Protein AF-A0A0C3FW76-F1 (afdb_monomer)

pLDDT: mean 71.13, std 19.55, range [26.67, 96.94]

Nearest PDB structures (foldseek):
  6m8p-assembly1_A  TM=1.975E-01  e=1.756E+00  Homo sapiens
  6sgw-assembly1_E  TM=1.936E-01  e=2.739E+00  Mycolicibacterium smegmatis MC2 155
  7mwb-assembly2_C  TM=1.853E-01  e=3.490E+00  Homo sapiens
  3rjo-assembly1_A  TM=1.837E-01  e=3.490E+00  Homo sapiens

Foldseek 3Di:
DLVVLVVVLVPQDPPDVVSVVVNVVSLVVLVVVLVVVCVPPPCNQVSCPDPSNLLSCPQPLAQPPDDPPDDLVVRLVSLLVGDQVSLVSLLVNLQVVVQVPDPVSVLSSLSSLLSQLPLVRHPPLSNLSSLVSQLVCLLVLNCPSNLVSLLVDALQSLLSNLLSNLLLLLVLLVVLQVVVVVVVVVPCPPPPDDDDDPPPPPPPPPVPPQRPSRVVSVVVSVVCRPPLSSLLSVLVSLLSSLQSDDSNLVSNVQSVVLVSLLSLLDHNVQRLVLQNPQPPPPPDDDDDDDDDPDPDDSPSRGHRDPVSSLVSLQVLLVVQPDPVSVVVQDDPSLLSSLVSQVSSLCSNVNDPPDPPVPCPVVSVSSCSNSDDPD

Solvent-accessible surface area (backbone atoms only — not comparable to full-atom values): 21822 Å² total; per-residue (Å²): 108,68,70,56,54,52,56,55,54,77,69,50,61,90,86,44,74,67,43,51,53,50,50,50,51,51,46,51,53,50,52,50,50,52,52,59,53,53,67,41,80,92,47,38,69,64,53,64,70,34,70,70,46,54,75,62,53,73,60,65,96,54,46,73,94,61,60,98,85,60,53,75,65,59,49,50,56,27,50,65,70,41,57,70,71,58,54,50,50,45,54,51,35,54,64,71,54,75,56,66,83,46,73,71,47,38,43,55,51,39,48,47,39,61,57,42,49,40,37,88,71,38,57,67,70,50,20,54,41,27,47,51,42,52,49,53,29,27,52,66,70,61,38,68,52,48,42,54,47,47,63,74,47,52,41,69,55,32,20,52,51,40,23,51,48,51,51,56,48,49,52,44,51,52,52,47,39,51,51,54,51,54,51,64,72,65,48,77,90,79,68,91,67,93,75,93,74,91,75,72,82,69,77,83,72,76,79,67,83,69,50,70,54,57,50,53,49,51,58,49,44,64,69,47,61,89,40,64,63,39,54,50,28,46,47,49,50,52,28,61,37,24,65,61,41,67,58,38,18,52,13,30,55,64,7,27,53,70,47,57,50,57,58,71,64,54,41,86,92,45,69,65,62,76,79,67,53,68,83,71,76,74,77,70,81,91,80,76,95,71,97,66,93,67,88,78,82,60,70,64,76,72,48,58,54,67,68,56,47,50,54,52,45,57,53,47,50,58,45,68,78,33,69,72,51,45,71,74,42,61,66,74,60,42,54,52,46,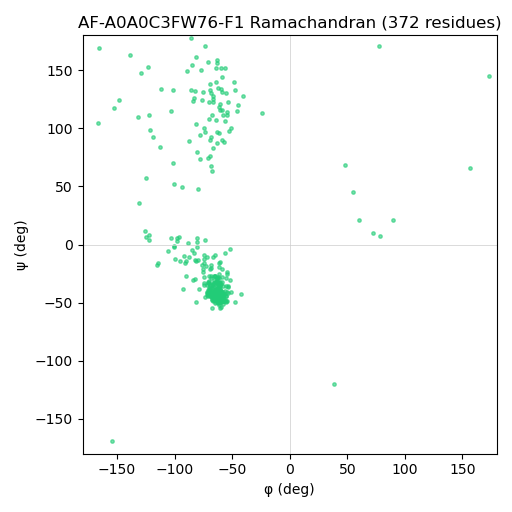28,54,47,39,39,51,30,48,39,38,59,67,45,55,101,83,56,88,57,88,88,42,59,71,60,45,55,51,53,43,56,58,36,57,71,90,126

Structure (mmCIF, N/CA/C/O backbone):
data_AF-A0A0C3FW76-F1
#
_entry.id   AF-A0A0C3FW76-F1
#
loop_
_atom_site.group_PDB
_atom_site.id
_atom_site.type_symbol
_atom_site.label_atom_id
_atom_site.label_alt_id
_atom_site.label_comp_id
_atom_site.label_asym_id
_atom_site.label_entity_id
_atom_site.label_seq_id
_atom_site.pdbx_PDB_ins_code
_atom_site.Cartn_x
_atom_site.Cartn_y
_atom_site.Cartn_z
_atom_site.occupancy
_atom_site.B_iso_or_equiv
_atom_site.auth_seq_id
_atom_site.auth_comp_id
_atom_site.auth_asym_id
_atom_site.auth_atom_id
_atom_site.pdbx_PDB_model_num
ATOM 1 N N . MET A 1 1 ? 11.621 -28.404 -26.883 1.00 52.16 1 MET A N 1
ATOM 2 C CA . MET A 1 1 ? 12.895 -27.700 -27.166 1.00 52.16 1 MET A CA 1
ATOM 3 C C . MET A 1 1 ? 13.364 -26.833 -25.994 1.00 52.16 1 MET A C 1
ATOM 5 O O . MET A 1 1 ? 14.410 -27.140 -25.447 1.00 52.16 1 MET A O 1
ATOM 9 N N . LEU A 1 2 ? 12.594 -25.836 -25.526 1.00 52.56 2 LEU A N 1
ATOM 10 C CA . LEU A 1 2 ? 12.964 -25.011 -24.352 1.00 52.56 2 LEU A CA 1
ATOM 11 C C . LEU A 1 2 ? 13.252 -25.849 -23.088 1.00 52.56 2 LEU A C 1
ATOM 13 O O . LEU A 1 2 ? 14.273 -25.655 -22.439 1.00 52.56 2 LEU A O 1
ATOM 17 N N . LEU A 1 3 ? 12.415 -26.850 -22.793 1.00 51.12 3 LEU A N 1
ATOM 18 C CA . LEU A 1 3 ? 12.628 -27.783 -21.675 1.00 51.12 3 LEU A CA 1
ATOM 19 C C . LEU A 1 3 ? 13.934 -28.600 -21.800 1.00 51.12 3 LEU A C 1
ATOM 21 O O . LEU A 1 3 ? 14.580 -28.885 -20.801 1.00 51.12 3 LEU A O 1
ATOM 25 N N . HIS A 1 4 ? 14.346 -28.937 -23.027 1.00 54.16 4 HIS A N 1
ATOM 26 C CA . HIS A 1 4 ? 15.610 -29.638 -23.289 1.00 54.16 4 HIS A CA 1
ATOM 27 C C . HIS A 1 4 ? 16.816 -28.722 -23.055 1.00 54.16 4 HIS A C 1
ATOM 29 O O . HIS A 1 4 ? 17.802 -29.153 -22.469 1.00 54.16 4 HIS A O 1
ATOM 35 N N . ILE A 1 5 ? 16.720 -27.444 -23.441 1.00 57.62 5 ILE A N 1
ATOM 36 C CA . ILE A 1 5 ? 17.766 -26.454 -23.152 1.00 57.62 5 ILE A CA 1
ATOM 37 C C . ILE A 1 5 ? 17.902 -26.242 -21.634 1.00 57.62 5 ILE A C 1
ATOM 39 O O . ILE A 1 5 ? 19.020 -26.156 -21.134 1.00 57.62 5 ILE A O 1
ATOM 43 N N . TYR A 1 6 ? 16.786 -26.236 -20.890 1.00 55.84 6 TYR A N 1
ATOM 44 C CA . TYR A 1 6 ? 16.785 -26.188 -19.421 1.00 55.84 6 TYR A CA 1
ATOM 45 C C . TYR A 1 6 ? 17.556 -27.350 -18.788 1.00 55.84 6 TYR A C 1
ATOM 47 O O . TYR A 1 6 ? 18.461 -27.101 -17.995 1.00 55.84 6 TYR A O 1
ATOM 55 N N . ILE A 1 7 ? 17.246 -28.586 -19.188 1.00 56.12 7 ILE A N 1
ATOM 56 C CA . ILE A 1 7 ? 17.915 -29.790 -18.679 1.00 56.12 7 ILE A CA 1
ATOM 57 C C . ILE A 1 7 ? 19.425 -29.714 -18.943 1.00 56.12 7 ILE A C 1
ATOM 59 O O . ILE A 1 7 ? 20.211 -29.863 -18.011 1.00 56.12 7 ILE A O 1
ATOM 63 N N . VAL A 1 8 ? 19.826 -29.381 -20.176 1.00 59.31 8 VAL A N 1
ATOM 64 C CA . VAL A 1 8 ? 21.244 -29.276 -20.567 1.00 59.31 8 VAL A CA 1
ATOM 65 C C . VAL A 1 8 ? 21.976 -28.179 -19.784 1.00 59.31 8 VAL A C 1
ATOM 67 O O . VAL A 1 8 ? 23.116 -28.361 -19.372 1.00 59.31 8 VAL A O 1
ATOM 70 N N . PHE A 1 9 ? 21.336 -27.042 -19.515 1.00 60.16 9 PHE A N 1
ATOM 71 C CA . PHE A 1 9 ? 21.971 -25.933 -18.795 1.00 60.16 9 PHE A CA 1
ATOM 72 C C . PHE A 1 9 ? 22.229 -26.221 -17.327 1.00 60.16 9 PHE A C 1
ATOM 74 O O . PHE A 1 9 ? 23.281 -25.853 -16.812 1.00 60.16 9 PHE A O 1
ATOM 81 N N . THR A 1 10 ? 21.280 -26.880 -16.657 1.00 53.62 10 THR A N 1
ATOM 82 C CA . THR A 1 10 ? 21.437 -27.281 -15.254 1.00 53.62 10 THR A CA 1
ATOM 83 C C . THR A 1 10 ? 22.498 -28.362 -15.066 1.00 53.62 10 THR A C 1
ATOM 85 O O . THR A 1 10 ? 23.013 -28.511 -13.965 1.00 53.62 10 THR A O 1
ATOM 88 N N . THR A 1 11 ? 22.844 -29.095 -16.129 1.00 60.34 11 THR A N 1
ATOM 89 C CA . THR A 1 11 ? 23.863 -30.154 -16.100 1.00 60.34 11 THR A CA 1
ATOM 90 C C . THR A 1 11 ? 25.271 -29.678 -16.455 1.00 60.34 11 THR A C 1
ATOM 92 O O . THR A 1 11 ? 26.219 -30.435 -16.281 1.00 60.34 11 THR A O 1
ATOM 95 N N . LEU A 1 12 ? 25.433 -28.446 -16.947 1.00 58.28 12 LEU A N 1
ATOM 96 C CA . LEU A 1 12 ? 26.745 -27.889 -17.285 1.00 58.28 12 LEU A CA 1
ATOM 97 C C . LEU A 1 12 ? 27.405 -27.297 -16.020 1.00 58.28 12 LEU A C 1
ATOM 99 O O . LEU A 1 12 ? 26.805 -26.418 -15.390 1.00 58.28 12 LEU A O 1
ATOM 103 N N . PRO A 1 13 ? 28.620 -27.716 -15.628 1.00 54.94 13 PRO A N 1
ATOM 104 C CA . PRO A 1 13 ? 29.335 -27.132 -14.493 1.00 54.94 13 PRO A CA 1
ATOM 105 C C . PRO A 1 13 ? 29.841 -25.705 -14.797 1.00 54.94 13 PRO A C 1
ATOM 107 O O . PRO A 1 13 ? 29.938 -25.289 -15.948 1.00 54.94 13 PRO A O 1
ATOM 110 N N . ASP A 1 14 ? 30.086 -24.892 -13.763 1.00 55.69 14 ASP A N 1
ATOM 111 C CA . ASP A 1 14 ? 30.631 -23.518 -13.899 1.00 55.69 14 ASP A CA 1
ATOM 112 C C . ASP A 1 14 ? 32.172 -23.484 -13.908 1.00 55.69 14 ASP A C 1
ATOM 114 O O . ASP A 1 14 ? 32.782 -22.420 -13.977 1.00 55.69 14 ASP A O 1
ATOM 118 N N . THR A 1 15 ? 32.820 -24.645 -13.817 1.00 52.66 15 THR A N 1
ATOM 119 C CA . THR A 1 15 ? 34.261 -24.757 -13.559 1.00 52.66 15 THR A CA 1
ATOM 120 C C . THR A 1 15 ? 35.118 -24.806 -14.822 1.00 52.66 15 THR A C 1
ATOM 122 O O . THR A 1 15 ? 36.321 -24.571 -14.732 1.00 52.66 15 THR A O 1
ATOM 125 N N . ALA A 1 16 ? 34.532 -25.067 -15.996 1.00 59.91 16 ALA A N 1
ATOM 126 C CA . ALA A 1 16 ? 35.257 -25.128 -17.261 1.00 59.91 16 ALA A CA 1
ATOM 127 C C . ALA A 1 16 ? 34.884 -23.955 -18.194 1.00 59.91 16 ALA A C 1
ATOM 129 O O . ALA A 1 16 ? 33.702 -23.680 -18.414 1.00 59.91 16 ALA A O 1
ATOM 130 N N . PRO A 1 17 ? 35.868 -23.275 -18.816 1.00 58.31 17 PRO A N 1
ATOM 131 C CA . PRO A 1 17 ? 35.611 -22.130 -19.693 1.00 58.31 17 PRO A CA 1
ATOM 132 C C . PRO A 1 17 ? 34.795 -22.496 -20.943 1.00 58.31 17 PRO A C 1
ATOM 134 O O . PRO A 1 17 ? 34.031 -21.672 -21.437 1.00 58.31 17 PRO A O 1
ATOM 137 N N . GLN A 1 18 ? 34.896 -23.734 -21.436 1.00 63.78 18 GLN A N 1
ATOM 138 C CA . GLN A 1 18 ? 34.095 -24.219 -22.567 1.00 63.78 18 GLN A CA 1
ATOM 139 C C . GLN A 1 18 ? 32.600 -24.314 -22.222 1.00 63.78 18 GLN A C 1
ATOM 141 O O . GLN A 1 18 ? 31.758 -23.924 -23.032 1.00 63.78 18 GLN A O 1
ATOM 146 N N . ASP A 1 19 ? 32.269 -24.719 -20.994 1.00 57.97 19 ASP A N 1
ATOM 147 C CA . ASP A 1 19 ? 30.887 -24.792 -20.512 1.00 57.97 19 ASP A CA 1
ATOM 148 C C . ASP A 1 19 ? 30.281 -23.397 -20.322 1.00 57.97 19 ASP A C 1
ATOM 150 O O . ASP A 1 19 ? 29.090 -23.200 -20.568 1.00 57.97 19 ASP A O 1
ATOM 154 N N . ALA A 1 20 ? 31.098 -22.399 -19.971 1.00 57.59 20 ALA A N 1
ATOM 155 C CA . ALA A 1 20 ? 30.672 -21.001 -19.908 1.00 57.59 20 ALA A CA 1
ATOM 156 C C . ALA A 1 20 ? 30.287 -20.448 -21.295 1.00 57.59 20 ALA A C 1
ATOM 158 O O . ALA A 1 20 ? 29.235 -19.819 -21.436 1.00 57.59 20 ALA A O 1
ATOM 159 N N . TYR A 1 21 ? 31.081 -20.734 -22.335 1.00 63.66 21 TYR A N 1
ATOM 160 C CA . TYR A 1 21 ? 30.747 -20.364 -23.717 1.00 63.66 21 TYR A CA 1
ATOM 161 C C . TYR A 1 21 ? 29.485 -21.075 -24.215 1.00 63.66 21 TYR A C 1
ATOM 163 O O . TYR A 1 21 ? 28.624 -20.449 -24.838 1.00 63.66 21 TYR A O 1
ATOM 171 N N . LEU A 1 22 ? 29.337 -22.365 -23.903 1.00 62.06 22 LEU A N 1
ATOM 172 C CA . LEU A 1 22 ? 28.162 -23.144 -24.286 1.00 62.06 22 LEU A CA 1
ATOM 173 C C . LEU A 1 22 ? 26.894 -22.635 -23.582 1.00 62.06 22 LEU A C 1
ATOM 175 O O . LEU A 1 22 ? 25.847 -22.487 -24.213 1.00 62.06 22 LEU A O 1
ATOM 179 N N . LYS A 1 23 ? 26.990 -22.287 -22.292 1.00 61.28 23 LYS A N 1
ATOM 180 C CA . LYS A 1 23 ? 25.912 -21.640 -21.529 1.00 61.28 23 LYS A CA 1
ATOM 181 C C . LYS A 1 23 ? 25.501 -20.304 -22.135 1.00 61.28 23 LYS A C 1
ATOM 183 O O . LYS A 1 23 ? 24.304 -20.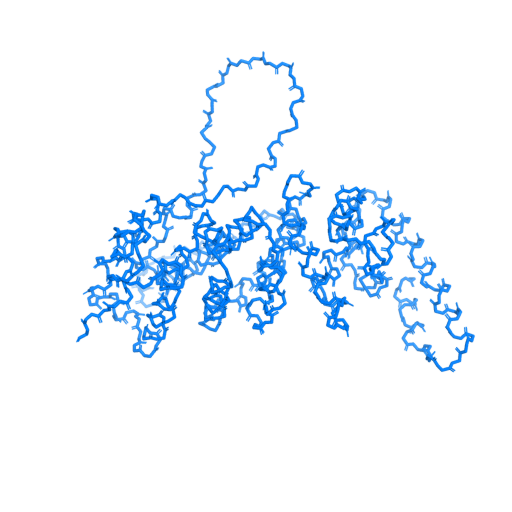020 -22.212 1.00 61.28 23 LYS A O 1
ATOM 188 N N . GLU A 1 24 ? 26.456 -19.492 -22.580 1.00 60.84 24 GLU A N 1
ATOM 189 C CA . GLU A 1 24 ? 26.156 -18.199 -23.198 1.00 60.84 24 GLU A CA 1
ATOM 190 C C . GLU A 1 24 ? 25.514 -18.363 -24.584 1.00 60.84 24 GLU A C 1
ATOM 192 O O . GLU A 1 24 ? 24.528 -17.690 -24.890 1.00 60.84 24 GLU A O 1
ATOM 197 N N . ALA A 1 25 ? 25.966 -19.332 -25.384 1.00 64.88 25 ALA A N 1
ATOM 198 C CA . ALA A 1 25 ? 25.330 -19.680 -26.655 1.00 64.88 25 ALA A CA 1
ATOM 199 C C . ALA A 1 25 ? 23.892 -20.200 -26.461 1.00 64.88 25 ALA A C 1
ATOM 201 O O . ALA A 1 25 ? 22.975 -19.773 -27.166 1.00 64.88 25 ALA A O 1
ATOM 202 N N . LEU A 1 26 ? 23.662 -21.057 -25.458 1.00 62.91 26 LEU A N 1
ATOM 203 C CA . LEU A 1 26 ? 22.327 -21.545 -25.094 1.00 62.91 26 LEU A CA 1
ATOM 204 C C . LEU A 1 26 ? 21.420 -20.409 -24.597 1.00 62.91 26 LEU A C 1
ATOM 206 O O . LEU A 1 26 ? 20.248 -20.353 -24.973 1.00 62.91 26 LEU A O 1
ATOM 210 N N . ARG A 1 27 ? 21.952 -19.453 -23.821 1.00 60.19 27 ARG A N 1
ATOM 211 C CA . ARG A 1 27 ? 21.227 -18.222 -23.453 1.00 60.19 27 ARG A CA 1
ATOM 212 C C . ARG A 1 27 ? 20.870 -17.389 -24.680 1.00 60.19 27 ARG A C 1
ATOM 214 O O . ARG A 1 27 ? 19.737 -16.917 -24.769 1.00 60.19 27 ARG A O 1
ATOM 221 N N . GLY A 1 28 ? 21.800 -17.219 -25.618 1.00 56.50 28 GLY A N 1
ATOM 222 C CA . GLY A 1 28 ? 21.578 -16.510 -26.880 1.00 56.50 28 GLY A CA 1
ATOM 223 C C . GLY A 1 28 ? 20.468 -17.148 -27.719 1.00 56.50 28 GLY A C 1
ATOM 224 O O . GLY A 1 28 ? 19.526 -16.463 -28.118 1.00 56.50 28 GLY A O 1
ATOM 225 N N . ALA A 1 29 ? 20.517 -18.469 -27.899 1.00 60.19 29 ALA A N 1
ATOM 226 C CA . ALA A 1 29 ? 19.500 -19.231 -28.620 1.00 60.19 29 ALA A CA 1
ATOM 227 C C . ALA A 1 29 ? 18.122 -19.141 -27.940 1.00 60.19 29 ALA A C 1
ATOM 229 O O . ALA A 1 29 ? 17.123 -18.865 -28.601 1.00 60.19 29 ALA A O 1
ATOM 230 N N . CYS A 1 30 ? 18.058 -19.281 -26.611 1.00 59.59 30 CYS A N 1
ATOM 231 C CA . CYS A 1 30 ? 16.826 -19.090 -25.843 1.00 59.59 30 CYS A CA 1
ATOM 232 C C . CYS A 1 30 ? 16.259 -17.675 -25.996 1.00 59.59 30 CYS A C 1
ATOM 234 O O . CYS A 1 30 ? 15.064 -17.524 -26.238 1.00 59.59 30 CYS A O 1
ATOM 236 N N . ARG A 1 31 ? 17.094 -16.630 -25.901 1.00 57.69 31 ARG A N 1
ATOM 237 C CA . ARG A 1 31 ? 16.667 -15.237 -26.118 1.00 57.69 31 ARG A CA 1
ATOM 238 C C . ARG A 1 31 ? 16.061 -15.053 -27.506 1.00 57.69 31 ARG A C 1
ATOM 240 O O . ARG A 1 31 ? 14.998 -14.446 -27.612 1.00 57.69 31 ARG A O 1
ATOM 247 N N . LEU A 1 32 ? 16.692 -15.608 -28.539 1.00 60.38 32 LEU A N 1
ATOM 248 C CA . LEU A 1 32 ? 16.197 -15.547 -29.913 1.00 60.38 32 LEU A CA 1
ATOM 249 C C . LEU A 1 32 ? 14.846 -16.264 -30.057 1.00 60.38 32 LEU A C 1
ATOM 251 O O . LEU A 1 32 ? 13.900 -15.692 -30.591 1.00 60.38 32 LEU A O 1
ATOM 255 N N . ILE A 1 33 ? 14.720 -17.470 -29.497 1.00 62.66 33 ILE A N 1
ATOM 256 C CA . ILE A 1 33 ? 13.469 -18.241 -29.491 1.00 62.66 33 ILE A CA 1
ATOM 257 C C . ILE A 1 33 ? 12.361 -17.471 -28.764 1.00 62.66 33 ILE A C 1
ATOM 259 O O . ILE A 1 33 ? 11.243 -17.406 -29.259 1.00 62.66 33 ILE A O 1
ATOM 263 N N . LEU A 1 34 ? 12.652 -16.827 -27.631 1.00 58.44 34 LEU A N 1
ATOM 264 C CA . LEU A 1 34 ? 11.678 -16.004 -26.905 1.00 58.44 34 LEU A CA 1
ATOM 265 C C . LEU A 1 34 ? 11.264 -14.744 -27.672 1.00 58.44 34 LEU A C 1
ATOM 267 O O . LEU A 1 34 ? 10.127 -14.298 -27.531 1.00 58.44 34 LEU A O 1
ATOM 271 N N . VAL A 1 35 ? 12.166 -14.148 -28.457 1.00 57.38 35 VAL A N 1
ATOM 272 C CA . VAL A 1 35 ? 11.845 -13.017 -29.342 1.00 57.38 35 VAL A CA 1
ATOM 273 C C . VAL A 1 35 ? 10.924 -13.476 -30.472 1.00 57.38 35 VAL A C 1
ATOM 275 O O . VAL A 1 35 ? 9.893 -12.848 -30.688 1.00 57.38 35 VAL A O 1
ATOM 278 N N . ILE A 1 36 ? 11.237 -14.600 -31.120 1.00 61.34 36 ILE A N 1
ATOM 279 C CA . ILE A 1 36 ? 10.431 -15.180 -32.207 1.00 61.34 36 ILE A CA 1
ATOM 280 C C . ILE A 1 36 ? 9.048 -15.604 -31.694 1.00 61.34 36 ILE A C 1
ATOM 282 O O . ILE A 1 36 ? 8.023 -15.234 -32.261 1.00 61.34 36 ILE A O 1
ATOM 286 N N . LEU A 1 37 ? 8.996 -16.323 -30.572 1.00 56.19 37 LEU A N 1
ATOM 287 C CA . LEU A 1 37 ? 7.743 -16.735 -29.940 1.00 56.19 37 LEU A CA 1
ATOM 288 C C . LEU A 1 37 ? 6.929 -15.519 -29.469 1.00 56.19 37 LEU A C 1
ATOM 290 O O . LEU A 1 37 ? 5.712 -15.484 -29.635 1.00 56.19 37 LEU A O 1
ATOM 294 N N . GLY A 1 38 ? 7.594 -14.483 -28.950 1.00 54.31 38 GLY A N 1
ATOM 295 C CA . GLY A 1 38 ? 6.960 -13.233 -28.534 1.00 54.31 38 GLY A CA 1
ATOM 296 C C . GLY A 1 38 ? 6.399 -12.378 -29.678 1.00 54.31 38 GLY A C 1
ATOM 297 O O . GLY A 1 38 ? 5.579 -11.506 -29.401 1.00 54.31 38 GLY A O 1
ATOM 298 N N . GLN A 1 39 ? 6.806 -12.611 -30.931 1.00 55.22 39 GLN A N 1
ATOM 299 C CA . GLN A 1 39 ? 6.237 -11.965 -32.124 1.00 55.22 39 GLN A CA 1
ATOM 300 C C . GLN A 1 39 ? 4.932 -12.631 -32.596 1.00 55.22 39 GLN A C 1
ATOM 302 O O . GLN A 1 39 ? 4.186 -12.038 -33.373 1.00 55.22 39 GLN A O 1
ATOM 307 N N . SER A 1 40 ? 4.609 -13.831 -32.100 1.00 55.03 40 SER A N 1
ATOM 308 C CA . SER A 1 40 ? 3.330 -14.490 -32.381 1.00 55.03 40 SER A CA 1
ATOM 309 C C . SER A 1 40 ? 2.225 -13.939 -31.461 1.00 55.03 40 SER A C 1
ATOM 311 O O . SER A 1 40 ? 2.156 -14.240 -30.268 1.00 55.03 40 SER A O 1
ATOM 313 N N . LEU A 1 41 ? 1.356 -13.083 -32.013 1.00 48.84 41 LEU A N 1
ATOM 314 C CA . LEU A 1 41 ? 0.346 -12.326 -31.253 1.00 48.84 41 LEU A CA 1
ATOM 315 C C . LEU A 1 41 ? -0.593 -13.148 -30.340 1.00 48.84 41 LEU A C 1
ATOM 317 O O . LEU A 1 41 ? -0.908 -12.641 -29.264 1.00 48.84 41 LEU A O 1
ATOM 321 N N . PRO A 1 42 ? -1.048 -14.375 -30.672 1.00 51.44 42 PRO A N 1
ATOM 322 C CA . PRO A 1 42 ? -2.066 -15.016 -29.840 1.00 51.44 42 PRO A CA 1
ATOM 323 C C . PRO A 1 42 ? -1.531 -15.672 -28.553 1.00 51.44 42 PRO A C 1
ATOM 325 O O . PRO A 1 42 ? -2.325 -15.981 -27.673 1.00 51.44 42 PRO A O 1
ATOM 328 N N . HIS A 1 43 ? -0.214 -15.868 -28.399 1.00 51.94 43 HIS A N 1
ATOM 329 C CA . HIS A 1 43 ? 0.353 -16.669 -27.291 1.00 51.94 43 HIS A CA 1
ATOM 330 C C . HIS A 1 43 ? 1.393 -15.921 -26.448 1.00 51.94 43 HIS A C 1
ATOM 332 O O . HIS A 1 43 ? 2.015 -16.502 -25.556 1.00 51.94 43 HIS A O 1
ATOM 338 N N . GLN A 1 44 ? 1.581 -14.622 -26.704 1.00 50.44 44 GLN A N 1
ATOM 339 C CA . GLN A 1 44 ? 2.635 -13.814 -26.092 1.00 50.44 44 GLN A CA 1
ATOM 340 C C . GLN A 1 44 ? 2.611 -13.891 -24.552 1.00 50.44 44 GLN A C 1
ATOM 342 O O . GLN A 1 44 ? 3.654 -14.071 -23.933 1.00 50.44 44 GLN A O 1
ATOM 347 N N . ARG A 1 45 ? 1.424 -13.850 -23.929 1.00 49.50 45 ARG A N 1
ATOM 348 C CA . ARG A 1 45 ? 1.255 -13.981 -22.468 1.00 49.50 45 ARG A CA 1
ATOM 349 C C . ARG A 1 45 ? 1.599 -15.381 -21.944 1.00 49.50 45 ARG A C 1
ATOM 351 O O . ARG A 1 45 ? 2.283 -15.507 -20.936 1.00 49.50 45 ARG A O 1
ATOM 358 N N . THR A 1 46 ? 1.180 -16.429 -22.646 1.00 53.72 46 THR A N 1
ATOM 359 C CA . THR A 1 46 ? 1.378 -17.834 -22.252 1.00 53.72 46 THR A CA 1
ATOM 360 C C . THR A 1 46 ? 2.852 -18.237 -22.282 1.00 53.72 46 THR A C 1
ATOM 362 O O . THR A 1 46 ? 3.308 -19.007 -21.441 1.00 53.72 46 THR A O 1
ATOM 365 N N . ILE A 1 47 ? 3.617 -17.670 -23.218 1.00 53.69 47 ILE A N 1
ATOM 366 C CA . ILE A 1 47 ? 5.054 -17.921 -23.359 1.00 53.69 47 ILE A CA 1
ATOM 367 C C . ILE A 1 47 ? 5.835 -17.299 -22.195 1.00 53.69 47 ILE A C 1
ATOM 369 O O . ILE A 1 47 ? 6.703 -17.964 -21.634 1.00 53.69 47 ILE A O 1
ATOM 373 N N . PHE A 1 48 ? 5.531 -16.065 -21.777 1.00 52.31 48 PHE A N 1
ATOM 374 C CA . PHE A 1 48 ? 6.258 -15.421 -20.669 1.00 52.31 48 PHE A CA 1
ATOM 375 C C . PHE A 1 48 ? 5.928 -15.990 -19.285 1.00 52.31 48 PHE A C 1
ATOM 377 O O . PHE A 1 48 ? 6.744 -15.854 -18.377 1.00 52.31 48 PHE A O 1
ATOM 384 N N . ASN A 1 49 ? 4.804 -16.694 -19.154 1.00 49.88 49 ASN A N 1
ATOM 385 C CA . ASN A 1 49 ? 4.424 -17.410 -17.935 1.00 49.88 49 ASN A CA 1
ATOM 386 C C . ASN A 1 49 ? 5.070 -18.803 -17.826 1.00 49.88 49 ASN A C 1
ATOM 388 O O . ASN A 1 49 ? 4.944 -19.462 -16.796 1.00 49.88 49 ASN A O 1
ATOM 392 N N . HIS A 1 50 ? 5.762 -19.280 -18.867 1.00 54.19 50 HIS A N 1
ATOM 393 C CA . HIS A 1 50 ? 6.390 -20.596 -18.832 1.00 54.19 50 HIS A CA 1
ATOM 394 C C . HIS A 1 50 ? 7.668 -20.567 -17.957 1.00 54.19 50 HIS A C 1
ATOM 396 O O . HIS A 1 50 ? 8.541 -19.724 -18.188 1.00 54.19 50 HIS A O 1
ATOM 402 N N . PRO A 1 51 ? 7.859 -21.510 -17.009 1.00 47.44 51 PRO A N 1
ATOM 403 C CA . PRO A 1 51 ? 8.979 -21.511 -16.050 1.00 47.44 51 PRO A CA 1
ATOM 404 C C . PRO A 1 51 ? 10.371 -21.404 -16.691 1.00 47.44 51 PRO A C 1
ATOM 406 O O . PRO A 1 51 ? 11.265 -20.725 -16.189 1.00 47.44 51 PRO A O 1
ATOM 409 N N . VAL A 1 52 ? 10.545 -22.030 -17.858 1.00 49.78 52 VAL A N 1
ATOM 410 C CA . VAL A 1 52 ? 11.794 -21.974 -18.637 1.00 49.78 52 VAL A CA 1
ATOM 411 C C . VAL A 1 52 ? 12.047 -20.592 -19.252 1.00 49.78 52 VAL A C 1
ATOM 413 O O . VAL A 1 52 ? 13.188 -20.206 -19.450 1.00 49.78 52 VAL A O 1
ATOM 416 N N . CYS A 1 53 ? 11.022 -19.796 -19.529 1.00 51.25 53 CYS A N 1
ATOM 417 C CA . CYS A 1 53 ? 11.218 -18.441 -20.043 1.00 51.25 53 CYS A CA 1
ATOM 418 C C . CYS A 1 53 ? 11.691 -17.505 -18.919 1.00 51.25 53 CYS A C 1
ATOM 420 O O . CYS A 1 53 ? 12.547 -16.658 -19.149 1.00 51.25 53 CYS A O 1
ATOM 422 N N . ILE A 1 54 ? 11.202 -17.736 -17.697 1.00 48.75 54 ILE A N 1
ATOM 423 C CA . ILE A 1 54 ? 11.488 -16.967 -16.476 1.00 48.75 54 ILE A CA 1
ATOM 424 C C . ILE A 1 54 ? 12.917 -17.203 -15.957 1.00 48.75 54 ILE A C 1
ATOM 426 O O . ILE A 1 54 ? 13.595 -16.260 -15.553 1.00 48.75 54 ILE A O 1
ATOM 430 N N . LEU A 1 55 ? 13.396 -18.451 -15.992 1.00 43.34 55 LEU A N 1
ATOM 431 C CA . LEU A 1 55 ? 14.748 -18.824 -15.542 1.00 43.34 55 LEU A CA 1
ATOM 432 C C . LEU A 1 55 ? 15.864 -18.294 -16.462 1.00 43.34 55 LEU A C 1
ATOM 434 O O . LEU A 1 55 ? 17.013 -18.167 -16.043 1.00 43.34 55 LEU A O 1
ATOM 438 N N . TRP A 1 56 ? 15.524 -17.977 -17.712 1.00 49.16 56 TRP A N 1
ATOM 439 C CA . TRP A 1 56 ? 16.480 -17.687 -18.783 1.00 49.16 56 TRP A CA 1
ATOM 440 C C . TRP A 1 56 ? 16.428 -16.251 -19.293 1.00 49.16 56 TRP A C 1
ATOM 442 O O . TRP A 1 56 ? 17.392 -15.761 -19.890 1.00 49.16 56 TRP A O 1
ATOM 452 N N . THR A 1 57 ? 15.357 -15.522 -18.977 1.00 47.22 57 THR A N 1
ATOM 453 C CA . THR A 1 57 ? 15.412 -14.071 -18.851 1.00 47.22 57 THR A CA 1
ATOM 454 C C . THR A 1 57 ? 16.234 -13.735 -17.612 1.00 47.22 57 THR A C 1
ATOM 456 O O . THR A 1 57 ? 15.698 -13.367 -16.570 1.00 47.22 57 THR A O 1
ATOM 459 N N . GLY A 1 58 ? 17.560 -13.853 -17.717 1.00 45.00 58 GLY A N 1
ATOM 460 C CA . GLY A 1 58 ? 18.460 -13.037 -16.914 1.00 45.00 58 GLY A CA 1
ATOM 461 C C . GLY A 1 58 ? 18.100 -11.590 -17.211 1.00 45.00 58 GLY A C 1
ATOM 462 O O . GLY A 1 58 ? 18.571 -11.019 -18.195 1.00 45.00 58 GLY A O 1
ATOM 463 N N . CYS A 1 59 ? 17.140 -11.061 -16.457 1.00 49.53 59 CYS A N 1
ATOM 464 C CA . CYS A 1 59 ? 16.687 -9.699 -16.594 1.00 49.53 59 CYS A CA 1
ATOM 465 C C . CYS A 1 59 ? 17.899 -8.839 -16.310 1.00 49.53 59 CYS A C 1
ATOM 467 O O . CYS A 1 59 ? 18.511 -8.958 -15.251 1.00 49.53 59 CYS A O 1
ATOM 469 N N . TYR A 1 60 ? 18.269 -8.033 -17.299 1.00 54.38 60 TYR A N 1
ATOM 470 C CA . TYR A 1 60 ? 19.276 -7.005 -17.141 1.00 54.38 60 TYR A CA 1
ATOM 471 C C . TYR A 1 60 ? 19.069 -6.344 -15.776 1.00 54.38 60 TYR A C 1
ATOM 473 O O . TYR A 1 60 ? 17.940 -5.966 -15.440 1.00 54.38 60 TYR A O 1
ATOM 481 N N . LEU A 1 61 ? 20.135 -6.264 -14.972 1.00 57.44 61 LEU A N 1
ATOM 482 C CA . LEU A 1 61 ? 20.107 -5.533 -13.702 1.00 57.44 61 LEU A CA 1
ATOM 483 C C . LEU A 1 61 ? 19.642 -4.089 -13.923 1.00 57.44 61 LEU A C 1
ATOM 485 O O . LEU A 1 61 ? 19.085 -3.485 -13.014 1.00 57.44 61 LEU A O 1
ATOM 489 N N . GLN A 1 62 ? 19.813 -3.584 -15.146 1.00 65.12 62 GLN A N 1
ATOM 490 C CA . GLN A 1 62 ? 19.588 -2.210 -15.550 1.00 65.12 62 GLN A CA 1
ATOM 491 C C . GLN A 1 62 ? 18.584 -2.111 -16.712 1.00 65.12 62 GLN A C 1
ATOM 493 O O . GLN A 1 62 ? 18.464 -3.054 -17.503 1.00 65.12 62 GLN A O 1
ATOM 498 N N . PRO A 1 63 ? 17.866 -0.982 -16.841 1.00 65.06 63 PRO A N 1
ATOM 499 C CA . PRO A 1 63 ? 17.036 -0.722 -18.010 1.00 65.06 63 PRO A CA 1
ATOM 500 C C . PRO A 1 63 ? 17.862 -0.719 -19.312 1.00 65.06 63 PRO A C 1
ATOM 502 O O . PRO A 1 63 ? 19.050 -0.390 -19.292 1.00 65.06 63 PRO A O 1
ATOM 505 N N . PRO A 1 64 ? 17.260 -1.059 -20.469 1.00 62.47 64 PRO A N 1
ATOM 506 C CA . PRO A 1 64 ? 17.955 -1.028 -21.756 1.00 62.47 64 PRO A CA 1
ATOM 507 C C . PRO A 1 64 ? 18.569 0.350 -22.048 1.00 62.47 64 PRO A C 1
ATOM 509 O O . PRO A 1 64 ? 17.884 1.366 -21.946 1.00 62.47 64 PRO A O 1
ATOM 512 N N . GLY A 1 65 ? 19.848 0.380 -22.434 1.00 55.91 65 GLY A N 1
ATOM 513 C CA . GLY A 1 65 ? 20.569 1.621 -22.749 1.00 55.91 65 GLY A CA 1
ATOM 514 C C . GLY A 1 65 ? 21.038 2.424 -21.530 1.00 55.91 65 GLY A C 1
ATOM 515 O O . GLY A 1 65 ? 21.528 3.538 -21.696 1.00 55.91 65 GLY A O 1
ATOM 516 N N . HIS A 1 66 ? 20.901 1.883 -20.318 1.00 56.28 66 HIS A N 1
ATOM 517 C CA . HIS A 1 66 ? 21.435 2.487 -19.101 1.00 56.28 66 HIS A CA 1
ATOM 518 C C . HIS A 1 66 ? 22.900 2.081 -18.891 1.00 56.28 66 HIS A C 1
ATOM 520 O O . HIS A 1 66 ? 23.249 0.909 -19.029 1.00 56.28 66 HIS A O 1
ATOM 526 N N . ALA A 1 67 ? 23.756 3.057 -18.583 1.00 59.16 67 ALA A N 1
ATOM 527 C CA . ALA A 1 67 ? 25.154 2.827 -18.232 1.00 59.16 67 ALA A CA 1
ATOM 528 C C . ALA A 1 67 ? 25.293 2.604 -16.719 1.00 59.16 67 ALA A C 1
ATOM 530 O O . ALA A 1 67 ? 24.565 3.205 -15.935 1.00 59.16 67 ALA A O 1
ATOM 531 N N . VAL A 1 68 ? 26.278 1.800 -16.302 1.00 57.59 68 VAL A N 1
ATOM 532 C CA . VAL A 1 68 ? 26.431 1.351 -14.903 1.00 57.59 68 VAL A CA 1
ATOM 533 C C . VAL A 1 68 ? 26.645 2.492 -13.892 1.00 57.59 68 VAL A C 1
ATOM 535 O O . VAL A 1 68 ? 26.382 2.309 -12.710 1.00 57.59 68 VAL A O 1
ATOM 538 N N . GLN A 1 69 ? 27.066 3.673 -14.350 1.00 56.91 69 GLN A N 1
ATOM 539 C CA . GLN A 1 69 ? 27.356 4.854 -13.521 1.00 56.91 69 GLN A CA 1
ATOM 540 C C . GLN A 1 69 ? 26.266 5.942 -13.549 1.00 56.91 69 GLN A C 1
ATOM 542 O O . GLN A 1 69 ? 26.477 7.028 -13.014 1.00 56.91 69 GLN A O 1
ATOM 547 N N . ALA A 1 70 ? 25.128 5.706 -14.203 1.00 59.91 70 ALA A N 1
ATOM 548 C CA . ALA A 1 70 ? 24.091 6.724 -14.343 1.00 59.91 70 ALA A CA 1
ATOM 549 C C . ALA A 1 70 ? 23.262 6.902 -13.055 1.00 59.91 70 ALA A C 1
ATOM 551 O O . ALA A 1 70 ? 23.095 5.976 -12.260 1.00 59.91 70 ALA A O 1
ATOM 552 N N . ASN A 1 71 ? 22.749 8.116 -12.838 1.00 73.62 71 ASN A N 1
ATOM 553 C CA . ASN A 1 71 ? 22.005 8.448 -11.626 1.00 73.62 71 ASN A CA 1
ATOM 554 C C . ASN A 1 71 ? 20.588 7.824 -11.629 1.00 73.62 71 ASN A C 1
ATOM 556 O O . ASN A 1 71 ? 20.091 7.300 -12.632 1.00 73.62 71 ASN A O 1
ATOM 560 N N . LEU A 1 72 ? 19.896 7.906 -10.489 1.00 73.56 72 LEU A N 1
ATOM 561 C CA . LEU A 1 72 ? 18.570 7.307 -10.309 1.00 73.56 72 LEU A CA 1
ATOM 562 C C . LEU A 1 72 ? 17.480 7.943 -11.202 1.00 73.56 72 LEU A C 1
ATOM 564 O O . LEU A 1 72 ? 16.515 7.271 -11.569 1.00 73.56 72 LEU A O 1
ATOM 568 N N . GLN A 1 73 ? 17.627 9.211 -11.599 1.00 79.00 73 GLN A N 1
ATOM 569 C CA . GLN A 1 73 ? 16.696 9.874 -12.522 1.00 79.00 73 GLN A CA 1
ATOM 570 C C . GLN A 1 73 ? 16.851 9.344 -13.951 1.00 79.00 73 GLN A C 1
ATOM 572 O O . GLN A 1 73 ? 15.853 9.014 -14.597 1.00 79.00 73 GLN A O 1
ATOM 577 N N . ASP A 1 74 ? 18.088 9.173 -14.414 1.00 80.00 74 ASP A N 1
ATOM 578 C CA . ASP A 1 74 ? 18.404 8.592 -15.719 1.00 80.00 74 ASP A CA 1
ATOM 579 C C . ASP A 1 74 ? 17.891 7.157 -15.819 1.00 80.00 74 ASP A C 1
ATOM 581 O O . ASP A 1 74 ? 17.378 6.733 -16.858 1.00 80.00 74 ASP A O 1
ATOM 585 N N . ARG A 1 75 ? 17.972 6.416 -14.708 1.00 84.31 75 ARG A N 1
ATOM 586 C CA . ARG A 1 75 ? 17.423 5.066 -14.594 1.00 84.31 75 ARG A CA 1
ATOM 587 C C . ARG A 1 75 ? 15.904 5.048 -14.771 1.00 84.31 75 ARG A C 1
ATOM 589 O O . ARG A 1 75 ? 15.394 4.277 -15.585 1.00 84.31 75 ARG A O 1
ATOM 596 N N . ARG A 1 76 ? 15.177 5.925 -14.069 1.00 85.75 76 ARG A N 1
ATOM 597 C CA . ARG A 1 76 ? 13.715 6.072 -14.220 1.00 85.75 76 ARG A CA 1
ATOM 598 C C . ARG A 1 76 ? 13.343 6.443 -15.657 1.00 85.75 76 ARG A C 1
ATOM 600 O O . ARG A 1 76 ? 12.490 5.801 -16.266 1.00 85.75 76 ARG A O 1
ATOM 607 N N . ALA A 1 77 ? 14.033 7.424 -16.238 1.00 86.00 77 ALA A N 1
ATOM 608 C CA . ALA A 1 77 ? 13.818 7.847 -17.620 1.00 86.00 77 ALA A CA 1
ATOM 609 C C . ALA A 1 77 ? 14.121 6.735 -18.641 1.00 86.00 77 ALA A C 1
ATOM 611 O O . ALA A 1 77 ? 13.489 6.665 -19.697 1.00 86.00 77 ALA A O 1
ATOM 612 N N . ALA A 1 78 ? 15.082 5.856 -18.356 1.00 85.62 78 ALA A N 1
ATOM 613 C CA . ALA A 1 78 ? 15.368 4.696 -19.191 1.00 85.62 78 ALA A CA 1
ATOM 614 C C . ALA A 1 78 ? 14.235 3.657 -19.137 1.00 85.62 78 ALA A C 1
ATOM 616 O O . ALA A 1 78 ? 13.846 3.149 -20.186 1.00 85.62 78 ALA A O 1
ATOM 617 N N . TRP A 1 79 ? 13.626 3.406 -17.970 1.00 88.88 79 TRP A N 1
ATOM 618 C CA . TRP A 1 79 ? 12.444 2.535 -17.880 1.00 88.88 79 TRP A CA 1
ATOM 619 C C . TRP A 1 79 ? 11.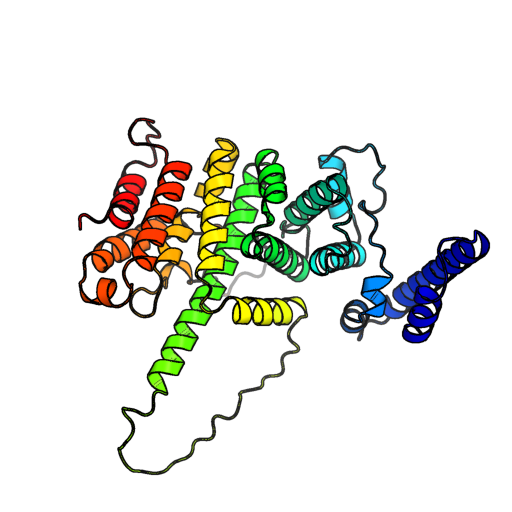235 3.079 -18.635 1.00 88.88 79 TRP A C 1
ATOM 621 O O . TRP A 1 79 ? 10.587 2.318 -19.348 1.00 88.88 79 TRP A O 1
ATOM 631 N N . ARG A 1 80 ? 10.975 4.389 -18.560 1.00 89.69 80 ARG A N 1
ATOM 632 C CA . ARG A 1 80 ? 9.878 5.038 -19.307 1.00 89.69 80 ARG A CA 1
ATOM 633 C C . ARG A 1 80 ? 10.033 4.923 -20.826 1.00 89.69 80 ARG A C 1
ATOM 635 O O . ARG A 1 80 ? 9.045 4.924 -21.548 1.00 89.69 80 ARG A O 1
ATOM 642 N N . ARG A 1 81 ? 11.275 4.834 -21.318 1.00 85.06 81 ARG A N 1
ATOM 643 C CA . ARG A 1 81 ? 11.600 4.644 -22.745 1.00 85.06 81 ARG A CA 1
ATOM 644 C C . ARG A 1 81 ? 11.705 3.173 -23.149 1.00 85.06 81 ARG A C 1
ATOM 646 O O . ARG A 1 81 ? 11.756 2.870 -24.340 1.00 85.06 81 ARG A O 1
ATOM 653 N N . ALA A 1 82 ? 11.781 2.256 -22.187 1.00 82.44 82 ALA A N 1
ATOM 654 C CA . ALA A 1 82 ? 11.930 0.839 -22.465 1.00 82.44 82 ALA A CA 1
ATOM 655 C C . ALA A 1 82 ? 10.647 0.277 -23.090 1.00 82.44 82 ALA A C 1
ATOM 657 O O . ALA A 1 82 ? 9.538 0.554 -22.645 1.00 82.44 82 ALA A O 1
ATOM 658 N N . GLY A 1 83 ? 10.795 -0.578 -24.105 1.00 76.00 83 GLY A N 1
ATOM 659 C CA . GLY A 1 83 ? 9.645 -1.254 -24.703 1.00 76.00 83 GLY A CA 1
ATOM 660 C C . GLY A 1 83 ? 8.875 -2.099 -23.680 1.00 76.00 83 GLY A C 1
ATOM 661 O O . GLY A 1 83 ? 9.478 -2.759 -22.829 1.00 76.00 83 GLY A O 1
ATOM 662 N N . ARG A 1 84 ? 7.544 -2.143 -23.819 1.00 76.56 84 ARG A N 1
ATOM 663 C CA . ARG A 1 84 ? 6.588 -2.864 -22.952 1.00 76.56 84 ARG A CA 1
ATOM 664 C C . ARG A 1 84 ? 7.044 -4.266 -22.533 1.00 76.56 84 ARG A C 1
ATOM 666 O O . ARG A 1 84 ? 6.913 -4.659 -21.375 1.00 76.56 84 ARG A O 1
ATOM 673 N N . LEU A 1 85 ? 7.606 -5.021 -23.476 1.00 69.75 85 LEU A N 1
ATOM 674 C CA . LEU A 1 85 ? 8.103 -6.379 -23.248 1.00 69.75 85 LEU A CA 1
ATOM 675 C C . LEU A 1 85 ? 9.211 -6.425 -22.181 1.00 69.75 85 LEU A C 1
ATOM 677 O O . LEU A 1 85 ? 9.231 -7.329 -21.351 1.00 69.75 85 LEU A O 1
ATOM 681 N N . ASN A 1 86 ? 10.127 -5.453 -22.190 1.00 75.62 86 ASN A N 1
ATOM 682 C CA . ASN A 1 86 ? 11.242 -5.381 -21.246 1.00 75.62 86 ASN A CA 1
ATOM 683 C C . ASN A 1 86 ? 10.757 -5.006 -19.847 1.00 75.62 86 ASN A C 1
ATOM 685 O O . ASN A 1 86 ? 11.185 -5.622 -18.873 1.00 75.62 86 ASN A O 1
ATOM 689 N N . VAL A 1 87 ? 9.823 -4.057 -19.765 1.00 81.25 87 VAL A N 1
ATOM 690 C CA . VAL A 1 87 ? 9.167 -3.662 -18.513 1.00 81.25 87 VAL A CA 1
ATOM 691 C C . VAL A 1 87 ? 8.430 -4.852 -17.890 1.00 81.25 87 VAL A C 1
ATOM 693 O O . VAL A 1 87 ? 8.659 -5.189 -16.731 1.00 81.25 87 VAL A O 1
ATOM 696 N N . THR A 1 88 ? 7.622 -5.555 -18.690 1.00 77.44 88 THR A N 1
ATOM 697 C CA . THR A 1 88 ? 6.861 -6.737 -18.247 1.00 77.44 88 THR A CA 1
ATOM 698 C C . THR A 1 88 ? 7.791 -7.844 -17.741 1.00 77.44 88 THR A C 1
ATOM 700 O O . THR A 1 88 ? 7.576 -8.419 -16.677 1.00 77.44 88 THR A O 1
ATOM 703 N N . ARG A 1 89 ? 8.881 -8.122 -18.468 1.00 73.50 89 ARG A N 1
ATOM 704 C CA . ARG A 1 89 ? 9.891 -9.103 -18.040 1.00 73.50 89 ARG A CA 1
ATOM 705 C C . ARG A 1 89 ? 10.559 -8.700 -16.726 1.00 73.50 89 ARG A C 1
ATOM 707 O O . ARG A 1 89 ? 10.755 -9.560 -15.873 1.00 73.50 89 ARG A O 1
ATOM 714 N N . ARG A 1 90 ? 10.895 -7.415 -16.555 1.00 81.50 90 ARG A N 1
ATOM 715 C CA . ARG A 1 90 ? 11.513 -6.903 -15.324 1.00 81.50 90 ARG A CA 1
ATOM 716 C C . ARG A 1 90 ? 10.602 -7.148 -14.127 1.00 81.50 90 ARG A C 1
ATOM 718 O O . ARG A 1 90 ? 11.042 -7.790 -13.180 1.00 81.50 90 ARG A O 1
ATOM 725 N N . VAL A 1 91 ? 9.342 -6.715 -14.183 1.00 81.75 91 VAL A N 1
ATOM 726 C CA . VAL A 1 91 ? 8.415 -6.881 -13.052 1.00 81.75 91 VAL A CA 1
ATOM 727 C C . VAL A 1 91 ? 8.164 -8.361 -12.718 1.00 81.75 91 VAL A C 1
ATOM 729 O O . VAL A 1 91 ? 8.188 -8.730 -11.545 1.00 81.75 91 VAL A O 1
ATOM 732 N N . LEU A 1 92 ? 8.057 -9.243 -13.723 1.00 76.88 92 LEU A N 1
ATOM 733 C CA . LEU A 1 92 ? 7.917 -10.693 -13.514 1.00 76.88 92 LEU A CA 1
ATOM 734 C C . LEU A 1 92 ? 9.157 -11.321 -12.865 1.00 76.88 92 LEU A C 1
ATOM 736 O O . LEU A 1 92 ? 9.037 -12.163 -11.975 1.00 76.88 92 LEU A O 1
ATOM 740 N N . ALA A 1 93 ? 10.358 -10.916 -13.274 1.00 74.25 93 ALA A N 1
ATOM 741 C CA . ALA A 1 93 ? 11.593 -11.392 -12.657 1.00 74.25 93 ALA A CA 1
ATOM 742 C C . ALA A 1 93 ? 11.711 -10.953 -11.191 1.00 74.25 93 ALA A C 1
ATOM 744 O O . ALA A 1 93 ? 12.117 -11.740 -10.331 1.00 74.25 93 ALA A O 1
ATOM 745 N N . ILE A 1 94 ? 11.289 -9.724 -10.881 1.00 80.31 94 ILE A N 1
ATOM 746 C CA . ILE A 1 94 ? 11.251 -9.238 -9.501 1.00 80.31 94 ILE A CA 1
ATOM 747 C C . ILE A 1 94 ? 10.227 -10.040 -8.684 1.00 80.31 94 ILE A C 1
ATOM 749 O O . ILE A 1 94 ? 10.558 -10.495 -7.585 1.00 80.31 94 ILE A O 1
ATOM 753 N N . TYR A 1 95 ? 9.032 -10.282 -9.237 1.00 80.62 95 TYR A N 1
ATOM 754 C CA . TYR A 1 95 ? 7.975 -11.086 -8.611 1.00 80.62 95 TYR A CA 1
ATOM 755 C C . TYR A 1 95 ? 8.423 -12.516 -8.273 1.00 80.62 95 TYR A C 1
ATOM 757 O O . TYR A 1 95 ? 8.182 -13.007 -7.162 1.00 80.62 95 TYR A O 1
ATOM 765 N N . ASN A 1 96 ? 9.148 -13.146 -9.199 1.00 74.38 96 ASN A N 1
ATOM 766 C CA . ASN A 1 96 ? 9.708 -14.494 -9.062 1.00 74.38 96 ASN A CA 1
ATOM 767 C C . ASN A 1 96 ? 11.014 -14.545 -8.256 1.00 74.38 96 ASN A C 1
ATOM 769 O O . ASN A 1 96 ? 11.636 -15.598 -8.138 1.00 74.38 96 ASN A O 1
ATOM 773 N N . ARG A 1 97 ? 11.432 -13.413 -7.685 1.00 71.69 97 ARG A N 1
ATOM 774 C CA . ARG A 1 97 ? 12.633 -13.255 -6.863 1.00 71.69 97 ARG A CA 1
ATOM 775 C C . ARG A 1 97 ? 13.966 -13.586 -7.556 1.00 71.69 97 ARG A C 1
ATOM 777 O O . ARG A 1 97 ? 14.973 -13.774 -6.879 1.00 71.69 97 ARG A O 1
ATOM 784 N N . THR A 1 98 ? 14.034 -13.581 -8.885 1.00 64.56 98 THR A N 1
ATOM 785 C CA . THR A 1 98 ? 15.261 -13.963 -9.616 1.00 64.56 98 THR A CA 1
ATOM 786 C C . THR A 1 98 ? 16.365 -12.896 -9.572 1.00 64.56 98 THR A C 1
ATOM 788 O O . THR A 1 98 ? 17.527 -13.200 -9.849 1.00 64.56 98 THR A O 1
ATOM 791 N N . LEU A 1 99 ? 16.014 -11.661 -9.195 1.00 65.19 99 LEU A N 1
ATOM 792 C CA . LEU A 1 99 ? 16.894 -10.484 -9.184 1.00 65.19 99 LEU A CA 1
ATOM 793 C C . LEU A 1 99 ? 17.461 -10.108 -7.802 1.00 65.19 99 LEU A C 1
ATOM 795 O O . LEU A 1 99 ? 18.253 -9.180 -7.703 1.00 65.19 99 LEU A O 1
ATOM 799 N N . TRP A 1 100 ? 17.100 -10.826 -6.739 1.00 67.44 100 TRP A N 1
ATOM 800 C CA . TRP A 1 100 ? 17.431 -10.469 -5.350 1.00 67.44 100 TRP A CA 1
ATOM 801 C C . TRP A 1 100 ? 18.727 -11.136 -4.867 1.00 67.44 100 TRP A C 1
ATOM 803 O O . TRP A 1 100 ? 18.736 -11.801 -3.833 1.00 67.44 100 TRP A O 1
ATOM 813 N N . LYS A 1 101 ? 19.805 -11.045 -5.657 1.00 64.12 101 LYS A N 1
ATOM 814 C CA . LYS A 1 101 ? 21.054 -11.791 -5.404 1.00 64.12 101 LYS A CA 1
ATOM 815 C C . LYS A 1 101 ? 22.063 -11.045 -4.527 1.00 64.12 101 LYS A C 1
ATOM 817 O O . LYS A 1 101 ? 22.839 -11.700 -3.840 1.00 64.12 101 LYS A O 1
ATOM 822 N N . SER A 1 102 ? 22.046 -9.711 -4.526 1.00 60.41 102 SER A N 1
ATOM 823 C CA . SER A 1 102 ? 22.896 -8.872 -3.671 1.00 60.41 102 SER A CA 1
ATOM 824 C C . SER A 1 102 ? 22.123 -7.672 -3.107 1.00 60.41 102 SER A C 1
ATOM 826 O O . SER A 1 102 ? 21.056 -7.321 -3.613 1.00 60.41 102 SER A O 1
ATOM 828 N N . THR A 1 103 ? 22.648 -7.033 -2.055 1.00 58.19 103 THR A N 1
ATOM 829 C CA . THR A 1 103 ? 22.003 -5.877 -1.402 1.00 58.19 103 THR A CA 1
ATOM 830 C C . THR A 1 103 ? 21.896 -4.660 -2.324 1.00 58.19 103 THR A C 1
ATOM 832 O O . THR A 1 103 ? 20.851 -4.015 -2.357 1.00 58.19 103 THR A O 1
ATOM 835 N N . ASN A 1 104 ? 22.935 -4.372 -3.117 1.00 61.81 104 ASN A N 1
ATOM 836 C CA . ASN A 1 104 ? 22.914 -3.260 -4.075 1.00 61.81 104 ASN A CA 1
ATOM 837 C C . ASN A 1 104 ? 21.899 -3.516 -5.195 1.00 61.81 104 ASN A C 1
ATOM 839 O O . ASN A 1 104 ? 21.127 -2.625 -5.543 1.00 61.81 104 ASN A O 1
ATOM 843 N N . ASP A 1 105 ? 21.821 -4.759 -5.683 1.00 72.00 105 ASP A N 1
ATOM 844 C CA . ASP A 1 105 ? 20.801 -5.148 -6.661 1.00 72.00 105 ASP A CA 1
ATOM 845 C C . ASP A 1 105 ? 19.387 -4.996 -6.082 1.00 72.00 105 ASP A C 1
ATOM 847 O O . ASP A 1 105 ? 18.458 -4.626 -6.795 1.00 72.00 105 ASP A O 1
ATOM 851 N N . ALA A 1 106 ? 19.213 -5.250 -4.783 1.00 77.69 106 ALA A N 1
ATOM 852 C CA . ALA A 1 106 ? 17.918 -5.175 -4.122 1.00 77.69 106 ALA A CA 1
ATOM 853 C C . ALA A 1 106 ? 17.407 -3.729 -3.947 1.00 77.69 106 ALA A C 1
ATOM 855 O O . ALA A 1 106 ? 16.207 -3.499 -4.097 1.00 77.69 106 ALA A O 1
ATOM 856 N N . ILE A 1 107 ? 18.287 -2.748 -3.704 1.00 82.69 107 ILE A N 1
ATOM 857 C CA . ILE A 1 107 ? 17.910 -1.319 -3.673 1.00 82.69 107 ILE A CA 1
ATOM 858 C C . ILE A 1 107 ? 17.444 -0.863 -5.060 1.00 82.69 107 ILE A C 1
ATOM 860 O O . ILE A 1 107 ? 16.365 -0.282 -5.189 1.00 82.69 107 ILE A O 1
ATOM 864 N N . ASP A 1 108 ? 18.212 -1.188 -6.100 1.00 83.94 108 ASP A N 1
ATOM 865 C CA . ASP A 1 108 ? 17.872 -0.888 -7.495 1.00 83.94 108 ASP A CA 1
ATOM 866 C C . ASP A 1 108 ? 16.545 -1.531 -7.914 1.00 83.94 108 ASP A C 1
ATOM 868 O O . ASP A 1 108 ? 15.722 -0.921 -8.597 1.00 83.94 108 ASP A O 1
ATOM 872 N N . VAL A 1 109 ? 16.313 -2.772 -7.484 1.00 86.81 109 VAL A N 1
ATOM 873 C CA . VAL A 1 109 ? 15.060 -3.496 -7.712 1.00 86.81 109 VAL A CA 1
ATOM 874 C C . VAL A 1 109 ? 13.882 -2.812 -7.013 1.00 86.81 109 VAL A C 1
ATOM 876 O O . VAL A 1 109 ? 12.821 -2.677 -7.625 1.00 86.81 109 VAL A O 1
ATOM 879 N N . CYS A 1 110 ? 14.044 -2.345 -5.772 1.00 90.25 110 CYS A N 1
ATOM 880 C CA . CYS A 1 110 ? 13.011 -1.574 -5.077 1.00 90.25 110 CYS A CA 1
ATOM 881 C C . CYS A 1 110 ? 12.732 -0.235 -5.777 1.00 90.25 110 CYS A C 1
ATOM 883 O O . CYS A 1 110 ? 11.569 0.121 -5.963 1.00 90.25 110 CYS A O 1
ATOM 885 N N . ALA A 1 111 ? 13.771 0.480 -6.218 1.00 90.19 111 ALA A N 1
ATOM 886 C CA . ALA A 1 111 ? 13.628 1.731 -6.964 1.00 90.19 111 ALA A CA 1
ATOM 887 C C . ALA A 1 111 ? 12.892 1.531 -8.296 1.00 90.19 111 ALA A C 1
ATOM 889 O O . ALA A 1 111 ? 12.019 2.331 -8.642 1.00 90.19 111 ALA A O 1
ATOM 890 N N . ASP A 1 112 ? 13.196 0.443 -9.008 1.00 91.19 112 ASP A N 1
ATOM 891 C CA . ASP A 1 112 ? 12.473 0.059 -10.218 1.00 91.19 112 ASP A CA 1
ATOM 892 C C . ASP A 1 112 ? 11.001 -0.214 -9.908 1.00 91.19 112 ASP A C 1
ATOM 894 O O . ASP A 1 112 ? 10.130 0.348 -10.558 1.00 91.19 112 ASP A O 1
ATOM 898 N N . ILE A 1 113 ? 10.706 -1.033 -8.894 1.00 92.75 113 ILE A N 1
ATOM 899 C CA . ILE A 1 113 ? 9.328 -1.357 -8.497 1.00 92.75 113 ILE A CA 1
ATOM 900 C C . ILE A 1 113 ? 8.537 -0.092 -8.146 1.00 92.75 113 ILE A C 1
ATOM 902 O O . ILE A 1 113 ? 7.394 0.027 -8.577 1.00 92.75 113 ILE A O 1
ATOM 906 N N . VAL A 1 114 ? 9.137 0.875 -7.441 1.00 94.31 114 VAL A N 1
ATOM 907 C CA . VAL A 1 114 ? 8.503 2.174 -7.156 1.00 94.31 114 VAL A CA 1
ATOM 908 C C . VAL A 1 114 ? 8.199 2.948 -8.437 1.00 94.31 114 VAL A C 1
ATOM 910 O O . VAL A 1 114 ? 7.080 3.432 -8.591 1.00 94.31 114 VAL A O 1
ATOM 913 N N . GLU A 1 115 ? 9.135 3.037 -9.385 1.00 93.94 115 GLU A N 1
ATOM 914 C CA . GLU A 1 115 ? 8.885 3.705 -10.671 1.00 93.94 115 GLU A CA 1
ATOM 915 C C . GLU A 1 115 ? 7.775 3.005 -11.469 1.00 93.94 115 GLU A C 1
ATOM 917 O O . GLU A 1 115 ? 6.894 3.673 -12.007 1.00 93.94 115 GLU A O 1
ATOM 922 N N . LEU A 1 116 ? 7.762 1.669 -11.484 1.00 93.00 116 LEU A N 1
ATOM 923 C CA . LEU A 1 116 ? 6.792 0.858 -12.226 1.00 93.00 116 LEU A CA 1
ATOM 924 C C . LEU A 1 116 ? 5.349 0.971 -11.708 1.00 93.00 116 LEU A C 1
ATOM 926 O O . LEU A 1 116 ? 4.428 0.550 -12.402 1.00 93.00 116 LEU A O 1
ATOM 930 N N . THR A 1 117 ? 5.126 1.586 -10.542 1.00 93.69 117 THR A N 1
ATOM 931 C CA . THR A 1 117 ? 3.771 1.949 -10.083 1.00 93.69 117 THR A CA 1
ATOM 932 C C . THR A 1 117 ? 3.182 3.155 -10.820 1.00 93.69 117 THR A C 1
ATOM 934 O O . THR A 1 117 ? 2.008 3.475 -10.640 1.00 93.69 117 THR A O 1
ATOM 937 N N . ASN A 1 118 ? 3.968 3.865 -11.637 1.00 92.38 118 ASN A N 1
ATOM 938 C CA . ASN A 1 118 ? 3.517 5.076 -12.310 1.00 92.38 118 ASN A CA 1
ATOM 939 C C . ASN A 1 118 ? 2.633 4.778 -13.534 1.00 92.38 118 ASN A C 1
ATOM 941 O O . ASN A 1 118 ? 3.123 4.618 -14.652 1.00 92.38 118 ASN A O 1
ATOM 945 N N . ALA A 1 119 ? 1.315 4.780 -13.323 1.00 88.75 119 ALA A N 1
ATOM 946 C CA . ALA A 1 119 ? 0.312 4.524 -14.361 1.00 88.75 119 ALA A CA 1
ATOM 947 C C . ALA A 1 119 ? 0.334 5.514 -15.541 1.00 88.75 119 ALA A C 1
ATOM 949 O O . ALA A 1 119 ? -0.221 5.214 -16.592 1.00 88.75 119 ALA A O 1
ATOM 950 N N . GLN A 1 120 ? 1.007 6.666 -15.412 1.00 89.00 120 GLN A N 1
ATOM 951 C CA . GLN A 1 120 ? 1.209 7.580 -16.543 1.00 89.00 120 GLN A CA 1
ATOM 952 C C . GLN A 1 120 ? 2.143 6.993 -17.612 1.00 89.00 120 GLN A C 1
ATOM 954 O O . GLN A 1 120 ? 2.055 7.372 -18.777 1.00 89.00 120 GLN A O 1
ATOM 959 N N . PHE A 1 121 ? 3.055 6.096 -17.219 1.00 87.69 121 PHE A N 1
ATOM 960 C CA . PHE A 1 121 ? 4.094 5.554 -18.100 1.00 87.69 121 PHE A CA 1
ATOM 961 C C . PHE A 1 121 ? 3.963 4.052 -18.358 1.00 87.69 121 PHE A C 1
ATOM 963 O O . PHE A 1 121 ? 4.568 3.552 -19.307 1.00 87.69 121 PHE A O 1
ATOM 970 N N . PHE A 1 122 ? 3.207 3.327 -17.533 1.00 89.06 122 PHE A N 1
ATOM 971 C CA . PHE A 1 122 ? 3.137 1.869 -17.583 1.00 89.06 122 PHE A CA 1
ATOM 972 C C . PHE A 1 122 ? 1.696 1.366 -17.631 1.00 89.06 122 PHE A C 1
ATOM 974 O O . PHE A 1 122 ? 0.793 1.953 -17.040 1.00 89.06 122 PHE A O 1
ATOM 981 N N . ASP A 1 123 ? 1.496 0.242 -18.320 1.00 86.31 123 ASP A N 1
ATOM 982 C CA . ASP A 1 123 ? 0.189 -0.403 -18.429 1.00 86.31 123 ASP A CA 1
ATOM 983 C C . ASP A 1 123 ? -0.316 -0.899 -17.067 1.00 86.31 123 ASP A C 1
ATOM 985 O O . ASP A 1 123 ? 0.469 -1.335 -16.222 1.00 86.31 123 ASP A O 1
ATOM 989 N N . ALA A 1 124 ? -1.641 -0.963 -16.910 1.00 84.94 124 ALA A N 1
ATOM 990 C CA . ALA A 1 124 ? -2.298 -1.412 -15.681 1.00 84.94 124 ALA A CA 1
ATOM 991 C C . ALA A 1 124 ? -1.776 -2.766 -15.155 1.00 84.94 124 ALA A C 1
ATOM 993 O O . ALA A 1 124 ? -1.522 -2.902 -13.968 1.00 84.94 124 ALA A O 1
ATOM 994 N N . GLU A 1 125 ? -1.519 -3.744 -16.034 1.00 82.44 125 GLU A N 1
ATOM 995 C CA . GLU A 1 125 ? -1.008 -5.067 -15.630 1.00 82.44 125 GLU A CA 1
ATOM 996 C C . GLU A 1 125 ? 0.396 -4.999 -14.992 1.00 82.44 125 GLU A C 1
ATOM 998 O O . GLU A 1 125 ? 0.704 -5.778 -14.094 1.00 82.44 125 GLU A O 1
ATOM 1003 N N . VAL A 1 126 ? 1.246 -4.060 -15.425 1.00 87.69 126 VAL A N 1
ATOM 1004 C CA . VAL A 1 126 ? 2.571 -3.832 -14.820 1.00 87.69 126 VAL A CA 1
ATOM 1005 C C . VAL A 1 126 ? 2.421 -3.141 -13.472 1.00 87.69 126 VAL A C 1
ATOM 1007 O O . VAL A 1 126 ? 3.069 -3.547 -12.508 1.00 87.69 126 VAL A O 1
ATOM 1010 N N . VAL A 1 127 ? 1.569 -2.117 -13.416 1.00 91.06 127 VAL A N 1
ATOM 1011 C CA . VAL A 1 127 ? 1.309 -1.330 -12.207 1.00 91.06 127 VAL A CA 1
ATOM 1012 C C . VAL A 1 127 ? 0.734 -2.220 -11.102 1.00 91.06 127 VAL A C 1
ATOM 1014 O O . VAL A 1 127 ? 1.270 -2.245 -9.994 1.00 91.06 127 VAL A O 1
ATOM 1017 N N . ASP A 1 128 ? -0.286 -3.019 -11.416 1.00 87.94 128 ASP A N 1
ATOM 1018 C CA . ASP A 1 128 ? -0.913 -3.955 -10.478 1.00 87.94 128 ASP A CA 1
ATOM 1019 C C . ASP A 1 128 ? 0.095 -4.983 -9.954 1.00 87.94 128 ASP A C 1
ATOM 1021 O O . ASP A 1 128 ? 0.154 -5.257 -8.752 1.00 87.94 128 ASP A O 1
ATOM 1025 N N . LEU A 1 129 ? 0.940 -5.522 -10.839 1.00 87.12 129 LEU A N 1
ATOM 1026 C CA . LEU A 1 129 ? 1.957 -6.488 -10.442 1.00 87.12 129 LEU A CA 1
ATOM 1027 C C . LEU A 1 129 ? 3.053 -5.836 -9.586 1.00 87.12 129 LEU A C 1
ATOM 1029 O O . LEU A 1 129 ? 3.539 -6.468 -8.650 1.00 87.12 129 LEU A O 1
ATOM 1033 N N . ALA A 1 130 ? 3.421 -4.579 -9.848 1.00 93.12 130 ALA A N 1
ATOM 1034 C CA . ALA A 1 130 ? 4.366 -3.832 -9.020 1.00 93.12 130 ALA A CA 1
ATOM 1035 C C . ALA A 1 130 ? 3.823 -3.627 -7.594 1.00 93.12 130 ALA A C 1
ATOM 1037 O O . ALA A 1 130 ? 4.538 -3.901 -6.626 1.00 93.12 130 ALA A O 1
ATOM 1038 N N . PHE A 1 131 ? 2.548 -3.250 -7.449 1.00 94.00 131 PHE A N 1
ATOM 1039 C CA . PHE A 1 131 ? 1.896 -3.165 -6.138 1.00 94.00 131 PHE A CA 1
ATOM 1040 C C . PHE A 1 131 ? 1.819 -4.524 -5.439 1.00 94.00 131 PHE A C 1
ATOM 1042 O O . PHE A 1 131 ? 2.119 -4.618 -4.248 1.00 94.00 131 PHE A O 1
ATOM 1049 N N . LEU A 1 132 ? 1.500 -5.595 -6.171 1.00 90.62 132 LEU A N 1
ATOM 1050 C CA . LEU A 1 132 ? 1.487 -6.950 -5.620 1.00 90.62 132 LEU A CA 1
ATOM 1051 C C . LEU A 1 132 ? 2.877 -7.385 -5.125 1.00 90.62 132 LEU A C 1
ATOM 1053 O O . LEU A 1 132 ? 2.997 -8.006 -4.068 1.00 90.62 132 LEU A O 1
ATOM 1057 N N . VAL A 1 133 ? 3.944 -7.035 -5.852 1.00 91.25 133 VAL A N 1
ATOM 1058 C CA . VAL A 1 133 ? 5.330 -7.286 -5.430 1.00 91.25 133 VAL A CA 1
ATOM 1059 C C . VAL A 1 133 ? 5.659 -6.547 -4.136 1.00 91.25 133 VAL A C 1
ATOM 1061 O O . VAL A 1 133 ? 6.202 -7.170 -3.219 1.00 91.25 133 VAL A O 1
ATOM 1064 N N . MET A 1 134 ? 5.344 -5.250 -4.052 1.00 94.81 134 MET A N 1
ATOM 1065 C CA . MET A 1 134 ? 5.556 -4.467 -2.830 1.00 94.81 134 MET A CA 1
ATOM 1066 C C . MET A 1 134 ? 4.803 -5.093 -1.660 1.00 94.81 134 MET A C 1
ATOM 1068 O O . MET A 1 134 ? 5.388 -5.343 -0.607 1.00 94.81 134 MET A O 1
ATOM 1072 N N . LEU A 1 135 ? 3.531 -5.438 -1.867 1.00 92.06 135 LEU A N 1
ATOM 1073 C CA . LEU A 1 135 ? 2.712 -6.021 -0.819 1.00 92.06 135 LEU A CA 1
ATOM 1074 C C . LEU A 1 135 ? 3.274 -7.361 -0.329 1.00 92.06 135 LEU A C 1
ATOM 1076 O O . LEU A 1 135 ? 3.370 -7.601 0.872 1.00 92.06 135 LEU A O 1
ATOM 1080 N N . LYS A 1 136 ? 3.740 -8.209 -1.249 1.00 90.19 136 LYS A N 1
ATOM 1081 C CA . LYS A 1 136 ? 4.405 -9.476 -0.922 1.00 90.19 136 LYS A CA 1
ATOM 1082 C C . LYS A 1 136 ? 5.676 -9.271 -0.098 1.00 90.19 136 LYS A C 1
ATOM 1084 O O . LYS A 1 136 ? 5.955 -10.090 0.778 1.00 90.19 136 LYS A O 1
ATOM 1089 N N . GLN A 1 137 ? 6.456 -8.219 -0.357 1.00 90.69 137 GLN A N 1
ATOM 1090 C CA . GLN A 1 137 ? 7.637 -7.886 0.452 1.00 90.69 137 GLN A CA 1
ATOM 1091 C C . GLN A 1 137 ? 7.248 -7.440 1.860 1.00 90.69 137 GLN A C 1
ATOM 1093 O O . GLN A 1 137 ? 7.836 -7.930 2.824 1.00 90.69 137 GLN A O 1
ATOM 1098 N N . ILE A 1 138 ? 6.237 -6.575 1.970 1.00 92.94 138 ILE A N 1
ATOM 1099 C CA . ILE A 1 138 ? 5.721 -6.075 3.246 1.00 92.94 138 ILE A CA 1
ATOM 1100 C C . ILE A 1 138 ? 5.208 -7.236 4.093 1.00 92.94 138 ILE A C 1
ATOM 1102 O O . ILE A 1 138 ? 5.722 -7.471 5.180 1.00 92.94 138 ILE A O 1
ATOM 1106 N N . VAL A 1 139 ? 4.294 -8.048 3.560 1.00 90.00 139 VAL A N 1
ATOM 1107 C CA . VAL A 1 139 ? 3.714 -9.195 4.279 1.00 90.00 139 VAL A CA 1
ATOM 1108 C C . VAL A 1 139 ? 4.770 -10.248 4.638 1.00 90.00 139 VAL A C 1
ATOM 1110 O O . VAL A 1 139 ? 4.632 -10.928 5.651 1.00 90.00 139 VAL A O 1
ATOM 1113 N N . SER A 1 140 ? 5.858 -10.357 3.866 1.00 88.12 140 SER A N 1
ATOM 1114 C CA . SER A 1 140 ? 6.996 -11.235 4.188 1.00 88.12 140 SER A CA 1
ATOM 1115 C C . SER A 1 140 ? 7.980 -10.643 5.211 1.00 88.12 140 SER A C 1
ATOM 1117 O O . SER A 1 140 ? 9.006 -11.276 5.456 1.00 88.12 140 SER A O 1
ATOM 1119 N N . ASN A 1 141 ? 7.722 -9.447 5.755 1.00 88.12 141 ASN A N 1
ATOM 1120 C CA . ASN A 1 141 ? 8.630 -8.687 6.622 1.00 88.12 141 ASN A CA 1
ATOM 1121 C C . ASN A 1 141 ? 10.013 -8.429 5.995 1.00 88.12 141 ASN A C 1
ATOM 1123 O O . ASN A 1 141 ? 11.049 -8.661 6.614 1.00 88.12 141 ASN A O 1
ATOM 1127 N N . ARG A 1 142 ? 10.041 -8.024 4.719 1.00 87.38 142 ARG A N 1
ATOM 1128 C CA . ARG A 1 142 ? 11.273 -7.758 3.947 1.00 87.38 142 ARG A CA 1
ATOM 1129 C C . ARG A 1 142 ? 11.228 -6.405 3.235 1.00 87.38 142 ARG A C 1
ATOM 1131 O O . ARG A 1 142 ? 11.689 -6.288 2.103 1.00 87.38 142 ARG A O 1
ATOM 1138 N N . ALA A 1 143 ? 10.618 -5.408 3.869 1.00 91.62 143 ALA A N 1
ATOM 1139 C CA . ALA A 1 143 ? 10.367 -4.104 3.260 1.00 91.62 143 ALA A CA 1
ATOM 1140 C C . ALA A 1 143 ? 11.406 -3.025 3.617 1.00 91.62 143 ALA A C 1
ATOM 1142 O O . ALA A 1 143 ? 11.270 -1.903 3.145 1.00 91.62 143 ALA A O 1
ATOM 1143 N N . ASP A 1 144 ? 12.461 -3.332 4.379 1.00 92.06 144 ASP A N 1
ATOM 1144 C CA . ASP A 1 144 ? 13.439 -2.328 4.847 1.00 92.06 144 ASP A CA 1
ATOM 1145 C C . ASP A 1 144 ? 14.081 -1.529 3.699 1.00 92.06 144 ASP A C 1
ATOM 1147 O O . ASP A 1 144 ? 14.223 -0.308 3.762 1.00 92.06 144 ASP A O 1
ATOM 1151 N N . LEU A 1 145 ? 14.406 -2.203 2.592 1.00 91.62 145 LEU A N 1
ATOM 1152 C CA . LEU A 1 145 ? 14.954 -1.541 1.404 1.00 91.62 145 LEU A CA 1
ATOM 1153 C C . LEU A 1 145 ? 13.909 -0.683 0.684 1.00 91.62 145 LEU A C 1
ATOM 1155 O O . LEU A 1 145 ? 14.250 0.361 0.137 1.00 91.62 145 LEU A O 1
ATOM 1159 N N . LEU A 1 146 ? 12.637 -1.092 0.697 1.00 94.38 146 LEU A N 1
ATOM 1160 C CA . LEU A 1 146 ? 11.544 -0.284 0.158 1.00 94.38 146 LEU A CA 1
ATOM 1161 C C . LEU A 1 146 ? 11.357 0.993 0.991 1.00 94.38 146 LEU A C 1
ATOM 1163 O O . LEU A 1 146 ? 11.209 2.066 0.411 1.00 94.38 146 LEU A O 1
ATOM 1167 N N . ILE A 1 147 ? 11.449 0.896 2.324 1.00 95.44 147 ILE A N 1
ATOM 1168 C CA . ILE A 1 147 ? 11.435 2.055 3.233 1.00 95.44 147 ILE A CA 1
ATOM 1169 C C . ILE A 1 147 ? 12.577 3.012 2.878 1.00 95.44 147 ILE A C 1
ATOM 1171 O O . ILE A 1 147 ? 12.342 4.201 2.684 1.00 95.44 147 ILE A O 1
ATOM 1175 N N . SER A 1 148 ? 13.799 2.495 2.717 1.00 93.50 148 SER A N 1
ATOM 1176 C CA . SER A 1 148 ? 14.969 3.304 2.350 1.00 93.50 148 SER A CA 1
ATOM 1177 C C . SER A 1 148 ? 14.815 3.997 0.988 1.00 93.50 148 SER A C 1
ATOM 1179 O O . SER A 1 148 ? 15.171 5.167 0.833 1.00 93.50 148 SER A O 1
ATOM 1181 N N . VAL A 1 149 ? 14.239 3.314 -0.006 1.00 92.81 149 VAL A N 1
ATOM 1182 C CA . VAL A 1 149 ? 13.967 3.906 -1.326 1.00 92.81 149 VAL A CA 1
ATOM 1183 C C . VAL A 1 149 ? 12.909 5.008 -1.242 1.00 92.81 149 VAL A C 1
ATOM 1185 O O . VAL A 1 149 ? 13.069 6.044 -1.887 1.00 92.81 149 VAL A O 1
ATOM 1188 N N . LEU A 1 150 ? 11.851 4.821 -0.447 1.00 94.88 150 LEU A N 1
ATOM 1189 C CA . LEU A 1 150 ? 10.813 5.836 -0.236 1.00 94.88 150 LEU A CA 1
ATOM 1190 C C . LEU A 1 150 ? 11.335 7.040 0.555 1.00 94.88 150 LEU A C 1
ATOM 1192 O O . LEU A 1 150 ? 11.006 8.170 0.206 1.00 94.88 150 LEU A O 1
ATOM 1196 N N . ALA A 1 151 ? 12.199 6.814 1.550 1.00 93.62 151 ALA A N 1
ATOM 1197 C CA . ALA A 1 151 ? 12.862 7.868 2.320 1.00 93.62 151 ALA A CA 1
ATOM 1198 C C . ALA A 1 151 ? 13.636 8.850 1.426 1.00 93.62 151 ALA A C 1
ATOM 1200 O O . ALA A 1 151 ? 13.634 10.050 1.686 1.00 93.62 151 ALA A O 1
ATOM 1201 N N . ASN A 1 152 ? 14.238 8.339 0.349 1.00 91.38 152 ASN A N 1
ATOM 1202 C CA . ASN A 1 152 ? 14.967 9.118 -0.656 1.00 91.38 152 ASN A CA 1
ATOM 1203 C C . ASN A 1 152 ? 14.108 9.478 -1.889 1.00 91.38 152 ASN A C 1
ATOM 1205 O O . ASN A 1 152 ? 14.622 9.958 -2.903 1.00 91.38 152 ASN A O 1
ATOM 1209 N N . GLY A 1 153 ? 12.808 9.178 -1.846 1.00 87.75 153 GLY A N 1
ATOM 1210 C CA . GLY A 1 153 ? 11.857 9.387 -2.931 1.00 87.75 153 GLY A CA 1
ATOM 1211 C C . GLY A 1 153 ? 11.259 10.794 -2.960 1.00 87.75 153 GLY A C 1
ATOM 1212 O O . GLY A 1 153 ? 11.527 11.635 -2.108 1.00 87.75 153 GLY A O 1
ATOM 1213 N N . SER A 1 154 ? 10.416 11.053 -3.965 1.00 91.44 154 SER A N 1
ATOM 1214 C CA . SER A 1 154 ? 9.587 12.263 -3.984 1.00 91.44 154 SER A CA 1
ATOM 1215 C C . SER A 1 154 ? 8.301 12.051 -3.188 1.00 91.44 154 SER A C 1
ATOM 1217 O O . SER A 1 154 ? 7.791 10.931 -3.120 1.00 91.44 154 SER A O 1
ATOM 1219 N N . HIS A 1 155 ? 7.728 13.144 -2.681 1.00 92.38 155 HIS A N 1
ATOM 1220 C CA . HIS A 1 155 ? 6.398 13.163 -2.069 1.00 92.38 155 HIS A CA 1
ATOM 1221 C C . HIS A 1 155 ? 5.352 12.430 -2.933 1.00 92.38 155 HIS A C 1
ATOM 1223 O O . HIS A 1 155 ? 4.686 11.511 -2.467 1.00 92.38 155 HIS A O 1
ATOM 1229 N N . GLU A 1 156 ? 5.288 12.743 -4.229 1.00 92.88 156 GLU A N 1
ATOM 1230 C CA . GLU A 1 156 ? 4.357 12.129 -5.190 1.00 92.88 156 GLU A CA 1
ATOM 1231 C C . GLU A 1 156 ? 4.542 10.610 -5.322 1.00 92.88 156 GLU A C 1
ATOM 1233 O O . GLU A 1 156 ? 3.582 9.872 -5.546 1.00 92.88 156 GLU A O 1
ATOM 1238 N N . SER A 1 157 ? 5.787 10.131 -5.209 1.00 91.81 157 SER A N 1
ATOM 1239 C CA . SER A 1 157 ? 6.079 8.697 -5.246 1.00 91.81 157 SER A CA 1
ATOM 1240 C C . SER A 1 157 ? 5.516 8.015 -4.002 1.00 91.81 157 SER A C 1
ATOM 1242 O O . SER A 1 157 ? 4.895 6.962 -4.121 1.00 91.81 157 SER A O 1
ATOM 1244 N N . THR A 1 158 ? 5.660 8.643 -2.834 1.00 95.06 158 THR A N 1
ATOM 1245 C CA . THR A 1 158 ? 5.075 8.162 -1.578 1.00 95.06 158 THR A CA 1
ATOM 1246 C C . THR A 1 158 ? 3.549 8.142 -1.636 1.00 95.06 158 THR A C 1
ATOM 1248 O O . THR A 1 158 ? 2.960 7.102 -1.345 1.00 95.06 158 THR A O 1
ATOM 1251 N N . VAL A 1 159 ? 2.909 9.225 -2.099 1.00 93.81 159 VAL A N 1
ATOM 1252 C CA . VAL A 1 159 ? 1.445 9.292 -2.285 1.00 93.81 159 VAL A CA 1
ATOM 1253 C C . VAL A 1 159 ? 0.962 8.146 -3.169 1.00 93.81 159 VAL A C 1
ATOM 1255 O O . VAL A 1 159 ? 0.033 7.420 -2.810 1.00 93.81 159 VAL A O 1
ATOM 1258 N N . ARG A 1 160 ? 1.616 7.937 -4.317 1.00 93.94 160 ARG A N 1
ATOM 1259 C CA . ARG A 1 160 ? 1.257 6.878 -5.269 1.00 93.94 160 ARG A CA 1
ATOM 1260 C C . ARG A 1 160 ? 1.412 5.483 -4.669 1.00 93.94 160 ARG A C 1
ATOM 1262 O O . ARG A 1 160 ? 0.532 4.643 -4.838 1.00 93.94 160 ARG A O 1
ATOM 1269 N N . VAL A 1 161 ? 2.521 5.237 -3.972 1.00 94.94 161 VAL A N 1
ATOM 1270 C CA . VAL A 1 161 ? 2.799 3.933 -3.366 1.00 94.94 161 VAL A CA 1
ATOM 1271 C C . VAL A 1 161 ? 1.787 3.611 -2.272 1.00 94.94 161 VAL A C 1
ATOM 1273 O O . VAL A 1 161 ? 1.178 2.543 -2.309 1.00 94.94 161 VAL A O 1
ATOM 1276 N N . PHE A 1 162 ? 1.554 4.531 -1.336 1.00 95.00 162 PHE A N 1
ATOM 1277 C CA . PHE A 1 162 ? 0.626 4.286 -0.235 1.00 95.00 162 PHE A CA 1
ATOM 1278 C C . PHE A 1 162 ? -0.823 4.202 -0.704 1.00 95.00 162 PHE A C 1
ATOM 1280 O O . PHE A 1 162 ? -1.506 3.255 -0.327 1.00 95.00 162 PHE A O 1
ATOM 1287 N N . SER A 1 163 ? -1.278 5.096 -1.586 1.00 92.25 163 SER A N 1
ATOM 1288 C CA . SER A 1 163 ? -2.644 5.020 -2.124 1.00 92.25 163 SER A CA 1
ATOM 1289 C C . SER A 1 163 ? -2.917 3.683 -2.820 1.00 92.25 163 SER A C 1
ATOM 1291 O O . SER A 1 163 ? -3.933 3.044 -2.544 1.00 92.25 163 SER A O 1
ATOM 1293 N N . GLY A 1 164 ? -1.993 3.204 -3.660 1.00 90.62 164 GLY A N 1
ATOM 1294 C CA . GLY A 1 164 ? -2.134 1.912 -4.332 1.00 90.62 164 GLY A CA 1
ATOM 1295 C C . GLY A 1 164 ? -2.080 0.716 -3.377 1.00 90.62 164 GLY A C 1
ATOM 1296 O O . GLY A 1 164 ? -2.909 -0.187 -3.486 1.00 90.62 164 GLY A O 1
ATOM 1297 N N . LEU A 1 165 ? -1.170 0.725 -2.396 1.00 92.88 165 LEU A N 1
ATOM 1298 C CA . LEU A 1 165 ? -1.097 -0.333 -1.381 1.00 92.88 165 LEU A CA 1
ATOM 1299 C C . LEU A 1 165 ? -2.359 -0.391 -0.512 1.00 92.88 165 LEU A C 1
ATOM 1301 O O . LEU A 1 165 ? -2.862 -1.480 -0.250 1.00 92.88 165 LEU A O 1
ATOM 1305 N N . ILE A 1 166 ? -2.893 0.758 -0.091 1.00 91.12 166 ILE A N 1
ATOM 1306 C CA . ILE A 1 166 ? -4.109 0.844 0.732 1.00 91.12 166 ILE A CA 1
ATOM 1307 C C . ILE A 1 166 ? -5.319 0.333 -0.045 1.00 91.12 166 ILE A C 1
ATOM 1309 O O . ILE A 1 166 ? -6.104 -0.437 0.498 1.00 91.12 166 ILE A O 1
ATOM 1313 N N . ARG A 1 167 ? -5.448 0.697 -1.325 1.00 87.25 167 ARG A N 1
ATOM 1314 C CA . ARG A 1 167 ? -6.502 0.179 -2.212 1.00 87.25 167 ARG A CA 1
ATOM 1315 C C . ARG A 1 167 ? -6.421 -1.339 -2.343 1.00 87.25 167 ARG A C 1
ATOM 1317 O O . ARG A 1 167 ? -7.417 -2.025 -2.139 1.00 87.25 167 ARG A O 1
ATOM 1324 N N . LEU A 1 168 ? -5.224 -1.864 -2.605 1.00 86.75 168 LEU A N 1
ATOM 1325 C CA . LEU A 1 168 ? -5.002 -3.306 -2.698 1.00 86.75 168 LEU A CA 1
ATOM 1326 C C . LEU A 1 168 ? -5.334 -4.022 -1.376 1.00 86.75 168 LEU A C 1
ATOM 1328 O O . LEU A 1 168 ? -5.875 -5.127 -1.381 1.00 86.75 168 LEU A O 1
ATOM 1332 N N . TRP A 1 169 ? -5.041 -3.384 -0.243 1.00 86.69 169 TRP A N 1
ATOM 1333 C CA . TRP A 1 169 ? -5.355 -3.903 1.086 1.00 86.69 169 TRP A CA 1
ATOM 1334 C C . TRP A 1 169 ? -6.861 -3.878 1.390 1.00 86.69 169 TRP A C 1
ATOM 1336 O O . TRP A 1 169 ? -7.400 -4.862 1.894 1.00 86.69 169 TRP A O 1
ATOM 1346 N N . LEU A 1 170 ? -7.559 -2.797 1.028 1.00 85.19 170 LEU A N 1
ATOM 1347 C CA . LEU A 1 170 ? -9.017 -2.676 1.143 1.00 85.19 170 LEU A CA 1
ATOM 1348 C C . LEU A 1 170 ? -9.745 -3.744 0.332 1.00 85.19 170 LEU A C 1
ATOM 1350 O O . LEU A 1 170 ? -10.698 -4.336 0.826 1.00 85.19 170 LEU A O 1
ATOM 1354 N N . GLU A 1 171 ? -9.284 -4.024 -0.886 1.00 82.81 171 GLU A N 1
ATOM 1355 C CA . GLU A 1 171 ? -9.835 -5.103 -1.708 1.00 82.81 171 GLU A CA 1
ATOM 1356 C C . GLU A 1 171 ? -9.660 -6.473 -1.040 1.00 82.81 171 GLU A C 1
ATOM 1358 O O . GLU A 1 171 ? -10.602 -7.264 -1.010 1.00 82.81 171 GLU A O 1
ATOM 1363 N N . CYS A 1 172 ? -8.487 -6.732 -0.449 1.00 79.69 172 CYS A N 1
ATOM 1364 C CA . CYS A 1 172 ? -8.220 -7.969 0.286 1.00 79.69 172 CYS A CA 1
ATOM 1365 C C . CYS A 1 172 ? -9.181 -8.139 1.475 1.00 79.69 172 CYS A C 1
ATOM 1367 O O . CYS A 1 172 ? -9.794 -9.192 1.641 1.00 79.69 172 CYS A O 1
ATOM 1369 N N . ILE A 1 173 ? -9.353 -7.090 2.279 1.00 79.12 173 ILE A N 1
ATOM 1370 C CA . ILE A 1 173 ? -10.226 -7.116 3.459 1.00 79.12 173 ILE A CA 1
ATOM 1371 C C . ILE A 1 173 ? -11.703 -7.183 3.062 1.00 79.12 173 ILE A C 1
ATOM 1373 O O . ILE A 1 173 ? -12.471 -7.915 3.679 1.00 79.12 173 ILE A O 1
ATOM 1377 N N . GLY A 1 174 ? -12.103 -6.498 1.988 1.00 76.75 174 GLY A N 1
ATOM 1378 C CA . GLY A 1 174 ? -13.452 -6.602 1.434 1.00 76.75 174 GLY A CA 1
ATOM 1379 C C . GLY A 1 174 ? -13.792 -8.028 0.994 1.00 76.75 174 GLY A C 1
ATOM 1380 O O . GLY A 1 174 ? -14.881 -8.513 1.291 1.00 76.75 174 GLY A O 1
ATOM 1381 N N . MET A 1 175 ? -12.851 -8.728 0.349 1.00 75.19 175 MET A N 1
ATOM 1382 C CA . MET A 1 175 ? -13.012 -10.149 0.023 1.00 75.19 175 MET A CA 1
ATOM 1383 C C . MET A 1 175 ? -13.145 -11.020 1.279 1.00 75.19 175 MET A C 1
ATOM 1385 O O . MET A 1 175 ? -14.017 -11.880 1.319 1.00 75.19 175 MET A O 1
ATOM 1389 N N . GLN A 1 176 ? -12.324 -10.784 2.308 1.00 73.75 176 GLN A N 1
ATOM 1390 C CA . GLN A 1 176 ? -12.383 -11.542 3.566 1.00 73.75 176 GLN A CA 1
ATOM 1391 C C . GLN A 1 176 ? -13.738 -11.392 4.260 1.00 73.75 176 GLN A C 1
ATOM 1393 O O . GLN A 1 176 ? -14.375 -12.391 4.574 1.00 73.75 176 GLN A O 1
ATOM 1398 N N . ILE A 1 177 ? -14.216 -10.156 4.423 1.00 74.06 177 ILE A N 1
ATOM 1399 C CA . ILE A 1 177 ? -15.501 -9.878 5.076 1.00 74.06 177 ILE A CA 1
ATOM 1400 C C . ILE A 1 177 ? -16.660 -10.496 4.286 1.00 74.06 177 ILE A C 1
ATOM 1402 O O . ILE A 1 177 ? -17.578 -11.048 4.886 1.00 74.06 177 ILE A O 1
ATOM 1406 N N . ASN A 1 178 ? -16.636 -10.427 2.951 1.00 73.62 178 ASN A N 1
ATOM 1407 C CA . ASN A 1 178 ? -17.687 -11.036 2.132 1.00 7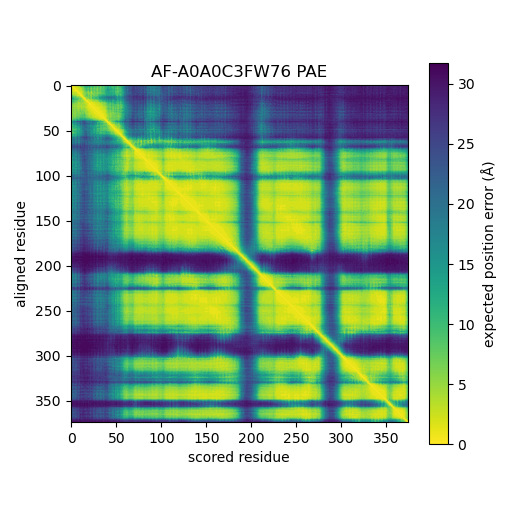3.62 178 ASN A CA 1
ATOM 1408 C C . ASN A 1 178 ? -17.696 -12.566 2.260 1.00 73.62 178 ASN A C 1
ATOM 1410 O O . ASN A 1 178 ? -18.768 -13.138 2.436 1.00 73.62 178 ASN A O 1
ATOM 1414 N N . ASN A 1 179 ? -16.525 -13.210 2.254 1.00 69.38 179 ASN A N 1
ATOM 1415 C CA . ASN A 1 179 ? -16.421 -14.656 2.454 1.00 69.38 179 ASN A CA 1
ATOM 1416 C C . ASN A 1 179 ? -16.910 -15.070 3.854 1.00 69.38 179 ASN A C 1
ATOM 1418 O O . ASN A 1 179 ? -17.686 -16.009 3.972 1.00 69.38 179 ASN A O 1
ATOM 1422 N N . GLU A 1 180 ? -16.543 -14.334 4.912 1.00 68.00 180 GLU A N 1
ATOM 1423 C CA . GLU A 1 180 ? -17.027 -14.603 6.279 1.00 68.00 180 GLU A CA 1
ATOM 1424 C C . GLU A 1 180 ? -18.554 -14.473 6.404 1.00 68.00 180 GLU A C 1
ATOM 1426 O O . GLU A 1 180 ? -19.189 -15.191 7.178 1.00 68.00 180 GLU A O 1
ATOM 1431 N N . VAL A 1 181 ? -19.163 -13.549 5.655 1.00 69.75 181 VAL A N 1
ATOM 1432 C CA . VAL A 1 181 ? -20.623 -13.381 5.607 1.00 69.75 181 VAL A CA 1
ATOM 1433 C C . VAL A 1 181 ? -21.288 -14.555 4.892 1.00 69.75 181 VAL A C 1
ATOM 1435 O O . VAL A 1 181 ? -22.318 -15.033 5.364 1.00 69.75 181 VAL A O 1
ATOM 1438 N N . GLU A 1 182 ? -20.712 -15.022 3.783 1.00 69.38 182 GLU A N 1
ATOM 1439 C CA . GLU A 1 182 ? -21.198 -16.203 3.060 1.00 69.38 182 GLU A CA 1
ATOM 1440 C C . GLU A 1 182 ? -21.065 -17.480 3.904 1.00 69.38 182 GLU A C 1
ATOM 1442 O O . GLU A 1 182 ? -22.007 -18.270 3.958 1.00 69.38 182 GLU A O 1
ATOM 1447 N N . ASP A 1 183 ? -19.962 -17.649 4.636 1.00 65.25 183 ASP A N 1
ATOM 1448 C CA . ASP A 1 183 ? -19.750 -18.791 5.532 1.00 65.25 183 ASP A CA 1
ATOM 1449 C C . ASP A 1 183 ? -20.754 -18.796 6.698 1.00 65.25 183 ASP A C 1
ATOM 1451 O O . ASP A 1 183 ? -21.363 -19.826 6.980 1.00 65.25 183 ASP A O 1
ATOM 1455 N N . ARG A 1 184 ? -21.016 -17.637 7.328 1.00 61.25 184 ARG A N 1
ATOM 1456 C CA . ARG A 1 184 ? -22.043 -17.511 8.385 1.00 61.25 184 ARG A CA 1
ATOM 1457 C C . ARG A 1 184 ? -23.466 -17.738 7.871 1.00 61.25 184 ARG A C 1
ATOM 1459 O O . ARG A 1 184 ? -24.319 -18.183 8.631 1.00 61.25 184 ARG A O 1
ATOM 1466 N N . ALA A 1 185 ? -23.743 -17.413 6.608 1.00 61.00 185 ALA A N 1
ATOM 1467 C CA . ALA A 1 185 ? -25.041 -17.676 5.987 1.00 61.00 185 ALA A CA 1
ATOM 1468 C C . ALA A 1 185 ? -25.238 -19.163 5.630 1.00 61.00 185 ALA A C 1
ATOM 1470 O O . ALA A 1 185 ? -26.376 -19.621 5.546 1.00 61.00 185 ALA A O 1
ATOM 1471 N N . ASN A 1 186 ? -24.143 -19.907 5.444 1.00 52.56 186 ASN A N 1
ATOM 1472 C CA . ASN A 1 186 ? -24.133 -21.332 5.108 1.00 52.56 186 ASN A CA 1
ATOM 1473 C C . ASN A 1 186 ? -23.914 -22.253 6.326 1.00 52.56 186 ASN A C 1
ATOM 1475 O O . ASN A 1 186 ? -23.794 -23.469 6.160 1.00 52.56 186 ASN A O 1
ATOM 1479 N N . ASP A 1 187 ? -23.873 -21.699 7.540 1.00 38.72 187 ASP A N 1
ATOM 1480 C CA . ASP A 1 187 ? -23.688 -22.455 8.777 1.00 38.72 187 ASP A CA 1
ATOM 1481 C C . ASP A 1 187 ? -24.926 -23.357 9.033 1.00 38.72 187 ASP A C 1
ATOM 1483 O O . ASP A 1 187 ? -26.061 -22.868 9.101 1.00 38.72 187 ASP A O 1
ATOM 1487 N N . PRO A 1 188 ? -24.776 -24.691 9.162 1.00 45.44 188 PRO A N 1
ATOM 1488 C CA . PRO A 1 188 ? -25.898 -25.637 9.131 1.00 45.44 188 PRO A CA 1
ATOM 1489 C C . PRO A 1 188 ? -26.765 -25.632 10.402 1.00 45.44 188 PRO A C 1
ATOM 1491 O O . PRO A 1 188 ? -27.707 -26.416 10.518 1.00 45.44 188 PRO A O 1
ATOM 1494 N N . THR A 1 189 ? -26.491 -24.751 11.362 1.00 42.19 189 THR A N 1
ATOM 1495 C CA . THR A 1 189 ? -27.203 -24.661 12.644 1.00 42.19 189 THR A CA 1
ATOM 1496 C C . THR A 1 189 ? -28.538 -23.911 12.573 1.00 42.19 189 THR A C 1
ATOM 1498 O O . THR A 1 189 ? -29.260 -23.886 13.566 1.00 42.19 189 THR A O 1
ATOM 1501 N N . THR A 1 190 ? -28.933 -23.368 11.413 1.00 40.28 190 THR A N 1
ATOM 1502 C CA . THR A 1 190 ? -30.235 -22.678 11.234 1.00 40.28 190 THR A CA 1
ATOM 1503 C C . THR A 1 190 ? -31.122 -23.192 10.092 1.00 40.28 190 THR A C 1
ATOM 1505 O O . THR A 1 190 ? -32.154 -22.589 9.807 1.00 40.28 190 THR A O 1
ATOM 1508 N N . LEU A 1 191 ? -30.821 -24.347 9.484 1.00 37.41 191 LEU A N 1
ATOM 1509 C CA . LEU A 1 191 ? -31.651 -24.922 8.410 1.00 37.41 191 LEU A CA 1
ATOM 1510 C C . LEU A 1 191 ? -32.100 -26.361 8.692 1.00 37.41 191 LEU A C 1
ATOM 1512 O O . LEU A 1 191 ? -31.921 -27.266 7.882 1.00 37.41 191 LEU A O 1
ATOM 1516 N N . TRP A 1 192 ? -32.792 -26.559 9.814 1.00 35.12 192 TRP A N 1
ATOM 1517 C CA . TRP A 1 192 ? -33.835 -27.586 9.911 1.00 35.12 192 TRP A CA 1
ATOM 1518 C C . TRP A 1 192 ? -35.205 -26.922 9.777 1.00 35.12 192 TRP A C 1
ATOM 1520 O O . TRP A 1 192 ? -35.987 -26.839 10.718 1.00 35.12 192 TRP A O 1
ATOM 1530 N N . SER A 1 193 ? -35.505 -26.452 8.567 1.00 32.59 193 SER A N 1
ATOM 1531 C CA . SER A 1 193 ? -36.889 -26.420 8.107 1.00 32.59 193 SER A CA 1
ATOM 1532 C C . SER A 1 193 ? -36.953 -27.015 6.703 1.00 32.59 193 SER A C 1
ATOM 1534 O O . SER A 1 193 ? -36.405 -26.514 5.726 1.00 32.59 193 SER A O 1
ATOM 1536 N N . SER A 1 194 ? -37.551 -28.196 6.680 1.00 39.94 194 SER A N 1
ATOM 1537 C CA . SER A 1 194 ? -38.189 -28.881 5.566 1.00 39.94 194 SER A CA 1
ATOM 1538 C C . SER A 1 194 ? -38.686 -27.960 4.445 1.00 39.94 194 SER A C 1
ATOM 1540 O O . SER A 1 194 ? -39.660 -27.239 4.627 1.00 39.94 194 SER A O 1
ATOM 1542 N N . HIS A 1 195 ? -38.079 -28.044 3.262 1.00 32.00 195 HIS A N 1
ATOM 1543 C CA . HIS A 1 195 ? -38.663 -28.675 2.070 1.00 32.00 195 HIS A CA 1
ATOM 1544 C C . HIS A 1 195 ? -37.767 -28.449 0.845 1.00 32.00 195 HIS A C 1
ATOM 1546 O O . HIS A 1 195 ? -37.075 -27.446 0.716 1.00 32.00 195 HIS A O 1
ATOM 1552 N N . GLY A 1 196 ? -37.738 -29.455 -0.028 1.00 39.47 196 GLY A N 1
ATOM 1553 C CA . GLY A 1 196 ? -36.760 -29.600 -1.094 1.00 39.47 196 GLY A CA 1
ATOM 1554 C C . GLY A 1 196 ? -36.767 -28.489 -2.140 1.00 39.47 196 GLY A C 1
ATOM 1555 O O . GLY A 1 196 ? -37.794 -28.150 -2.713 1.00 39.47 196 GLY A O 1
ATOM 1556 N N . SER A 1 197 ? -35.567 -28.028 -2.467 1.00 28.12 197 SER A N 1
ATOM 1557 C CA . SER A 1 197 ? -35.127 -27.778 -3.835 1.00 28.12 197 SER A CA 1
ATOM 1558 C C . SER A 1 197 ? -33.619 -27.596 -3.778 1.00 28.12 197 SER A C 1
ATOM 1560 O O . SER A 1 197 ? -33.126 -26.563 -3.332 1.00 28.12 197 SER A O 1
ATOM 1562 N N . ALA A 1 198 ? -32.876 -28.612 -4.211 1.00 33.03 198 ALA A N 1
ATOM 1563 C CA . ALA A 1 198 ? -31.458 -28.476 -4.490 1.00 33.03 198 ALA A CA 1
ATOM 1564 C C . ALA A 1 198 ? -31.297 -27.549 -5.703 1.00 33.03 198 ALA A C 1
ATOM 1566 O O . ALA A 1 198 ? -31.165 -28.003 -6.839 1.00 33.03 198 ALA A O 1
ATOM 1567 N N . THR A 1 199 ? -31.316 -26.236 -5.482 1.00 29.88 199 THR A N 1
ATOM 1568 C CA . THR A 1 199 ? -30.674 -25.311 -6.410 1.00 29.88 199 THR A CA 1
ATOM 1569 C C . THR A 1 199 ? -29.184 -25.549 -6.275 1.00 29.88 199 THR A C 1
ATOM 1571 O O . THR A 1 199 ? -28.518 -24.965 -5.425 1.00 29.88 199 THR A O 1
ATOM 1574 N N . ALA A 1 200 ? -28.682 -26.475 -7.090 1.00 30.28 200 ALA A N 1
ATOM 1575 C CA . ALA A 1 200 ? -27.270 -26.585 -7.382 1.00 30.28 200 ALA A CA 1
ATOM 1576 C C . ALA A 1 200 ? -26.756 -25.172 -7.679 1.00 30.28 200 ALA A C 1
ATOM 1578 O O . ALA A 1 200 ? -27.197 -24.535 -8.639 1.00 30.28 200 ALA A O 1
ATOM 1579 N N . LEU A 1 201 ? -25.870 -24.671 -6.818 1.00 32.25 201 LEU A N 1
ATOM 1580 C CA . LEU A 1 201 ? -25.032 -23.516 -7.099 1.00 32.25 201 LEU A CA 1
ATOM 1581 C C . LEU A 1 201 ? -24.211 -23.876 -8.336 1.00 32.25 201 LEU A C 1
ATOM 1583 O O . LEU A 1 201 ? -23.153 -24.491 -8.250 1.00 32.25 201 LEU A O 1
ATOM 1587 N N . ILE A 1 202 ? -24.756 -23.558 -9.507 1.00 28.11 202 ILE A N 1
ATOM 1588 C CA . ILE A 1 202 ? -24.021 -23.574 -10.761 1.00 28.11 202 ILE A CA 1
ATOM 1589 C C . ILE A 1 202 ? -22.900 -22.552 -10.555 1.00 28.11 202 ILE A C 1
ATOM 1591 O O . ILE A 1 202 ? -23.210 -21.368 -10.375 1.00 28.11 202 ILE A O 1
ATOM 1595 N N . PRO A 1 203 ? -21.616 -22.954 -10.557 1.00 29.31 203 PRO A N 1
ATOM 1596 C CA . PRO A 1 203 ? -20.532 -21.993 -10.559 1.00 29.31 203 PRO A CA 1
ATOM 1597 C C . PRO A 1 203 ? -20.744 -21.154 -11.809 1.00 29.31 203 PRO A C 1
ATOM 1599 O O . PRO A 1 203 ? -20.733 -21.682 -12.924 1.00 29.31 203 PRO A O 1
ATOM 1602 N N . LYS A 1 204 ? -21.007 -19.859 -11.638 1.00 32.69 204 LYS A N 1
ATOM 1603 C CA . LYS A 1 204 ? -21.131 -18.921 -12.749 1.00 32.69 204 LYS A CA 1
ATOM 1604 C C . LYS A 1 204 ? -19.727 -18.712 -13.318 1.00 32.69 204 LYS A C 1
ATOM 1606 O O . LYS A 1 204 ? -19.064 -17.717 -13.058 1.00 32.69 204 LYS A O 1
ATOM 1611 N N . ALA A 1 205 ? -19.237 -19.716 -14.036 1.00 33.94 205 ALA A N 1
ATOM 1612 C CA . ALA A 1 205 ? -17.985 -19.688 -14.757 1.00 33.94 205 ALA A CA 1
ATOM 1613 C C . ALA A 1 205 ? -18.205 -18.903 -16.052 1.00 33.94 205 ALA A C 1
ATOM 1615 O O . ALA A 1 205 ? -18.238 -19.461 -17.146 1.00 33.94 205 ALA A O 1
ATOM 1616 N N . GLU A 1 206 ? -18.334 -17.582 -15.938 1.00 33.19 206 GLU A N 1
ATOM 1617 C CA . GLU A 1 206 ? -17.833 -16.738 -17.016 1.00 33.19 206 GLU A CA 1
ATOM 1618 C C . GLU A 1 206 ? -16.313 -16.871 -16.967 1.00 33.19 206 GLU A C 1
ATOM 1620 O O . GLU A 1 206 ? -15.623 -16.200 -16.200 1.00 33.19 206 GLU A O 1
ATOM 1625 N N . ALA A 1 207 ? -15.795 -17.821 -17.748 1.00 36.62 207 ALA A N 1
ATOM 1626 C CA . ALA A 1 207 ? -14.376 -18.000 -18.003 1.00 36.62 207 ALA A CA 1
ATOM 1627 C C . ALA A 1 207 ? -13.848 -16.811 -18.823 1.00 36.62 207 ALA A C 1
ATOM 1629 O O . ALA A 1 207 ? -13.396 -16.949 -19.956 1.00 36.62 207 ALA A O 1
ATOM 1630 N N . VAL A 1 208 ? -13.902 -15.611 -18.247 1.00 41.09 208 VAL A N 1
ATOM 1631 C CA . VAL A 1 208 ? -13.012 -14.531 -18.643 1.00 41.09 208 VAL A CA 1
ATOM 1632 C C . VAL A 1 208 ? -11.621 -15.056 -18.327 1.00 41.09 208 VAL A C 1
ATOM 1634 O O . VAL A 1 208 ? -11.334 -15.386 -17.176 1.00 41.09 208 VAL A O 1
ATOM 1637 N N . HIS A 1 209 ? -10.765 -15.202 -19.340 1.00 48.00 209 HIS A N 1
ATOM 1638 C CA . HIS A 1 209 ? -9.351 -15.490 -19.122 1.00 48.00 209 HIS A CA 1
ATOM 1639 C C . HIS A 1 209 ? -8.783 -14.441 -18.154 1.00 48.00 209 HIS A C 1
ATOM 1641 O O . HIS A 1 209 ? -8.457 -13.324 -18.559 1.00 48.00 209 HIS A O 1
ATOM 1647 N N . LYS A 1 210 ? -8.704 -14.788 -16.861 1.00 56.22 210 LYS A N 1
ATOM 1648 C CA . LYS A 1 210 ? -8.099 -13.945 -15.828 1.00 56.22 210 LYS A CA 1
ATOM 1649 C C . LYS A 1 210 ? -6.645 -13.703 -16.227 1.00 56.22 210 LYS A C 1
ATOM 1651 O O . LYS A 1 210 ? -5.954 -14.636 -16.641 1.00 56.22 210 LYS A O 1
ATOM 1656 N N . THR A 1 211 ? -6.188 -12.456 -16.140 1.00 64.88 211 THR A N 1
ATOM 1657 C CA . THR A 1 211 ? -4.779 -12.130 -16.395 1.00 64.88 211 THR A CA 1
ATOM 1658 C C . THR A 1 211 ? -3.896 -12.825 -15.357 1.00 64.88 211 THR A C 1
ATOM 1660 O O . THR A 1 211 ? -4.367 -13.182 -14.275 1.00 64.88 211 THR A O 1
ATOM 1663 N N . PHE A 1 212 ? -2.608 -13.006 -15.665 1.00 68.25 212 PHE A N 1
ATOM 1664 C CA . PHE A 1 212 ? -1.656 -13.585 -14.710 1.00 68.25 212 PHE A CA 1
ATOM 1665 C C . PHE A 1 212 ? -1.651 -12.799 -13.393 1.00 68.25 212 PHE A C 1
ATOM 1667 O O . PHE A 1 212 ? -1.746 -13.387 -12.321 1.00 68.25 212 PHE A O 1
ATOM 1674 N N . CYS A 1 213 ? -1.638 -11.464 -13.474 1.00 70.00 213 CYS A N 1
ATOM 1675 C CA . CYS A 1 213 ? -1.678 -10.613 -12.290 1.00 70.00 213 CYS A CA 1
ATOM 1676 C C . CYS A 1 213 ? -2.952 -10.831 -11.461 1.00 70.00 213 CYS A C 1
ATOM 1678 O O . CYS A 1 213 ? -2.866 -10.911 -10.240 1.00 70.00 213 CYS A O 1
ATOM 1680 N N . SER A 1 214 ? -4.123 -10.965 -12.094 1.00 68.88 214 SER A N 1
ATOM 1681 C CA . SER A 1 214 ? -5.369 -11.241 -11.370 1.00 68.88 214 SER A CA 1
ATOM 1682 C C . SER A 1 214 ? -5.347 -12.605 -10.674 1.00 68.88 214 SER A C 1
ATOM 1684 O O . SER A 1 214 ? -5.790 -12.696 -9.535 1.00 68.88 214 SER A O 1
ATOM 1686 N N . GLN A 1 215 ? -4.798 -13.639 -11.322 1.00 72.94 215 GLN A N 1
ATOM 1687 C CA . GLN A 1 215 ? -4.668 -14.978 -10.733 1.00 72.94 215 GLN A CA 1
ATOM 1688 C C . GLN A 1 215 ? -3.712 -14.982 -9.534 1.00 72.94 215 GLN A C 1
ATOM 1690 O O . GLN A 1 215 ? -4.052 -15.500 -8.473 1.00 72.94 215 GLN A O 1
ATOM 1695 N N . GLU A 1 216 ? -2.536 -14.368 -9.674 1.00 76.94 216 GLU A N 1
ATOM 1696 C CA . GLU A 1 216 ? -1.554 -14.289 -8.588 1.00 76.94 216 GLU A CA 1
ATOM 1697 C C . GLU A 1 216 ? -2.046 -13.417 -7.431 1.00 76.94 216 GLU A C 1
ATOM 1699 O O . GLU A 1 216 ? -1.825 -13.755 -6.270 1.00 76.94 216 GLU A O 1
ATOM 1704 N N . LYS A 1 217 ? -2.746 -12.318 -7.732 1.00 79.25 217 LYS A N 1
ATOM 1705 C CA . LYS A 1 217 ? -3.383 -11.457 -6.731 1.00 79.25 217 LYS A CA 1
ATOM 1706 C C . LYS A 1 217 ? -4.421 -12.232 -5.927 1.00 79.25 217 LYS A C 1
ATOM 1708 O O . LYS A 1 217 ? -4.358 -12.209 -4.705 1.00 79.25 217 LYS A O 1
ATOM 1713 N N . GLU A 1 218 ? -5.319 -12.957 -6.589 1.00 76.94 218 GLU A N 1
ATOM 1714 C CA . GLU A 1 218 ? -6.333 -13.796 -5.937 1.00 76.94 218 GLU A CA 1
ATOM 1715 C C . GLU A 1 218 ? -5.683 -14.899 -5.089 1.00 76.94 218 GLU A C 1
ATOM 1717 O O . GLU A 1 218 ? -6.008 -15.047 -3.913 1.00 76.94 218 GLU A O 1
ATOM 1722 N N . ALA A 1 219 ? -4.687 -15.608 -5.630 1.00 78.38 219 ALA A N 1
ATOM 1723 C CA . ALA A 1 219 ? -3.955 -16.640 -4.897 1.00 78.38 219 ALA A CA 1
ATOM 1724 C C . ALA A 1 219 ? -3.200 -16.083 -3.677 1.00 78.38 219 ALA A C 1
ATOM 1726 O O . ALA A 1 219 ? -3.121 -16.739 -2.636 1.00 78.38 219 ALA A O 1
ATOM 1727 N N . PHE A 1 220 ? -2.627 -14.884 -3.792 1.00 79.81 220 PHE A N 1
ATOM 1728 C CA . PHE A 1 220 ? -1.942 -14.212 -2.694 1.00 79.81 220 PHE A CA 1
ATOM 1729 C C . PHE A 1 220 ? -2.925 -13.714 -1.630 1.00 79.81 220 PHE A C 1
ATOM 1731 O O . PHE A 1 220 ? -2.699 -13.951 -0.445 1.00 79.81 220 PHE A O 1
ATOM 1738 N N . MET A 1 221 ? -4.041 -13.106 -2.039 1.00 79.38 221 MET A N 1
ATOM 1739 C CA . MET A 1 221 ? -5.096 -12.645 -1.132 1.00 79.38 221 MET A CA 1
ATOM 1740 C C . MET A 1 221 ? -5.723 -13.807 -0.361 1.00 79.38 221 MET A C 1
ATOM 1742 O O . MET A 1 221 ? -5.851 -13.711 0.855 1.00 79.38 221 MET A O 1
ATOM 1746 N N . MET A 1 222 ? -5.996 -14.939 -1.020 1.00 72.81 222 MET A N 1
ATOM 1747 C CA . MET A 1 222 ? -6.489 -16.157 -0.359 1.00 72.81 222 MET A CA 1
ATOM 1748 C C . MET A 1 222 ? -5.514 -16.691 0.701 1.00 72.81 222 MET A C 1
ATOM 1750 O O . MET A 1 222 ? -5.943 -17.197 1.732 1.00 72.81 222 MET A O 1
ATOM 1754 N N . LYS A 1 223 ? -4.198 -16.543 0.497 1.00 72.94 223 LYS A N 1
ATOM 1755 C CA . LYS A 1 223 ? -3.177 -16.912 1.498 1.00 72.94 223 LYS A CA 1
ATOM 1756 C C . LYS A 1 223 ? -3.074 -15.926 2.661 1.00 72.94 223 LYS A C 1
ATOM 1758 O O . LYS A 1 223 ? -2.523 -16.280 3.697 1.00 72.94 223 LYS A O 1
ATOM 1763 N N . MET A 1 224 ? -3.542 -14.694 2.480 1.00 71.62 224 MET A N 1
ATOM 1764 C CA . MET A 1 224 ? -3.555 -13.670 3.524 1.00 71.62 224 MET A CA 1
ATOM 1765 C C . MET A 1 224 ? -4.814 -13.703 4.396 1.00 71.62 224 MET A C 1
ATOM 1767 O O . MET A 1 224 ? -4.842 -13.017 5.420 1.00 71.62 224 MET A O 1
ATOM 1771 N N . VAL A 1 225 ? -5.838 -14.469 4.004 1.00 57.53 225 VAL A N 1
ATOM 1772 C CA . VAL A 1 225 ? -7.066 -14.655 4.786 1.00 57.53 225 VAL A CA 1
ATOM 1773 C C . VAL A 1 225 ? -6.683 -15.111 6.198 1.00 57.53 225 VAL A C 1
ATOM 1775 O O . VAL A 1 225 ? -5.970 -16.099 6.362 1.00 57.53 225 VAL A O 1
ATOM 1778 N N . ASN A 1 226 ? -7.116 -14.353 7.209 1.00 55.50 226 ASN A N 1
ATOM 1779 C CA . ASN A 1 226 ? -6.877 -14.580 8.644 1.00 55.50 226 ASN A CA 1
ATOM 1780 C C . ASN A 1 226 ? -5.455 -14.318 9.184 1.00 55.50 226 ASN A C 1
ATOM 1782 O O . ASN A 1 226 ? -5.181 -14.623 10.346 1.00 55.50 226 ASN A O 1
ATOM 1786 N N . ALA A 1 227 ? -4.544 -13.717 8.413 1.00 63.47 227 ALA A N 1
ATOM 1787 C CA . ALA A 1 227 ? -3.182 -13.463 8.884 1.00 63.47 227 ALA A CA 1
ATOM 1788 C C . ALA A 1 227 ? -3.054 -12.122 9.637 1.00 63.47 227 ALA A C 1
ATOM 1790 O O . ALA A 1 227 ? -2.663 -11.109 9.055 1.00 63.47 227 ALA A O 1
ATOM 1791 N N . ASP A 1 228 ? -3.268 -12.120 10.959 1.00 75.25 228 ASP A N 1
ATOM 1792 C CA . ASP A 1 228 ? -2.895 -10.983 11.830 1.00 75.25 228 ASP A CA 1
ATOM 1793 C C . ASP A 1 228 ? -1.437 -10.557 11.636 1.00 75.25 228 ASP A C 1
ATOM 1795 O O . ASP A 1 228 ? -1.100 -9.381 11.736 1.00 75.25 228 ASP A O 1
ATOM 1799 N N . THR A 1 229 ? -0.569 -11.507 11.288 1.00 84.06 229 THR A N 1
ATOM 1800 C CA . THR A 1 229 ? 0.832 -11.258 10.946 1.00 84.06 229 THR A CA 1
ATOM 1801 C C . THR A 1 229 ? 0.981 -10.347 9.724 1.00 84.06 229 THR A C 1
ATOM 1803 O O . THR A 1 229 ? 1.864 -9.494 9.697 1.00 84.06 229 THR A O 1
ATOM 1806 N N . ALA A 1 230 ? 0.118 -10.487 8.712 1.00 87.25 230 ALA A N 1
ATOM 1807 C CA . ALA A 1 230 ? 0.159 -9.643 7.522 1.00 87.25 230 ALA A CA 1
ATOM 1808 C C . ALA A 1 230 ? -0.238 -8.201 7.868 1.00 87.25 230 ALA A C 1
ATOM 1810 O O . ALA A 1 230 ? 0.450 -7.265 7.460 1.00 87.25 230 ALA A O 1
ATOM 1811 N N . LEU A 1 231 ? -1.295 -8.030 8.671 1.00 86.81 231 LEU A N 1
ATOM 1812 C CA . LEU A 1 231 ? -1.700 -6.727 9.206 1.00 86.81 231 LEU A CA 1
ATOM 1813 C C . LEU A 1 231 ? -0.594 -6.112 10.069 1.00 86.81 231 LEU A C 1
ATOM 1815 O O . LEU A 1 231 ? -0.254 -4.946 9.884 1.00 86.81 231 LEU A O 1
ATOM 1819 N N . TYR A 1 232 ? 0.014 -6.904 10.954 1.00 89.81 232 TYR A N 1
ATOM 1820 C CA . TYR A 1 232 ? 1.144 -6.484 11.777 1.00 89.81 232 TYR A CA 1
ATOM 1821 C C . TYR A 1 232 ? 2.296 -5.953 10.916 1.00 89.81 232 TYR A C 1
ATOM 1823 O O . TYR A 1 232 ? 2.782 -4.848 11.156 1.00 89.81 232 TYR A O 1
ATOM 1831 N N . HIS A 1 233 ? 2.712 -6.692 9.881 1.00 92.69 233 HIS A N 1
ATOM 1832 C CA . HIS A 1 233 ? 3.791 -6.244 9.001 1.00 92.69 233 HIS A CA 1
ATOM 1833 C C . HIS A 1 233 ? 3.412 -4.999 8.193 1.00 92.69 233 HIS A C 1
ATOM 1835 O O . HIS A 1 233 ? 4.261 -4.132 8.003 1.00 92.69 233 HIS A O 1
ATOM 1841 N N . MET A 1 234 ? 2.154 -4.876 7.756 1.00 93.25 234 MET A N 1
ATOM 1842 C CA . MET A 1 234 ? 1.670 -3.694 7.038 1.00 93.25 234 MET A CA 1
ATOM 1843 C C . MET A 1 234 ? 1.678 -2.443 7.927 1.00 93.25 234 MET A C 1
ATOM 1845 O O . MET A 1 234 ? 2.210 -1.408 7.525 1.00 93.25 234 MET A O 1
ATOM 1849 N N . LEU A 1 235 ? 1.159 -2.544 9.156 1.00 94.00 235 LEU A N 1
ATOM 1850 C CA . LEU A 1 235 ? 1.175 -1.446 10.126 1.00 94.00 235 LEU A CA 1
ATOM 1851 C C . LEU A 1 235 ? 2.605 -1.090 10.541 1.00 94.00 235 LEU A C 1
ATOM 1853 O O . LEU A 1 235 ? 2.951 0.086 10.577 1.00 94.00 235 LEU A O 1
ATOM 1857 N N . ARG A 1 236 ? 3.466 -2.085 10.785 1.00 94.88 236 ARG A N 1
ATOM 1858 C CA . ARG A 1 236 ? 4.886 -1.855 11.086 1.00 94.88 236 ARG A CA 1
ATOM 1859 C C . ARG A 1 236 ? 5.591 -1.141 9.936 1.00 94.88 236 ARG A C 1
ATOM 1861 O O . ARG A 1 236 ? 6.283 -0.159 10.177 1.00 94.88 236 ARG A O 1
ATOM 1868 N N . PHE A 1 237 ? 5.404 -1.604 8.700 1.00 96.31 237 PHE A N 1
ATOM 1869 C CA . PHE A 1 237 ? 5.964 -0.959 7.514 1.00 96.31 237 PHE A CA 1
ATOM 1870 C C . PHE A 1 237 ? 5.518 0.504 7.413 1.00 96.31 237 PHE A C 1
ATOM 1872 O O . PHE A 1 237 ? 6.361 1.384 7.250 1.00 96.31 237 PHE A O 1
ATOM 1879 N N . ALA A 1 238 ? 4.219 0.779 7.560 1.00 96.94 238 ALA A N 1
ATOM 1880 C CA . ALA A 1 238 ? 3.696 2.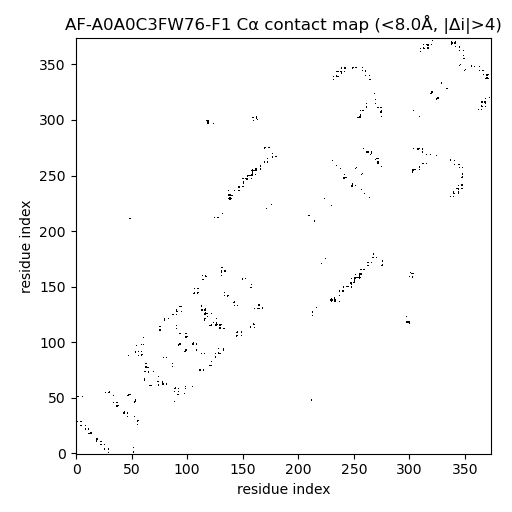140 7.513 1.00 96.94 238 ALA A CA 1
ATOM 1881 C C . ALA A 1 238 ? 4.294 3.016 8.628 1.00 96.94 238 ALA A C 1
ATOM 1883 O O . ALA A 1 238 ? 4.789 4.108 8.358 1.00 96.94 238 ALA A O 1
ATOM 1884 N N . THR A 1 239 ? 4.334 2.512 9.862 1.00 96.19 239 THR A N 1
ATOM 1885 C CA . THR A 1 239 ? 4.903 3.218 11.016 1.00 96.19 239 THR A CA 1
ATOM 1886 C C . THR A 1 239 ? 6.379 3.553 10.814 1.00 96.19 239 THR A C 1
ATOM 1888 O O . THR A 1 239 ? 6.783 4.698 11.002 1.00 96.19 239 THR A O 1
ATOM 1891 N N . GLU A 1 240 ? 7.197 2.586 10.395 1.00 96.44 240 GLU A N 1
ATOM 1892 C CA . GLU A 1 240 ? 8.629 2.813 10.163 1.00 96.44 240 GLU A CA 1
ATOM 1893 C C . GLU A 1 240 ? 8.893 3.721 8.955 1.00 96.44 240 GLU A C 1
ATOM 1895 O O . GLU A 1 240 ? 9.864 4.477 8.957 1.00 96.44 240 GLU A O 1
ATOM 1900 N N . THR A 1 241 ? 8.008 3.715 7.954 1.00 96.44 241 THR A N 1
ATOM 1901 C CA . THR A 1 241 ? 8.090 4.633 6.808 1.00 96.44 241 THR A CA 1
ATOM 1902 C C . THR A 1 241 ? 7.749 6.069 7.211 1.00 96.44 241 THR A C 1
ATOM 1904 O O . THR A 1 241 ? 8.462 6.997 6.835 1.00 96.44 241 THR A O 1
ATOM 1907 N N . ALA A 1 242 ? 6.721 6.263 8.040 1.00 94.81 242 ALA A N 1
ATOM 1908 C CA . ALA A 1 242 ? 6.305 7.584 8.515 1.00 94.81 242 ALA A CA 1
ATOM 1909 C C . ALA A 1 242 ? 7.388 8.284 9.355 1.00 94.81 242 ALA A C 1
ATOM 1911 O O . ALA A 1 242 ? 7.484 9.508 9.349 1.00 94.81 242 ALA A O 1
ATOM 1912 N N . LYS A 1 243 ? 8.238 7.509 10.043 1.00 94.12 243 LYS A N 1
ATOM 1913 C CA . LYS A 1 243 ? 9.350 8.020 10.859 1.00 94.12 243 LYS A CA 1
ATOM 1914 C C . LYS A 1 243 ? 10.545 8.534 10.051 1.00 94.12 243 LYS A C 1
ATOM 1916 O O . LYS A 1 243 ? 11.427 9.148 10.642 1.00 94.12 243 LYS A O 1
ATOM 1921 N N . GLN A 1 244 ? 10.615 8.266 8.744 1.00 94.31 244 GLN A N 1
ATOM 1922 C CA . GLN A 1 244 ? 11.820 8.550 7.957 1.00 94.31 244 GLN A CA 1
ATOM 1923 C C . GLN A 1 244 ? 12.085 10.052 7.810 1.00 94.31 244 GLN A C 1
ATOM 1925 O O . GLN A 1 244 ? 13.180 10.516 8.114 1.00 94.31 244 GLN A O 1
ATOM 1930 N N . ASN A 1 245 ? 11.104 10.810 7.315 1.00 92.75 245 ASN A N 1
ATOM 1931 C CA . ASN A 1 245 ? 11.183 12.263 7.173 1.00 92.75 245 ASN A CA 1
ATOM 1932 C C . ASN A 1 245 ? 9.797 12.876 6.916 1.00 92.75 245 ASN A C 1
ATOM 1934 O O . ASN A 1 245 ? 8.826 12.175 6.623 1.00 92.75 245 ASN A O 1
ATOM 1938 N N . GLU A 1 246 ? 9.723 14.204 6.998 1.00 91.25 246 GLU A N 1
ATOM 1939 C CA . GLU A 1 246 ? 8.482 14.964 6.838 1.00 91.25 246 GLU A CA 1
ATOM 1940 C C . GLU A 1 246 ? 7.850 14.809 5.448 1.00 91.25 246 GLU A C 1
ATOM 1942 O O . GLU A 1 246 ? 6.644 14.594 5.350 1.00 91.25 246 GLU A O 1
ATOM 1947 N N . THR A 1 247 ? 8.649 14.832 4.377 1.00 92.69 247 THR A N 1
ATOM 1948 C CA . THR A 1 247 ? 8.170 14.666 2.994 1.00 92.69 247 THR A CA 1
ATOM 1949 C C . THR A 1 247 ? 7.435 13.341 2.803 1.00 92.69 247 THR A C 1
ATOM 1951 O O . THR A 1 247 ? 6.364 13.298 2.188 1.00 92.69 247 THR A O 1
ATOM 1954 N N . VAL A 1 248 ? 7.998 12.255 3.343 1.00 94.62 248 VAL A N 1
ATOM 1955 C CA . VAL A 1 248 ? 7.381 10.926 3.330 1.00 94.62 248 VAL A CA 1
ATOM 1956 C C . VAL A 1 248 ? 6.133 10.911 4.198 1.00 94.62 248 VAL A C 1
ATOM 1958 O O . VAL A 1 248 ? 5.091 10.472 3.725 1.00 94.62 248 VAL A O 1
ATOM 1961 N N . ARG A 1 249 ? 6.194 11.434 5.424 1.00 94.38 249 ARG A N 1
ATOM 1962 C CA . ARG A 1 249 ? 5.040 11.500 6.332 1.00 94.38 249 ARG A CA 1
ATOM 1963 C C . ARG A 1 249 ? 3.845 12.226 5.702 1.00 94.38 249 ARG A C 1
ATOM 1965 O O . ARG A 1 249 ? 2.741 11.688 5.705 1.00 94.38 249 ARG A O 1
ATOM 1972 N N . LEU A 1 250 ? 4.061 13.403 5.111 1.00 91.94 250 LEU A N 1
ATOM 1973 C CA . LEU A 1 250 ? 3.015 14.156 4.411 1.00 91.94 250 LEU A CA 1
ATOM 1974 C C . LEU A 1 250 ? 2.507 13.394 3.181 1.00 91.94 250 LEU A C 1
ATOM 1976 O O . LEU A 1 250 ? 1.303 13.278 2.987 1.00 91.94 250 LEU A O 1
ATOM 1980 N N . GLY A 1 251 ? 3.402 12.775 2.402 1.00 92.38 251 GLY A N 1
ATOM 1981 C CA . GLY A 1 251 ? 2.998 11.935 1.268 1.00 92.38 251 GLY A CA 1
ATOM 1982 C C . GLY A 1 251 ? 2.191 10.704 1.682 1.00 92.38 251 GLY A C 1
ATOM 1983 O O . GLY A 1 251 ? 1.308 10.258 0.956 1.00 92.38 251 GLY A O 1
ATOM 1984 N N . MET A 1 252 ? 2.446 10.156 2.868 1.00 94.88 252 MET A N 1
ATOM 1985 C CA . MET A 1 252 ? 1.648 9.077 3.442 1.00 94.88 252 MET A CA 1
ATOM 1986 C C . MET A 1 252 ? 0.254 9.554 3.854 1.00 94.88 252 MET A C 1
ATOM 1988 O O . MET A 1 252 ? -0.715 8.823 3.626 1.00 94.88 252 MET A O 1
ATOM 1992 N N . LEU A 1 253 ? 0.144 10.749 4.443 1.00 92.44 253 LEU A N 1
ATOM 1993 C CA . LEU A 1 253 ? -1.138 11.365 4.794 1.00 92.44 253 LEU A CA 1
ATOM 1994 C C . LEU A 1 253 ? -1.982 11.621 3.544 1.00 92.44 253 LEU A C 1
ATOM 1996 O O . LEU A 1 253 ? -3.108 11.131 3.471 1.00 92.44 253 LEU A O 1
ATOM 2000 N N . ASP A 1 254 ? -1.397 12.255 2.530 1.00 90.38 254 ASP A N 1
ATOM 2001 C CA . ASP A 1 254 ? -2.053 12.520 1.245 1.00 90.38 254 ASP A CA 1
ATOM 2002 C C . ASP A 1 254 ? -2.351 11.231 0.467 1.00 90.38 254 ASP A C 1
ATOM 2004 O O . ASP A 1 254 ? -3.316 11.159 -0.287 1.00 90.38 254 ASP A O 1
ATOM 2008 N N . GLY A 1 255 ? -1.565 10.171 0.683 1.00 89.00 255 GLY A N 1
ATOM 2009 C CA . GLY A 1 255 ? -1.833 8.825 0.175 1.00 89.00 255 GLY A CA 1
ATOM 2010 C C . GLY A 1 255 ? -2.990 8.101 0.878 1.00 89.00 255 GLY A C 1
ATOM 2011 O O . GLY A 1 255 ? -3.422 7.055 0.394 1.00 89.00 255 GLY A O 1
ATOM 2012 N N . GLY A 1 256 ? -3.501 8.635 1.994 1.00 91.31 256 GLY A N 1
ATOM 2013 C CA . GLY A 1 256 ? -4.620 8.076 2.756 1.00 91.31 256 GLY A CA 1
ATOM 2014 C C . GLY A 1 256 ? -4.227 7.085 3.856 1.00 91.31 256 GLY A C 1
ATOM 2015 O O . GLY A 1 256 ? -5.062 6.282 4.266 1.00 91.31 256 GLY A O 1
ATOM 2016 N N . SER A 1 257 ? -2.983 7.106 4.354 1.00 93.94 257 SER A N 1
ATOM 2017 C CA . SER A 1 257 ? -2.450 6.085 5.286 1.00 93.94 257 SER A CA 1
ATOM 2018 C C . SER A 1 257 ? -3.220 5.934 6.599 1.00 93.94 257 SER A C 1
ATOM 2020 O O . SER A 1 257 ? -3.166 4.869 7.209 1.00 93.94 257 SER A O 1
ATOM 2022 N N . LEU A 1 258 ? -3.994 6.942 7.009 1.00 93.12 258 LEU A N 1
ATOM 2023 C CA . LEU A 1 258 ? -4.910 6.839 8.152 1.00 93.12 258 LEU A CA 1
ATOM 2024 C C . LEU A 1 258 ? -5.998 5.769 7.954 1.00 93.12 258 LEU A C 1
ATOM 2026 O O . LEU A 1 258 ? -6.456 5.175 8.928 1.00 93.12 258 LEU A O 1
ATOM 2030 N N . ALA A 1 259 ? -6.357 5.442 6.708 1.00 91.81 259 ALA A N 1
ATOM 2031 C CA . ALA A 1 259 ? -7.271 4.343 6.407 1.00 91.81 259 ALA A CA 1
ATOM 2032 C C . ALA A 1 259 ? -6.760 2.994 6.940 1.00 91.81 259 ALA A C 1
ATOM 2034 O O . ALA A 1 259 ? -7.571 2.145 7.292 1.00 91.81 259 ALA A O 1
ATOM 2035 N N . LEU A 1 260 ? -5.440 2.792 7.065 1.00 92.75 260 LEU A N 1
ATOM 2036 C CA . LEU A 1 260 ? -4.870 1.556 7.618 1.00 92.75 260 LEU A CA 1
ATOM 2037 C C . LEU A 1 260 ? -5.306 1.300 9.062 1.00 92.75 260 LEU A C 1
ATOM 2039 O O . LEU A 1 260 ? -5.488 0.143 9.430 1.00 92.75 260 LEU A O 1
ATOM 2043 N N . VAL A 1 261 ? -5.519 2.358 9.852 1.00 92.38 261 VAL A N 1
ATOM 2044 C CA . VAL A 1 261 ? -6.048 2.230 11.216 1.00 92.38 261 VAL A CA 1
ATOM 2045 C C . VAL A 1 261 ? -7.473 1.692 11.165 1.00 92.38 261 VAL A C 1
ATOM 2047 O O . VAL A 1 261 ? -7.773 0.715 11.833 1.00 92.38 261 VAL A O 1
ATOM 2050 N N . LEU A 1 262 ? -8.330 2.247 10.307 1.00 90.56 262 LEU A N 1
ATOM 2051 C CA . LEU A 1 262 ? -9.712 1.778 10.147 1.00 90.56 262 LEU A CA 1
ATOM 2052 C C . LEU A 1 262 ? -9.760 0.332 9.643 1.00 90.56 262 LEU A C 1
ATOM 2054 O O . LEU A 1 262 ? -10.544 -0.482 10.125 1.00 90.56 262 LEU A O 1
ATOM 2058 N N . ILE A 1 263 ? -8.868 -0.008 8.712 1.00 88.44 263 ILE A N 1
ATOM 2059 C CA . ILE A 1 263 ? -8.744 -1.362 8.177 1.00 88.44 263 ILE A CA 1
ATOM 2060 C C . ILE A 1 263 ? -8.288 -2.366 9.233 1.00 88.44 263 ILE A C 1
ATOM 2062 O O . ILE A 1 263 ? -8.731 -3.514 9.211 1.00 88.44 263 ILE A O 1
ATOM 2066 N N . ALA A 1 264 ? -7.479 -1.942 10.201 1.00 88.56 264 ALA A N 1
ATOM 2067 C CA . ALA A 1 264 ? -7.085 -2.788 11.317 1.00 88.56 264 ALA A CA 1
ATOM 2068 C C . ALA A 1 264 ? -8.252 -3.178 12.239 1.00 88.56 264 ALA A C 1
ATOM 2070 O O . ALA A 1 264 ? -8.063 -4.045 13.084 1.00 88.56 264 ALA A O 1
ATOM 2071 N N . PHE A 1 265 ? -9.442 -2.596 12.083 1.00 86.94 265 PHE A N 1
ATOM 2072 C CA . PHE A 1 265 ? -10.628 -2.898 12.892 1.00 86.94 265 PHE A CA 1
ATOM 2073 C C . PHE A 1 265 ? -11.830 -3.364 12.061 1.00 86.94 265 PHE A C 1
ATOM 2075 O O . PHE A 1 265 ? -12.906 -3.600 12.608 1.00 86.94 265 PHE A O 1
ATOM 2082 N N . ALA A 1 266 ? -11.659 -3.520 10.747 1.00 84.69 266 ALA A N 1
ATOM 2083 C CA . ALA A 1 266 ? -12.725 -3.964 9.863 1.00 84.69 266 ALA A CA 1
ATOM 2084 C C . ALA A 1 266 ? -13.089 -5.436 10.112 1.00 84.69 266 ALA A C 1
ATOM 2086 O O . ALA A 1 266 ? -12.213 -6.300 10.199 1.00 84.69 266 ALA A O 1
ATOM 2087 N N . ASN A 1 267 ? -14.388 -5.709 10.213 1.00 78.00 267 ASN A N 1
ATOM 2088 C CA . ASN A 1 267 ? -14.965 -7.045 10.351 1.00 78.00 267 ASN A CA 1
ATOM 2089 C C . ASN A 1 267 ? -16.412 -7.057 9.817 1.00 78.00 267 ASN A C 1
ATOM 2091 O O . ASN A 1 267 ? -16.870 -6.110 9.174 1.00 78.00 267 ASN A O 1
ATOM 2095 N N . VAL A 1 268 ? -17.153 -8.136 10.079 1.00 74.56 268 VAL A N 1
ATOM 2096 C CA . VAL A 1 268 ? -18.565 -8.254 9.681 1.00 74.56 268 VAL A CA 1
AT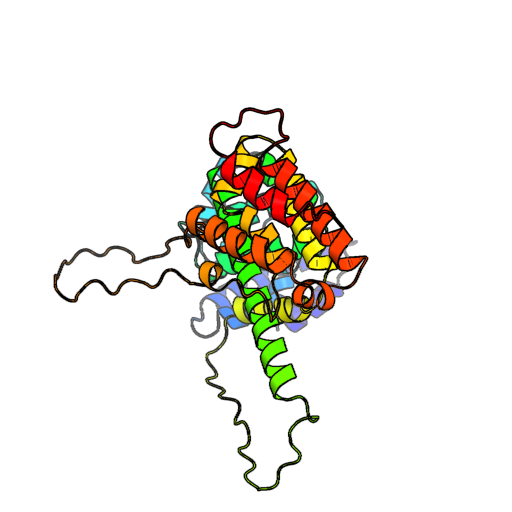OM 2097 C C . VAL A 1 268 ? -19.444 -7.133 10.261 1.00 74.56 268 VAL A C 1
ATOM 2099 O O . VAL A 1 268 ? -20.365 -6.688 9.570 1.00 74.56 268 VAL A O 1
ATOM 2102 N N . ASP A 1 269 ? -19.158 -6.677 11.487 1.00 74.12 269 ASP A N 1
ATOM 2103 C CA . ASP A 1 269 ? -19.922 -5.657 12.219 1.00 74.12 269 ASP A CA 1
ATOM 2104 C C . ASP A 1 269 ? -19.520 -4.215 11.849 1.00 74.12 269 ASP A C 1
ATOM 2106 O O . ASP A 1 269 ? -20.371 -3.327 11.839 1.00 74.12 269 ASP A O 1
ATOM 2110 N N . PHE A 1 270 ? -18.259 -3.981 11.479 1.00 79.88 270 PHE A N 1
ATOM 2111 C CA . PHE A 1 270 ? -17.740 -2.702 10.999 1.00 79.88 270 PHE A CA 1
ATOM 2112 C C . PHE A 1 270 ? -17.154 -2.849 9.589 1.00 79.88 270 PHE A C 1
ATOM 2114 O O . PHE A 1 270 ? -16.013 -3.279 9.396 1.00 79.88 270 PHE A O 1
ATOM 2121 N N . ARG A 1 271 ? -17.952 -2.468 8.583 1.00 78.06 271 ARG A N 1
ATOM 2122 C CA . ARG A 1 271 ? -17.583 -2.538 7.162 1.00 78.06 271 ARG A CA 1
ATOM 2123 C C . ARG A 1 271 ? -17.164 -1.171 6.634 1.00 78.06 271 ARG A C 1
ATOM 2125 O O . ARG A 1 271 ? -17.918 -0.212 6.749 1.00 78.06 271 ARG A O 1
ATOM 2132 N N . LEU A 1 272 ? -16.040 -1.121 5.924 1.00 77.25 272 LEU A N 1
ATOM 2133 C CA . LEU A 1 272 ? -15.449 0.093 5.336 1.00 77.25 272 LEU A CA 1
ATOM 2134 C C . LEU A 1 272 ? -16.123 0.523 4.023 1.00 77.25 272 LEU A C 1
ATOM 2136 O O . LEU A 1 272 ? -15.467 0.745 3.000 1.00 77.25 272 LEU A O 1
ATOM 2140 N N . SER A 1 273 ? -17.450 0.570 4.016 1.00 71.25 273 SER A N 1
ATOM 2141 C CA . SER A 1 273 ? -18.250 0.690 2.792 1.00 71.25 273 SER A CA 1
ATOM 2142 C C . SER A 1 273 ? -17.969 1.992 2.030 1.00 71.25 273 SER A C 1
ATOM 2144 O O . SER A 1 273 ? -17.969 1.995 0.798 1.00 71.25 273 SER A O 1
ATOM 2146 N N . GLY A 1 274 ? -17.677 3.082 2.742 1.00 65.56 274 GLY A N 1
ATOM 2147 C CA . GLY A 1 274 ? -17.297 4.374 2.178 1.00 65.56 274 GLY A CA 1
ATOM 2148 C C . GLY A 1 274 ? -15.872 4.413 1.623 1.00 65.56 274 GLY A C 1
ATOM 2149 O O . GLY A 1 274 ? -15.634 5.139 0.662 1.00 65.56 274 GLY A O 1
ATOM 2150 N N . LEU A 1 275 ? -14.941 3.602 2.145 1.00 68.88 275 LEU A N 1
ATOM 2151 C CA . LEU A 1 275 ? -13.567 3.499 1.614 1.00 68.88 275 LEU A CA 1
ATOM 2152 C C . LEU A 1 275 ? -13.469 2.562 0.403 1.00 68.88 275 LEU A C 1
ATOM 2154 O O . LEU A 1 275 ? -12.612 2.751 -0.457 1.00 68.88 275 LEU A O 1
ATOM 2158 N N . VAL A 1 276 ? -14.338 1.549 0.338 1.00 62.53 276 VAL A N 1
ATOM 2159 C CA . VAL A 1 276 ? -14.398 0.562 -0.757 1.00 62.53 276 VAL A CA 1
ATOM 2160 C C . VAL A 1 276 ? -15.193 1.092 -1.959 1.00 62.53 276 VAL A C 1
ATOM 2162 O O . VAL A 1 276 ? -15.109 0.534 -3.055 1.00 62.53 276 VAL A O 1
ATOM 2165 N N . ALA A 1 277 ? -15.932 2.197 -1.799 1.00 52.69 277 ALA A N 1
ATOM 2166 C CA . ALA A 1 277 ? -16.612 2.866 -2.898 1.00 52.69 277 ALA A CA 1
ATOM 2167 C C . ALA A 1 277 ? -15.588 3.363 -3.933 1.00 52.69 277 ALA A C 1
ATOM 2169 O O . ALA A 1 277 ? -15.018 4.447 -3.819 1.00 52.69 277 ALA A O 1
ATOM 2170 N N . ALA A 1 278 ? -15.369 2.561 -4.980 1.00 40.25 278 ALA A N 1
ATOM 2171 C CA . ALA A 1 278 ? -14.705 3.012 -6.193 1.00 40.25 278 ALA A CA 1
ATOM 2172 C C . ALA A 1 278 ? -15.352 4.336 -6.630 1.00 40.25 278 ALA A C 1
ATOM 2174 O O . ALA A 1 278 ? -16.582 4.442 -6.541 1.00 40.25 278 ALA A O 1
ATOM 2175 N N . PRO A 1 279 ? -14.585 5.333 -7.113 1.00 37.97 279 PRO A N 1
ATOM 2176 C CA . PRO A 1 279 ? -15.188 6.531 -7.669 1.00 37.97 279 PRO A CA 1
ATOM 2177 C C . PRO A 1 279 ? -16.131 6.075 -8.781 1.00 37.97 279 PRO A C 1
ATOM 2179 O O . PRO A 1 279 ? -15.701 5.591 -9.832 1.00 37.97 279 PRO A O 1
ATOM 2182 N N . ARG A 1 280 ? -17.443 6.137 -8.519 1.00 30.83 280 ARG A N 1
ATOM 2183 C CA . ARG A 1 280 ? -18.457 5.921 -9.542 1.00 30.83 280 ARG A CA 1
ATOM 2184 C C . ARG A 1 280 ? -18.141 6.968 -10.594 1.00 30.83 280 ARG A C 1
ATOM 2186 O O . ARG A 1 280 ? -18.292 8.151 -10.317 1.00 30.83 280 ARG A O 1
ATOM 2193 N N . LYS A 1 281 ? -17.685 6.535 -11.776 1.00 34.94 281 LYS A N 1
ATOM 2194 C CA . LYS A 1 281 ? -17.686 7.376 -12.974 1.00 34.94 281 LYS A CA 1
ATOM 2195 C C . LYS A 1 281 ? -19.105 7.921 -13.095 1.00 34.94 281 LYS A C 1
ATOM 2197 O O . LYS A 1 281 ? -20.008 7.192 -13.514 1.00 34.94 281 LYS A O 1
ATOM 2202 N N . GLU A 1 282 ? -19.313 9.161 -12.664 1.00 30.38 282 GLU A N 1
ATOM 2203 C CA . GLU A 1 282 ? -20.520 9.897 -12.982 1.00 30.38 282 GLU A CA 1
ATOM 2204 C C . GLU A 1 282 ? -20.619 9.858 -14.499 1.00 30.38 282 GLU A C 1
ATOM 2206 O O . GLU A 1 282 ? -19.734 10.316 -15.227 1.00 30.38 282 GLU A O 1
ATOM 2211 N N . ARG A 1 283 ? -21.652 9.175 -14.990 1.00 29.75 283 ARG A N 1
ATOM 2212 C CA . ARG A 1 283 ? -21.968 9.168 -16.408 1.00 29.75 283 ARG A CA 1
ATOM 2213 C C . ARG A 1 283 ? -22.317 10.606 -16.761 1.00 29.75 283 ARG A C 1
ATOM 2215 O O . ARG A 1 283 ? -23.453 11.022 -16.553 1.00 29.75 283 ARG A O 1
ATOM 2222 N N . LEU A 1 284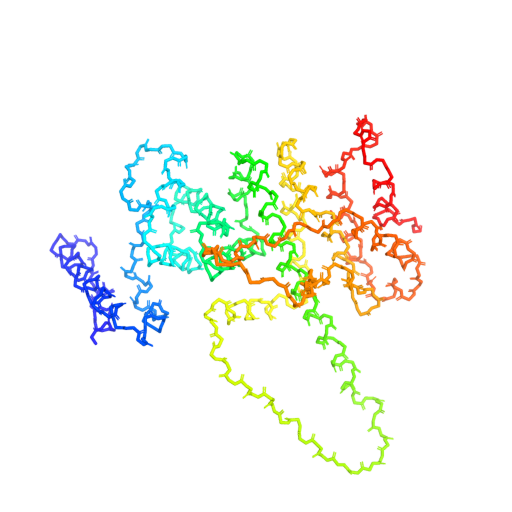 ? -21.341 11.343 -17.287 1.00 35.94 284 LEU A N 1
ATOM 2223 C CA . LEU A 1 284 ? -21.586 12.616 -17.948 1.00 35.94 284 LEU A CA 1
ATOM 2224 C C . LEU A 1 284 ? -22.749 12.431 -18.938 1.00 35.94 284 LEU A C 1
ATOM 2226 O O . LEU A 1 284 ? -22.778 11.432 -19.674 1.00 35.94 284 LEU A O 1
ATOM 2230 N N . PRO A 1 285 ? -23.732 13.347 -18.943 1.00 31.14 285 PRO A N 1
ATOM 2231 C CA . PRO A 1 285 ? -24.894 13.235 -19.803 1.00 31.14 285 PRO A CA 1
ATOM 2232 C C . PRO A 1 285 ? -24.442 13.193 -21.265 1.00 31.14 285 PRO A C 1
ATOM 2234 O O . PRO A 1 285 ? -23.616 13.985 -21.718 1.00 31.14 285 PRO A O 1
ATOM 2237 N N . LYS A 1 286 ? -24.969 12.212 -22.003 1.00 39.03 286 LYS A N 1
ATOM 2238 C CA . LYS A 1 286 ? -24.710 12.027 -23.432 1.00 39.03 286 LYS A CA 1
ATOM 2239 C C . LYS A 1 286 ? -25.044 13.313 -24.184 1.00 39.03 286 LYS A C 1
ATOM 2241 O O . LYS A 1 286 ? -26.220 13.607 -24.373 1.00 39.03 286 LYS A O 1
ATOM 2246 N N . GLY A 1 287 ? -24.030 13.991 -24.715 1.00 39.81 287 GLY A N 1
ATOM 2247 C CA . GLY A 1 287 ? -24.268 14.920 -25.812 1.00 39.81 287 GLY A CA 1
ATOM 2248 C C . GLY A 1 287 ? -23.260 16.035 -26.018 1.00 39.81 287 GLY A C 1
ATOM 2249 O O . GLY A 1 287 ? -23.673 17.180 -25.986 1.00 39.81 287 GLY A O 1
ATOM 2250 N N . THR A 1 288 ? -22.012 15.728 -26.390 1.00 30.53 288 THR A N 1
ATOM 2251 C CA . THR A 1 288 ? -21.260 16.634 -27.281 1.00 30.53 288 THR A CA 1
ATOM 2252 C C . THR A 1 288 ? -20.232 15.852 -28.091 1.00 30.53 288 THR A C 1
ATOM 2254 O O . THR A 1 288 ? -19.322 15.228 -27.552 1.00 30.53 288 THR A O 1
ATOM 2257 N N . LYS A 1 289 ? -20.384 15.860 -29.419 1.00 41.12 289 LYS A N 1
ATOM 2258 C CA . LYS A 1 289 ? -19.384 15.334 -30.352 1.00 41.12 289 LYS A CA 1
ATOM 2259 C C . LYS A 1 289 ? -18.174 16.271 -30.332 1.00 41.12 289 LYS A C 1
ATOM 2261 O O . LYS A 1 289 ? -18.253 17.355 -30.897 1.00 41.12 289 LYS A O 1
ATOM 2266 N N . SER A 1 290 ? -17.060 15.843 -29.746 1.00 29.03 290 SER A N 1
ATOM 2267 C CA . SER A 1 290 ? -15.755 16.467 -29.978 1.00 29.03 290 SER A CA 1
ATOM 2268 C C . SER A 1 290 ? -14.779 15.418 -30.498 1.00 29.03 290 SER A C 1
ATOM 2270 O O . SER A 1 290 ? -14.424 14.463 -29.811 1.00 29.03 290 SER A O 1
ATOM 2272 N N . ARG A 1 291 ? -14.397 15.577 -31.768 1.00 34.38 291 ARG A N 1
ATOM 2273 C CA . ARG A 1 291 ? -13.262 14.890 -32.381 1.00 34.38 291 ARG A CA 1
ATOM 2274 C C . ARG A 1 291 ? -11.989 15.526 -31.828 1.00 34.38 291 ARG A C 1
ATOM 2276 O O . ARG A 1 291 ? -11.513 16.511 -32.376 1.00 34.38 291 ARG A O 1
ATOM 2283 N N . LEU A 1 292 ? -11.410 14.916 -30.805 1.00 28.56 292 LEU A N 1
ATOM 2284 C CA . LEU A 1 292 ? -9.976 14.968 -30.558 1.00 28.56 292 LEU A CA 1
ATOM 2285 C C . LEU A 1 292 ? -9.603 13.638 -29.907 1.00 28.56 292 LEU A C 1
ATOM 2287 O O . LEU A 1 292 ? -10.225 13.230 -28.931 1.00 28.56 292 LEU A O 1
ATOM 2291 N N . ARG A 1 293 ? -8.643 12.921 -30.495 1.00 33.75 293 ARG A N 1
ATOM 2292 C CA . ARG A 1 293 ? -8.051 11.718 -29.901 1.00 33.75 293 ARG A CA 1
ATOM 2293 C C . ARG A 1 293 ? -7.340 12.131 -28.605 1.00 33.75 293 ARG A C 1
ATOM 2295 O O . ARG A 1 293 ? -6.157 12.448 -28.646 1.00 33.75 293 ARG A O 1
ATOM 2302 N N . SER A 1 294 ? -8.050 12.159 -27.481 1.00 28.06 294 SER A N 1
ATOM 2303 C CA . SER A 1 294 ? -7.429 12.043 -26.166 1.00 28.06 294 SER A CA 1
ATOM 2304 C C . SER A 1 294 ? -7.233 10.555 -25.896 1.00 28.06 294 SER A C 1
ATOM 2306 O O . SER A 1 294 ? -8.155 9.752 -26.037 1.00 28.06 294 SER A O 1
ATOM 2308 N N . ASN A 1 295 ? -6.001 10.163 -25.584 1.00 26.67 295 ASN A N 1
ATOM 2309 C CA . ASN A 1 295 ? -5.736 8.848 -25.021 1.00 26.67 295 ASN A CA 1
ATOM 2310 C C . ASN A 1 295 ? -6.424 8.804 -23.655 1.00 26.67 295 ASN A C 1
ATOM 2312 O O . ASN A 1 295 ? -6.037 9.507 -22.727 1.00 26.67 295 ASN A O 1
ATOM 2316 N N . VAL A 1 296 ? -7.513 8.048 -23.621 1.00 33.53 296 VAL A N 1
ATOM 2317 C CA . VAL A 1 296 ? -8.449 7.880 -22.516 1.00 33.53 296 VAL A CA 1
ATOM 2318 C C . VAL A 1 296 ? -7.769 7.170 -21.339 1.00 33.53 296 VAL A C 1
ATOM 2320 O O . VAL A 1 296 ? -7.249 6.069 -21.495 1.00 33.53 296 VAL A O 1
ATOM 2323 N N . ASP A 1 297 ? -7.835 7.826 -20.181 1.00 31.33 297 ASP A N 1
ATOM 2324 C CA . ASP A 1 297 ? -7.989 7.285 -18.826 1.00 31.33 297 ASP A CA 1
ATOM 2325 C C . ASP A 1 297 ? -7.094 6.109 -18.395 1.00 31.33 297 ASP A C 1
ATOM 2327 O O . ASP A 1 297 ? -7.583 5.026 -18.069 1.00 31.33 297 ASP A O 1
ATOM 2331 N N . ALA A 1 298 ? -5.794 6.353 -18.253 1.00 34.19 298 ALA A N 1
ATOM 2332 C CA . ALA A 1 298 ? -4.992 5.668 -17.235 1.00 34.19 298 ALA A CA 1
ATOM 2333 C C . ALA A 1 298 ? -4.792 6.612 -16.036 1.00 34.19 298 ALA A C 1
ATOM 2335 O O . ALA A 1 298 ? -3.669 6.910 -15.637 1.00 34.19 298 ALA A O 1
ATOM 2336 N N . GLU A 1 299 ? -5.881 7.169 -15.494 1.00 40.34 299 GLU A N 1
ATOM 2337 C CA . GLU A 1 299 ? -5.784 7.916 -14.240 1.00 40.34 299 GLU A CA 1
ATOM 2338 C C . GLU A 1 299 ? -5.449 6.926 -13.124 1.00 40.34 299 GLU A C 1
ATOM 2340 O O . GLU A 1 299 ? -6.253 6.059 -12.767 1.00 40.34 299 GLU A O 1
ATOM 2345 N N . ALA A 1 300 ? -4.224 7.046 -12.600 1.00 50.28 300 ALA A N 1
ATOM 2346 C CA . ALA A 1 300 ? -3.838 6.456 -11.328 1.00 50.28 300 ALA A CA 1
ATOM 2347 C C . ALA A 1 300 ? -4.958 6.749 -10.334 1.00 50.28 300 ALA A C 1
ATOM 2349 O O . ALA A 1 300 ? -5.332 7.905 -10.136 1.00 50.28 300 ALA A O 1
ATOM 2350 N N . SER A 1 301 ? -5.562 5.698 -9.794 1.00 54.31 301 SER A N 1
ATOM 2351 C CA . SER A 1 301 ? -6.812 5.904 -9.088 1.00 54.31 301 SER A CA 1
ATOM 2352 C C . SER A 1 301 ? -6.563 6.737 -7.813 1.00 54.31 301 SER A C 1
ATOM 2354 O O . SER A 1 301 ? -5.632 6.442 -7.061 1.00 54.31 301 SER A O 1
ATOM 2356 N N . PRO A 1 302 ? -7.320 7.835 -7.617 1.00 65.25 302 PRO A N 1
ATOM 2357 C CA . PRO A 1 302 ? -6.919 8.940 -6.742 1.00 65.25 302 PRO A CA 1
ATOM 2358 C C . PRO A 1 302 ? -6.789 8.506 -5.275 1.00 65.25 302 PRO A C 1
ATOM 2360 O O . PRO A 1 302 ? -7.421 7.530 -4.871 1.00 65.25 302 PRO A O 1
ATOM 2363 N N . PRO A 1 303 ? -6.001 9.188 -4.434 1.00 74.81 303 PRO A N 1
ATOM 2364 C CA . PRO A 1 303 ? -5.983 8.881 -3.007 1.00 74.81 303 PRO A CA 1
ATOM 2365 C C . PRO A 1 303 ? -7.389 8.968 -2.390 1.00 74.81 303 PRO A C 1
ATOM 2367 O O . PRO A 1 303 ? -8.264 9.685 -2.881 1.00 74.81 303 PRO A O 1
ATOM 2370 N N . ILE A 1 304 ? -7.618 8.202 -1.322 1.00 81.19 304 ILE A N 1
ATOM 2371 C CA . ILE A 1 304 ? -8.891 8.234 -0.593 1.00 81.19 304 ILE A CA 1
ATOM 2372 C C . ILE A 1 304 ? -8.997 9.588 0.106 1.00 81.19 304 ILE A C 1
ATOM 2374 O O . ILE A 1 304 ? -8.062 10.005 0.787 1.00 81.19 304 ILE A O 1
ATOM 2378 N N . SER A 1 305 ? -10.129 10.274 -0.057 1.00 84.19 305 SER A N 1
ATOM 2379 C CA . SER A 1 305 ? -10.293 11.604 0.526 1.00 84.19 305 SER A CA 1
ATOM 2380 C C . SER A 1 305 ? -10.246 11.552 2.057 1.00 84.19 305 SER A C 1
ATOM 2382 O O . SER A 1 305 ? -10.840 10.665 2.680 1.00 84.19 305 SER A O 1
ATOM 2384 N N . LEU A 1 306 ? -9.593 12.541 2.673 1.00 84.12 306 LEU A N 1
ATOM 2385 C CA . LEU A 1 306 ? -9.541 12.666 4.131 1.00 84.12 306 LEU A CA 1
ATOM 2386 C C . LEU A 1 306 ? -10.943 12.785 4.748 1.00 84.12 306 LEU A C 1
ATOM 2388 O O . LEU A 1 306 ? -11.181 12.269 5.833 1.00 84.12 306 LEU A O 1
ATOM 2392 N N . ALA A 1 307 ? -11.895 13.401 4.040 1.00 85.06 307 ALA A N 1
ATOM 2393 C CA . ALA A 1 307 ? -13.284 13.496 4.486 1.00 85.06 307 ALA A CA 1
ATOM 2394 C C . ALA A 1 307 ? -13.943 12.112 4.616 1.00 85.06 307 ALA A C 1
ATOM 2396 O O . ALA A 1 307 ? -14.603 11.837 5.615 1.00 85.06 307 ALA A O 1
ATOM 2397 N N . THR A 1 308 ? -13.721 11.222 3.643 1.00 85.25 308 THR A N 1
ATOM 2398 C CA . THR A 1 308 ? -14.210 9.835 3.699 1.00 85.25 308 THR A CA 1
ATOM 2399 C C . THR A 1 308 ? -13.561 9.071 4.851 1.00 85.25 308 THR A C 1
ATOM 2401 O O . THR A 1 308 ? -14.251 8.376 5.591 1.00 85.25 308 THR A O 1
ATOM 2404 N N . ILE A 1 309 ? -12.248 9.237 5.038 1.00 86.69 309 ILE A N 1
ATOM 2405 C CA . ILE A 1 309 ? -11.509 8.617 6.144 1.00 86.69 309 ILE A CA 1
ATOM 2406 C C . ILE A 1 309 ? -12.058 9.096 7.495 1.00 86.69 309 ILE A C 1
ATOM 2408 O O . ILE A 1 309 ? -12.337 8.279 8.365 1.00 86.69 309 ILE A O 1
ATOM 2412 N N . ASN A 1 310 ? -12.274 10.401 7.663 1.00 87.94 310 ASN A N 1
ATOM 2413 C CA . ASN A 1 310 ? -12.791 10.968 8.907 1.00 87.94 310 ASN A CA 1
ATOM 2414 C C . ASN A 1 310 ? -14.244 10.552 9.185 1.00 87.94 310 ASN A C 1
ATOM 2416 O O . ASN A 1 310 ? -14.596 10.322 10.339 1.00 87.94 310 ASN A O 1
ATOM 2420 N N . ALA A 1 311 ? -15.081 10.406 8.155 1.00 86.25 311 ALA A N 1
ATOM 2421 C CA . ALA A 1 311 ? -16.445 9.903 8.319 1.00 86.25 311 ALA A CA 1
ATOM 2422 C C . ALA A 1 311 ? -16.459 8.460 8.856 1.00 86.25 311 ALA A C 1
ATOM 2424 O O . ALA A 1 311 ? -17.176 8.153 9.808 1.00 86.25 311 ALA A O 1
ATOM 2425 N N . GLU A 1 312 ? -15.619 7.593 8.293 1.00 88.12 312 GLU A N 1
ATOM 2426 C CA . GLU A 1 312 ? -15.489 6.196 8.722 1.00 88.12 312 GLU A CA 1
ATOM 2427 C C . GLU A 1 312 ? -14.835 6.078 10.107 1.00 88.12 312 GLU A C 1
ATOM 2429 O O . GLU A 1 312 ? -15.263 5.275 10.936 1.00 88.12 312 GLU A O 1
ATOM 2434 N N . ALA A 1 313 ? -13.857 6.935 10.412 1.00 88.62 313 ALA A N 1
ATOM 2435 C CA . ALA A 1 313 ? -13.272 7.043 11.746 1.00 88.62 313 ALA A CA 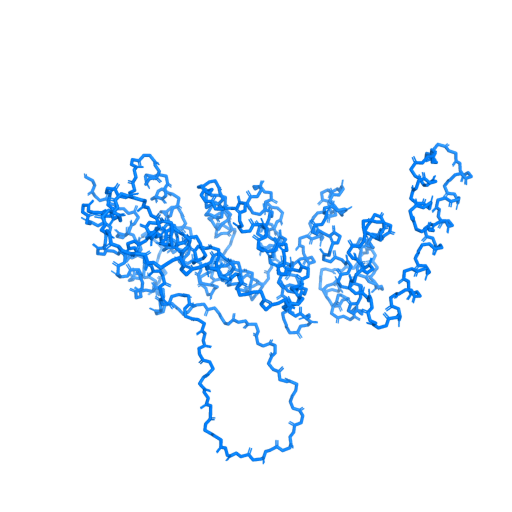1
ATOM 2436 C C . ALA A 1 313 ? -14.309 7.468 12.795 1.00 88.62 313 ALA A C 1
ATOM 2438 O O . ALA A 1 313 ? -14.359 6.897 13.883 1.00 88.62 313 ALA A O 1
ATOM 2439 N N . SER A 1 314 ? -15.188 8.416 12.458 1.00 86.81 314 SER A N 1
ATOM 2440 C CA . SER A 1 314 ? -16.300 8.812 13.326 1.00 86.81 314 SER A CA 1
ATOM 2441 C C . SER A 1 314 ? -17.237 7.646 13.618 1.00 86.81 314 SER A C 1
ATOM 2443 O O . SER A 1 314 ? -17.629 7.476 14.772 1.00 86.81 314 SER A O 1
ATOM 2445 N N . ALA A 1 315 ? -17.568 6.829 12.616 1.00 86.00 315 ALA A N 1
ATOM 2446 C CA . ALA A 1 315 ? -18.385 5.638 12.819 1.00 86.00 315 ALA A CA 1
ATOM 2447 C C . ALA A 1 315 ? -17.672 4.623 13.731 1.00 86.00 315 ALA A C 1
ATOM 2449 O O . ALA A 1 315 ? -18.247 4.188 14.729 1.00 86.00 315 ALA A O 1
ATOM 2450 N N . LEU A 1 316 ? -16.403 4.303 13.453 1.00 85.50 316 LEU A N 1
ATOM 2451 C CA . LEU A 1 316 ? -15.623 3.363 14.266 1.00 85.50 316 LEU A CA 1
ATOM 2452 C C . LEU A 1 316 ? -15.493 3.819 15.725 1.00 85.50 316 LEU A C 1
ATOM 2454 O O . LEU A 1 316 ? -15.634 3.004 16.632 1.00 85.50 316 LEU A O 1
ATOM 2458 N N . SER A 1 317 ? -15.299 5.121 15.953 1.00 84.81 317 SER A N 1
ATOM 2459 C CA . SER A 1 317 ? -15.195 5.705 17.298 1.00 84.81 317 SER A CA 1
ATOM 2460 C C . SER A 1 317 ? -16.449 5.527 18.162 1.00 84.81 317 SER A C 1
ATOM 2462 O O . SER A 1 317 ? -16.383 5.736 19.367 1.00 84.81 317 SER A O 1
ATOM 2464 N N . PHE A 1 318 ? -17.592 5.183 17.559 1.00 82.44 318 PHE A N 1
ATOM 2465 C CA . PHE A 1 318 ? -18.813 4.816 18.275 1.00 82.44 318 PHE A CA 1
ATOM 2466 C C . PHE A 1 318 ? -18.912 3.300 18.491 1.00 82.44 318 PHE A C 1
ATOM 2468 O O . PHE A 1 318 ? -19.365 2.848 19.539 1.00 82.44 318 PHE A O 1
ATOM 2475 N N . PHE A 1 319 ? -18.490 2.498 17.506 1.00 79.06 319 PHE A N 1
ATOM 2476 C CA . PHE A 1 319 ? -18.561 1.037 17.593 1.00 79.06 319 PHE A CA 1
ATOM 2477 C C . PHE A 1 319 ? -17.569 0.440 18.586 1.00 79.06 319 PHE A C 1
ATOM 2479 O O . PHE A 1 319 ? -17.885 -0.582 19.193 1.00 79.06 319 PHE A O 1
ATOM 2486 N N . ILE A 1 320 ? -16.404 1.062 18.759 1.00 76.56 320 ILE A N 1
ATOM 2487 C CA . ILE A 1 320 ? -15.321 0.517 19.583 1.00 76.56 320 ILE A CA 1
ATOM 2488 C C . ILE A 1 320 ? -15.681 0.411 21.074 1.00 76.56 320 ILE A C 1
ATOM 2490 O O . ILE A 1 320 ? -15.225 -0.501 21.755 1.00 76.56 320 ILE A O 1
ATOM 2494 N N . ASP A 1 321 ? -16.592 1.264 21.545 1.00 74.62 321 ASP A N 1
ATOM 2495 C CA . ASP A 1 321 ? -17.103 1.243 22.921 1.00 74.62 321 ASP A CA 1
ATOM 2496 C C . ASP A 1 321 ? -18.264 0.243 23.106 1.00 74.62 321 ASP A C 1
ATOM 2498 O O . ASP A 1 321 ? -18.776 0.050 24.210 1.00 74.62 321 ASP A O 1
ATOM 2502 N N . SER A 1 322 ? -18.726 -0.404 22.030 1.00 75.50 322 SER A N 1
ATOM 2503 C CA . SER A 1 322 ? -19.845 -1.343 22.108 1.00 75.50 322 SER A CA 1
ATOM 2504 C C . SER A 1 322 ? -19.389 -2.732 22.564 1.00 75.50 322 SER A C 1
ATOM 2506 O O . SER A 1 322 ? -18.461 -3.323 22.010 1.00 75.50 322 SER A O 1
ATOM 2508 N N . ALA A 1 323 ? -20.105 -3.307 23.536 1.00 70.75 323 ALA A N 1
ATOM 2509 C CA . ALA A 1 323 ? -19.817 -4.648 24.054 1.00 70.75 323 ALA A CA 1
ATOM 2510 C C . ALA A 1 323 ? -19.786 -5.711 22.940 1.00 70.75 323 ALA A C 1
ATOM 2512 O O . ALA A 1 323 ? -18.879 -6.533 22.896 1.00 70.75 323 ALA A O 1
ATOM 2513 N N . LYS A 1 324 ? -20.713 -5.623 21.977 1.00 74.00 324 LYS A N 1
ATOM 2514 C CA . LYS A 1 324 ? -20.786 -6.530 20.822 1.00 74.00 324 LYS A CA 1
ATOM 2515 C C . LYS A 1 324 ? -19.525 -6.478 19.948 1.00 74.00 324 LYS A C 1
ATOM 2517 O O . LYS A 1 324 ? -19.073 -7.507 19.452 1.00 74.00 324 LYS A O 1
ATOM 2522 N N . PHE A 1 325 ? -18.954 -5.289 19.749 1.00 72.31 325 PHE A N 1
ATOM 2523 C CA . PHE A 1 325 ? -17.712 -5.144 18.995 1.00 72.31 325 PHE A CA 1
ATOM 2524 C C . PHE A 1 325 ? -16.536 -5.748 19.768 1.00 72.31 325 PHE A C 1
ATOM 2526 O O . PHE A 1 325 ? -15.778 -6.535 19.203 1.00 72.31 325 PHE A O 1
ATOM 2533 N N . ASN A 1 326 ? -16.435 -5.482 21.070 1.00 70.25 326 ASN A N 1
ATOM 2534 C CA . ASN A 1 326 ? -15.370 -6.025 21.918 1.00 70.25 326 ASN A CA 1
ATOM 2535 C C . ASN A 1 326 ? -15.448 -7.552 22.073 1.00 70.25 326 ASN A C 1
ATOM 2537 O O . ASN A 1 326 ? -14.420 -8.221 22.066 1.00 70.25 326 ASN A O 1
ATOM 2541 N N . GLU A 1 327 ? -16.647 -8.137 22.097 1.00 70.06 327 GLU A N 1
ATOM 2542 C CA . GLU A 1 327 ? -16.832 -9.596 22.065 1.00 70.06 327 GLU A CA 1
ATOM 2543 C C . GLU A 1 327 ? -16.273 -10.234 20.781 1.00 70.06 327 GLU A C 1
ATOM 2545 O O . GLU A 1 327 ? -15.749 -11.350 20.816 1.00 70.06 327 GLU A O 1
ATOM 2550 N N . SER A 1 328 ? -16.335 -9.521 19.649 1.00 68.56 328 SER A N 1
ATOM 2551 C CA . SER A 1 328 ? -15.784 -9.987 18.368 1.00 68.56 328 SER A CA 1
ATOM 2552 C C . SER A 1 328 ? -14.252 -9.880 18.279 1.00 68.56 328 SER A C 1
ATOM 2554 O O . SER A 1 328 ? -13.630 -10.553 17.452 1.00 68.56 328 SER A O 1
ATOM 2556 N N . TRP A 1 329 ? -13.629 -9.086 19.156 1.00 69.69 329 TRP A N 1
ATOM 2557 C CA . TRP A 1 329 ? -12.192 -8.816 19.184 1.00 69.69 329 TRP A CA 1
ATOM 2558 C C . TRP A 1 329 ? -11.568 -9.290 20.506 1.00 69.69 329 TRP A C 1
ATOM 2560 O O . TRP A 1 329 ? -11.509 -8.570 21.493 1.00 69.69 329 TRP A O 1
ATOM 2570 N N . GLN A 1 330 ? -11.066 -10.528 20.532 1.00 62.81 330 GLN A N 1
ATOM 2571 C CA . GLN A 1 330 ? -10.541 -11.153 21.755 1.00 62.81 330 GLN A CA 1
ATOM 2572 C C . GLN A 1 330 ? -9.206 -10.548 22.253 1.00 62.81 330 GLN A C 1
ATOM 2574 O O . GLN A 1 330 ? -8.191 -10.627 21.556 1.00 62.81 330 GLN A O 1
ATOM 2579 N N . GLY A 1 331 ? -9.185 -10.062 23.502 1.00 66.38 331 GLY A N 1
ATOM 2580 C CA . GLY A 1 331 ? -8.000 -9.873 24.365 1.00 66.38 331 GLY A CA 1
ATOM 2581 C C . GLY A 1 331 ? -6.722 -9.372 23.673 1.00 66.38 331 GLY A C 1
ATOM 2582 O O . GLY A 1 331 ? -6.711 -8.324 23.035 1.00 66.38 331 GLY A O 1
ATOM 2583 N N . GLN A 1 332 ? -5.639 -10.160 23.747 1.00 70.31 332 GLN A N 1
ATOM 2584 C CA . GLN A 1 332 ? -4.295 -9.801 23.258 1.00 70.31 332 GLN A CA 1
ATOM 2585 C C . GLN A 1 332 ? -4.247 -9.372 21.775 1.00 70.31 332 GLN A C 1
ATOM 2587 O O . GLN A 1 332 ? -3.355 -8.621 21.364 1.00 70.31 332 GLN A O 1
ATOM 2592 N N . ARG A 1 333 ? -5.198 -9.833 20.951 1.00 77.50 333 ARG A N 1
ATOM 2593 C CA . ARG A 1 333 ? -5.313 -9.453 19.536 1.00 77.50 333 ARG A CA 1
ATOM 2594 C C . ARG A 1 333 ? -5.771 -8.001 19.386 1.00 77.50 333 ARG A C 1
ATOM 2596 O O . ARG A 1 333 ? -5.233 -7.289 18.536 1.00 77.50 333 ARG A O 1
ATOM 2603 N N . LEU A 1 334 ? -6.729 -7.574 20.210 1.00 80.69 334 LEU A N 1
ATOM 2604 C CA . LEU A 1 334 ? -7.218 -6.198 20.256 1.00 80.69 334 LEU A CA 1
ATOM 2605 C C . LEU A 1 334 ? -6.120 -5.261 20.774 1.00 80.69 334 LEU A C 1
ATOM 2607 O O . LEU A 1 334 ? -5.781 -4.298 20.089 1.00 80.69 334 LEU A O 1
ATOM 2611 N N . ASP A 1 335 ? -5.473 -5.616 21.888 1.00 82.25 335 ASP A N 1
ATOM 2612 C CA . ASP A 1 335 ? -4.380 -4.826 22.480 1.00 82.25 335 ASP A CA 1
ATOM 2613 C C . ASP A 1 335 ? -3.231 -4.600 21.493 1.00 82.25 335 ASP A C 1
ATOM 2615 O O . ASP A 1 335 ? -2.716 -3.491 21.338 1.00 82.25 335 ASP A O 1
ATOM 2619 N N . THR A 1 336 ? -2.850 -5.651 20.759 1.00 84.50 336 THR A N 1
ATOM 2620 C CA . THR A 1 336 ? -1.794 -5.561 19.744 1.00 84.50 336 THR A CA 1
ATOM 2621 C C . THR A 1 336 ? -2.188 -4.606 18.616 1.00 84.50 336 THR A C 1
ATOM 2623 O O . THR A 1 336 ? -1.364 -3.806 18.169 1.00 84.50 336 THR A O 1
ATOM 2626 N N . ARG A 1 337 ? -3.443 -4.655 18.149 1.00 87.19 337 ARG A N 1
ATOM 2627 C CA . ARG A 1 337 ? -3.942 -3.758 17.093 1.00 87.19 337 ARG A CA 1
ATOM 2628 C C . ARG A 1 337 ? -3.992 -2.312 17.567 1.00 87.19 337 ARG A C 1
ATOM 2630 O O . ARG A 1 337 ? -3.509 -1.444 16.841 1.00 87.19 337 ARG A O 1
ATOM 2637 N N . LEU A 1 338 ? -4.494 -2.064 18.777 1.00 88.88 338 LEU A N 1
ATOM 2638 C CA . LEU A 1 338 ? -4.518 -0.738 19.398 1.00 88.88 338 LEU A CA 1
ATOM 2639 C C . LEU A 1 338 ? -3.108 -0.159 19.513 1.00 88.88 338 LEU A C 1
ATOM 2641 O O . LEU A 1 338 ? -2.865 0.954 19.053 1.00 88.88 338 LEU A O 1
ATOM 2645 N N . LEU A 1 339 ? -2.149 -0.940 20.016 1.00 89.12 339 LEU A N 1
ATOM 2646 C CA . LEU A 1 339 ? -0.762 -0.502 20.175 1.00 89.12 339 LEU A CA 1
ATOM 2647 C C . LEU A 1 339 ? -0.094 -0.160 18.833 1.00 89.12 339 LEU A C 1
ATOM 2649 O O . LEU A 1 339 ? 0.567 0.875 18.707 1.00 89.12 339 LEU A O 1
ATOM 2653 N N . LEU A 1 340 ? -0.278 -0.996 17.807 1.00 90.31 340 LEU A N 1
ATOM 2654 C CA . LEU A 1 340 ? 0.270 -0.736 16.471 1.00 90.31 340 LEU A CA 1
ATOM 2655 C C . LEU A 1 340 ? -0.371 0.488 15.816 1.00 90.31 340 LEU A C 1
ATOM 2657 O O . LEU A 1 340 ? 0.338 1.315 15.242 1.00 90.31 340 LEU A O 1
ATOM 2661 N N . CYS A 1 341 ? -1.695 0.610 15.910 1.00 92.94 341 CYS A N 1
ATOM 2662 C CA . CYS A 1 341 ? -2.427 1.738 15.346 1.00 92.94 341 CYS A CA 1
ATOM 2663 C C . CYS A 1 341 ? -2.083 3.039 16.070 1.00 92.94 341 CYS A C 1
ATOM 2665 O O . CYS A 1 341 ? -1.852 4.045 15.411 1.00 92.94 341 CYS A O 1
ATOM 2667 N N . SER A 1 342 ? -1.952 3.012 17.396 1.00 91.94 342 SER A N 1
ATOM 2668 C CA . SER A 1 342 ? -1.473 4.142 18.193 1.00 91.94 342 SER A CA 1
ATOM 2669 C C . SER A 1 342 ? -0.084 4.592 17.734 1.00 91.94 342 SER A C 1
ATOM 2671 O O . SER A 1 342 ? 0.127 5.767 17.431 1.00 91.94 342 SER A O 1
ATOM 2673 N N . SER A 1 343 ? 0.852 3.651 17.559 1.00 92.62 343 SER A N 1
ATOM 2674 C CA . SER A 1 343 ? 2.191 3.962 17.046 1.00 92.62 343 SER A CA 1
ATOM 2675 C C . SER A 1 343 ? 2.162 4.591 15.646 1.00 92.62 343 SER A C 1
ATOM 2677 O O . SER A 1 343 ? 2.904 5.546 15.385 1.00 92.62 343 SER A O 1
ATOM 2679 N N . LEU A 1 344 ? 1.284 4.103 14.764 1.00 94.38 344 LEU A N 1
ATOM 2680 C CA . LEU A 1 344 ? 1.090 4.661 13.427 1.00 94.38 344 LEU A CA 1
ATOM 2681 C C . LEU A 1 344 ? 0.504 6.079 13.482 1.00 94.38 344 LEU A C 1
ATOM 2683 O O . LEU A 1 344 ? 1.042 6.977 12.836 1.00 94.38 344 LEU A O 1
ATOM 2687 N N . VAL A 1 345 ? -0.549 6.299 14.277 1.00 93.00 345 VAL A N 1
ATOM 2688 C CA . VAL A 1 345 ? -1.194 7.611 14.459 1.00 93.00 345 VAL A CA 1
ATOM 2689 C C . VAL A 1 345 ? -0.183 8.634 14.968 1.00 93.00 345 VAL A C 1
ATOM 2691 O O . VAL A 1 345 ? -0.056 9.703 14.374 1.00 93.00 345 VAL A O 1
ATOM 2694 N N . TYR A 1 346 ? 0.610 8.288 15.985 1.00 90.94 346 TYR A N 1
ATOM 2695 C CA . TYR A 1 346 ? 1.661 9.173 16.492 1.00 90.94 346 TYR A CA 1
ATOM 2696 C C . TYR A 1 346 ? 2.749 9.473 15.461 1.00 90.94 346 TYR A C 1
ATOM 2698 O O . TYR A 1 346 ? 3.276 10.585 15.434 1.00 90.94 346 TYR A O 1
ATOM 2706 N N . SER A 1 347 ? 3.104 8.500 14.620 1.00 91.38 347 SER A N 1
ATOM 2707 C CA . SER A 1 347 ? 4.134 8.692 13.592 1.00 91.38 347 SER A CA 1
ATOM 2708 C C . SER A 1 347 ? 3.630 9.549 12.425 1.00 91.38 347 SER A C 1
ATOM 2710 O O . SER A 1 347 ? 4.398 10.319 11.856 1.00 91.38 347 SER A O 1
ATOM 2712 N N . LEU A 1 348 ? 2.342 9.452 12.083 1.00 91.56 348 LEU A N 1
ATOM 2713 C CA . LEU A 1 348 ? 1.720 10.215 10.999 1.00 91.56 348 LEU A CA 1
ATOM 2714 C C . LEU A 1 348 ? 1.346 11.639 11.417 1.00 91.56 348 LEU A C 1
ATOM 2716 O O . LEU A 1 348 ? 1.664 12.594 10.712 1.00 91.56 348 LEU A O 1
ATOM 2720 N N . LEU A 1 349 ? 0.668 11.783 12.555 1.00 89.25 349 LEU A N 1
ATOM 2721 C CA . LEU A 1 349 ? 0.077 13.046 13.000 1.00 89.25 349 LEU A CA 1
ATOM 2722 C C . LEU A 1 349 ? 0.919 13.772 14.051 1.00 89.25 349 LEU A C 1
ATOM 2724 O O . LEU A 1 349 ? 0.530 14.858 14.464 1.00 89.25 349 LEU A O 1
ATOM 2728 N N . GLY A 1 350 ? 2.050 13.207 14.482 1.00 74.12 350 GLY A N 1
ATOM 2729 C CA . GLY A 1 350 ? 2.886 13.767 15.544 1.00 74.12 350 GLY A CA 1
ATOM 2730 C C . GLY A 1 350 ? 2.327 13.521 16.951 1.00 74.12 350 GLY A C 1
ATOM 2731 O O . GLY A 1 350 ? 1.207 13.048 17.136 1.00 74.12 350 GLY A O 1
ATOM 2732 N N . ARG A 1 351 ? 3.132 13.839 17.975 1.00 65.50 351 ARG A N 1
ATOM 2733 C CA . ARG A 1 351 ? 2.677 13.873 19.379 1.00 65.50 351 ARG A CA 1
ATOM 2734 C C . ARG A 1 351 ? 1.964 15.192 19.672 1.00 65.50 351 ARG A C 1
ATOM 2736 O O . ARG A 1 351 ? 2.251 16.192 19.021 1.00 65.50 351 ARG A O 1
ATOM 2743 N N . ASP A 1 352 ? 1.173 15.218 20.745 1.00 53.81 352 ASP A N 1
ATOM 2744 C CA . ASP A 1 352 ? 0.413 16.375 21.267 1.00 53.81 352 ASP A CA 1
ATOM 2745 C C . ASP A 1 352 ? 1.215 17.675 21.494 1.00 53.81 352 ASP A C 1
ATOM 2747 O O . ASP A 1 352 ? 0.647 18.698 21.851 1.00 53.81 352 ASP A O 1
ATOM 2751 N N . LYS A 1 353 ? 2.537 17.661 21.290 1.00 45.47 353 LYS A N 1
ATOM 2752 C CA . LYS A 1 353 ? 3.446 18.799 21.483 1.00 45.47 353 LYS A CA 1
ATOM 2753 C C . LYS A 1 353 ? 3.936 19.448 20.186 1.00 45.47 353 LYS A C 1
ATOM 2755 O O . LYS A 1 353 ? 4.652 20.440 20.265 1.00 45.47 353 LYS A O 1
ATOM 2760 N N . VAL A 1 354 ? 3.605 18.890 19.019 1.00 49.62 354 VAL A N 1
ATOM 2761 C CA . VAL A 1 354 ? 3.930 19.502 17.723 1.00 49.62 354 VAL A CA 1
ATOM 2762 C C . VAL A 1 354 ? 2.660 20.135 17.170 1.00 49.62 354 VAL A C 1
ATOM 2764 O O . VAL A 1 354 ? 1.681 19.436 16.880 1.00 49.62 354 VAL A O 1
ATOM 2767 N N . THR A 1 355 ? 2.690 21.462 17.067 1.00 47.88 355 THR A N 1
ATOM 2768 C CA . THR A 1 355 ? 1.685 22.317 16.427 1.00 47.88 355 THR A CA 1
ATOM 2769 C C . THR A 1 355 ? 1.692 22.082 14.915 1.00 47.88 355 THR A C 1
ATOM 2771 O O . THR A 1 355 ? 2.109 22.933 14.139 1.00 47.88 355 THR A O 1
ATOM 2774 N N . ASP A 1 356 ? 1.270 20.892 14.488 1.00 56.12 356 ASP A N 1
ATOM 2775 C CA . ASP A 1 356 ? 0.786 20.664 13.126 1.00 56.12 356 ASP A CA 1
ATOM 2776 C C . ASP A 1 356 ? -0.667 21.166 13.099 1.00 56.12 356 ASP A C 1
ATOM 2778 O O . ASP A 1 356 ? -1.613 20.386 13.235 1.00 56.12 356 ASP A O 1
ATOM 2782 N N . GLU A 1 357 ? -0.833 22.490 12.981 1.00 57.34 357 GLU A N 1
ATOM 2783 C CA . GLU A 1 357 ? -2.102 23.235 13.129 1.00 57.34 357 GLU A CA 1
ATOM 2784 C C . GLU A 1 357 ? -3.242 22.761 12.192 1.00 57.34 357 GLU A C 1
ATOM 2786 O O . GLU A 1 357 ? -4.386 23.180 12.335 1.00 57.34 357 GLU A O 1
ATOM 2791 N N . GLY A 1 358 ? -2.974 21.853 11.244 1.00 70.31 358 GLY A N 1
ATOM 2792 C CA . GLY A 1 358 ? -3.962 21.326 10.295 1.00 70.31 358 GLY A CA 1
ATOM 2793 C C . GLY A 1 358 ? -4.639 20.001 10.673 1.00 70.31 358 GLY A C 1
ATOM 2794 O O . GLY A 1 358 ? -5.636 19.644 10.046 1.00 70.31 358 GLY A O 1
ATOM 2795 N N . TYR A 1 359 ? -4.130 19.250 11.659 1.00 79.56 359 TYR A N 1
ATOM 2796 C CA . TYR A 1 359 ? -4.583 17.868 11.910 1.00 79.56 359 TYR A CA 1
ATOM 2797 C C . TYR A 1 359 ? -5.138 17.604 13.313 1.00 79.56 359 TYR A C 1
ATOM 2799 O O . TYR A 1 359 ? -5.416 16.452 13.634 1.00 79.56 359 TYR A O 1
ATOM 2807 N N . GLU A 1 360 ? -5.343 18.624 14.146 1.00 82.12 360 GLU A N 1
ATOM 2808 C CA . GLU A 1 360 ? -5.765 18.452 15.547 1.00 82.12 360 GLU A CA 1
ATOM 2809 C C . GLU A 1 360 ? -7.064 17.648 15.696 1.00 82.12 360 GLU A C 1
ATOM 2811 O O . GLU A 1 360 ? -7.113 16.679 16.454 1.00 82.12 360 GLU A O 1
ATOM 2816 N N . VAL A 1 361 ? -8.094 17.992 14.916 1.00 83.50 361 VAL A N 1
ATOM 2817 C CA . VAL A 1 361 ? -9.394 17.299 14.943 1.00 83.50 361 VAL A CA 1
ATOM 2818 C C . VAL A 1 361 ? -9.250 15.846 14.490 1.00 83.50 361 VAL A C 1
ATOM 2820 O O . VAL A 1 361 ? -9.761 14.936 15.141 1.00 83.50 361 VAL A O 1
ATOM 2823 N N . THR A 1 362 ? -8.514 15.611 13.401 1.00 86.56 362 THR A N 1
ATOM 2824 C CA . THR A 1 362 ? -8.236 14.260 12.895 1.00 86.56 362 THR A CA 1
ATOM 2825 C C . THR A 1 362 ? -7.441 13.449 13.920 1.00 86.56 362 THR A C 1
ATOM 2827 O O . THR A 1 362 ? -7.757 12.288 14.165 1.00 86.56 362 THR A O 1
ATOM 2830 N N . ARG A 1 363 ? -6.447 14.056 14.576 1.00 87.75 363 ARG A N 1
ATOM 2831 C CA . ARG A 1 363 ? -5.649 13.417 15.626 1.00 87.75 363 ARG A CA 1
ATOM 2832 C C . ARG A 1 363 ? -6.532 13.019 16.801 1.00 87.75 363 ARG A C 1
ATOM 2834 O O . ARG A 1 363 ? -6.517 11.852 17.168 1.00 87.75 363 ARG A O 1
ATOM 2841 N N . ALA A 1 364 ? -7.333 13.937 17.339 1.00 86.50 364 ALA A N 1
ATOM 2842 C CA . ALA A 1 364 ? -8.245 13.651 18.445 1.00 86.50 364 ALA A CA 1
ATOM 2843 C C . ALA A 1 364 ? -9.223 12.513 18.103 1.00 86.50 364 ALA A C 1
ATOM 2845 O O . ALA A 1 364 ? -9.423 11.601 18.906 1.00 86.50 364 ALA A O 1
ATOM 2846 N N . LEU A 1 365 ? -9.771 12.525 16.884 1.00 89.12 365 LEU A N 1
ATOM 2847 C CA . LEU A 1 365 ? -10.684 11.492 16.404 1.00 89.12 365 LEU A CA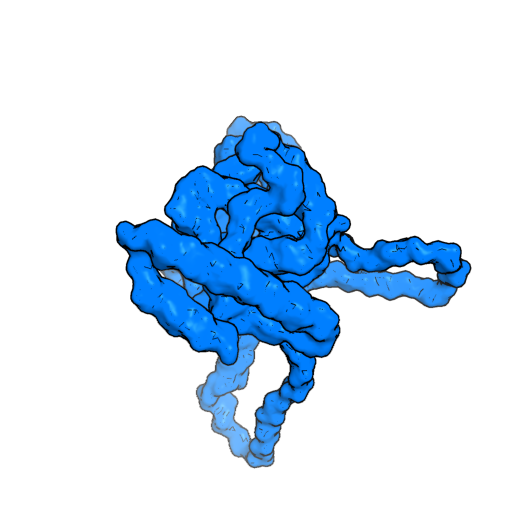 1
ATOM 2848 C C . LEU A 1 365 ? -10.026 10.107 16.346 1.00 89.12 365 LEU A C 1
ATOM 2850 O O . LEU A 1 365 ? -10.581 9.140 16.860 1.00 89.12 365 LEU A O 1
ATOM 2854 N N . PHE A 1 366 ? -8.841 10.003 15.741 1.00 90.62 366 PHE A N 1
ATOM 2855 C CA . PHE A 1 366 ? -8.126 8.729 15.643 1.00 90.62 366 PHE A CA 1
ATOM 2856 C C . PHE A 1 366 ? -7.567 8.266 16.988 1.00 90.62 366 PHE A C 1
ATOM 2858 O O . PHE A 1 366 ? -7.548 7.065 17.245 1.00 90.62 366 PHE A O 1
ATOM 2865 N N . MET A 1 367 ? -7.167 9.192 17.862 1.00 88.06 367 MET A N 1
ATOM 2866 C CA . MET A 1 367 ? -6.753 8.872 19.227 1.00 88.06 367 MET A CA 1
ATOM 2867 C C . MET A 1 367 ? -7.889 8.218 20.009 1.00 88.06 367 MET A C 1
ATOM 2869 O O . MET A 1 367 ? -7.664 7.166 20.592 1.00 88.06 367 MET A O 1
ATOM 2873 N N . LYS A 1 368 ? -9.126 8.723 19.896 1.00 87.00 368 LYS A N 1
ATOM 2874 C CA . LYS A 1 368 ? -10.306 8.098 20.519 1.00 87.00 368 LYS A CA 1
ATOM 2875 C C . LYS A 1 368 ? -10.505 6.624 20.125 1.00 87.00 368 LYS A C 1
ATOM 2877 O O . LYS A 1 368 ? -11.049 5.854 20.900 1.00 87.00 368 LYS A O 1
ATOM 2882 N N . ILE A 1 369 ? -10.059 6.222 18.936 1.00 86.25 369 ILE A N 1
ATOM 2883 C CA . ILE A 1 369 ? -10.135 4.827 18.475 1.00 86.25 369 ILE A CA 1
ATOM 2884 C C . ILE A 1 369 ? -9.015 3.977 19.101 1.00 86.25 369 ILE A C 1
ATOM 2886 O O . ILE A 1 369 ? -9.215 2.809 19.407 1.00 86.25 369 ILE A O 1
ATOM 2890 N N . VAL A 1 370 ? -7.808 4.524 19.255 1.00 86.19 370 VAL A N 1
ATOM 2891 C CA . VAL A 1 370 ? -6.611 3.733 19.611 1.00 86.19 370 VAL A CA 1
ATOM 2892 C C . VAL A 1 370 ? -6.229 3.795 21.091 1.00 86.19 370 VAL A C 1
ATOM 2894 O O . VAL A 1 370 ? -5.404 2.997 21.531 1.00 86.19 370 VAL A O 1
ATOM 2897 N N . THR A 1 371 ? -6.811 4.715 21.860 1.00 77.12 371 THR A N 1
ATOM 2898 C CA . THR A 1 371 ? -6.724 4.775 23.324 1.00 77.12 371 THR A CA 1
ATOM 2899 C C . THR A 1 371 ? -8.101 4.474 23.897 1.00 77.12 371 THR A C 1
ATOM 2901 O O . THR A 1 371 ? -8.882 5.388 24.146 1.00 77.12 371 THR A O 1
ATOM 2904 N N . ILE A 1 372 ? -8.424 3.189 24.030 1.00 62.41 372 ILE A N 1
ATOM 2905 C CA . ILE A 1 372 ? -9.625 2.762 24.751 1.00 62.41 372 ILE A CA 1
ATOM 2906 C C . ILE A 1 372 ? -9.326 2.901 26.248 1.00 62.41 372 ILE A C 1
ATOM 2908 O O . ILE A 1 372 ? -8.346 2.326 26.727 1.00 62.41 372 ILE A O 1
ATOM 2912 N N . ASP A 1 373 ? -10.153 3.655 26.971 1.00 52.22 373 ASP A N 1
ATOM 2913 C CA . ASP A 1 373 ? -10.176 3.625 28.434 1.00 52.22 373 ASP A CA 1
ATOM 2914 C C . ASP A 1 373 ? -10.878 2.319 28.852 1.00 52.22 373 ASP A C 1
ATOM 2916 O O . ASP A 1 373 ? -12.101 2.214 28.746 1.00 52.22 373 ASP A O 1
ATOM 2920 N N . ILE A 1 374 ? -10.099 1.296 29.227 1.00 44.50 374 ILE A N 1
ATOM 2921 C CA . ILE A 1 374 ? -10.606 -0.004 29.715 1.00 44.50 374 ILE A CA 1
ATOM 2922 C C . ILE A 1 374 ? -11.029 0.099 31.179 1.00 44.50 374 ILE A C 1
ATOM 2924 O O . ILE A 1 374 ? -10.216 0.610 31.986 1.00 44.50 374 ILE A O 1
#

Organism: Piloderma croceum (strain F 1598) (NCBI:txid765440)

Secondary structure (DSSP, 8-state):
-HHHHHHHHHHS-SSSHHHHHHHHHHHHHHHHHHHHHHTSTTTHHHHHTSHHHHHH----SS-TT--TT--HHHHHHHHHHS-HHHHHHHHHHHHTTTT-SSHHHHHHHHHHHHHHT-TTTS-HHHHHHHHHHHHHHHHTT--HHHHHHHHTS-HHHHHHHHHHHHHHHHHHHHHHHHHHHHHHHS-GGG---------------------HHHHHHHHHHHHHTT-HHHHHHHHHHHHHHHTS-HHHHHHHHHTTTTHHHHHTT-SSSS--HHHH---------S--------------PPPPPHHHHHHHHHHHHHHTT-HHHHHHS-HHHHHHHHHHHHHHHHHHH--TTS--TTSHHHHHHHHHHH----

Sequence (374 aa):
MLLHIYIVFTTLPDTAPQDAYLKEALRGACRLILVILGQSLPHQRTIFNHPVCILWTGCYLQPPGHAVQANLQDRRAAWRRAGRLNVTRRVLAIYNRTLWKSTNDAIDVCADIVELTNAQFFDAEVVDLAFLVMLKQIVSNRADLLISVLANGSHESTVRVFSGLIRLWLECIGMQINNEVEDRANDPTTLWSSHGSATALIPKAEAVHKTFCSQEKEAFMMKMVNADTALYHMLRFATETAKQNETVRLGMLDGGSLALVLIAFANVDFRLSGLVAAPRKERLPKGTKSRLRSNVDAEASPPISLATINAEASALSFFIDSAKFNESWQGQRLDTRLLLCSSLVYSLLGRDKVTDEGYEVTRALFMKIVTIDI

Mean predicted aligned error: 14.57 Å

Radius of gyration: 24.35 Å; Cα contacts (8 Å, |Δi|>4): 334; chains: 1; bounding box: 74×53×62 Å